Protein AF-A0A6P8XIT4-F1 (afdb_monomer)

Foldseek 3Di:
DVVPDPDQFDADDDLCQLVVLPPDDDDDDDDFDADEEDEDEDEQADLAAQFGRFLVSQVSCQPPNRPDRHHTPDGDPPDDPDPDPHDYGYAYEYACQQVQLQADDDCVPRPHQWYKYDLCSNQNDDPPDIDIDGDPVRLVPDDDDDAAPQQWPDQDVVVRDTHGDPDSVSNVDHDDPPVVRVVCSVVRVVVQCVLQPDPPSSVVSLVVLLVLQLVLVVLQQVDAAPVRHRQKDWFHDPHSPDSSGGGNKTKIFGAANVRFTDFVLLVCLLCVVLVHHWDKAASPPQVSLCVRLVPDPVNVCVAPPVVVDDTPARPADDLSGGRMIIMDGDGPPDDNVSSVSSSVSCCVQRHVDDLQVSLCVSQVCLVSDDPSSSVVSLVQFKFFQKFWAALEAQEATDMDGDFFDKFFADQQATPNHHQKFKAAPVLETDHLVRQLQNLQWDWDCDPQWTWTDGHPDPDIDIFGNDPVVQVVAFDFDFHDDPNDTFTWTWRDDVVQVVVCVRRVHHGMTMTGGDPDDDDDDDDDPDDDDSPRDDPASFWEAELSQQVNLPDPDDSVQLSRLVVGRTYMYHPDHPPQQPFQKKDFANWIKGWPHWDADDQSSQARSNPSDGDPSVQVSCCVVVVNGRTGTTHIHTDDDPDPPDVPPPDDPPPGDIGGGGTGMRTD

Secondary structure (DSSP, 8-state):
-GGG---SEEEEPPHHHHHGGGS------S-----EEEEEEEESB-TTT-BB--THHHHHHHHH--SS--EEEEE-TTS-S---SPPEEEEEEEE-TTTTTTS---TTTS--SEEEEEHHHHHS-STT-EEEEE-HHHHHH----S--TTSEEEEETTTTEEEE-SSTTGGG--SS--HHHHHHHHHHHHHHHHHS-STTHHHHHHHHHHHHHHHHHHHHHH-B-TTS-BSEEEE-SS-SS-TTTB-SEEEEEEB-TTSPBPPHHHHHHHHHHTT---EEE-TT-HHHHHHHHT--HHHHHIIIIIS---TT----EETTEESSEEEEE--TT--HHHHHHHHHHHIIIIISS-HHHHHHHHHHTGGGS-HHHHHHHTTSS-EEEEEEE-SBTTSPPEEE-STT-EEEEETTEETTTT-EEEE-TTSBBP-TTT-GGGGGEEEEEETTEEEEEETT-S-EEEEES-HHHHHTT--EEEEEETTEEEEEEE--HHHHHHHHHHHT-TT-EEEEEP------S---------SS-SS-SEEEEEHHHHHTT--SS-HHHHHHHT--SEEEE-SSTTGGGG-SEEEETTEEEEEEEEEEP-GGGGB-TTT--B-THHHHHHHHHTTT--EEEEEEEE--------TT-TT------EEETTPBEEE-

Sequence (664 aa):
MRQLVQAKGIYMLTQEELLLLNDVAQEATANETTSGNSLVVFSGQCNFSGNKLPLTIIEQLHKHGLQQPGKCVWRKQTAEESPTKAKQQHYVLLDAASLAASSPLDLQRHRADYVCLSFYKLFGYPTGVGALLVSRRGAEVLQKRFYGGGTINYAYPHSMDHQLRDVFHERFEDGTLPFLSIVELLQGFRTLERLVPGGNTMERISRHVHGLARYCAEQLRQLQHANGAPLIRLYNNDGYEQRATQGGIVTFNVLTESGDYVGFGEVACVASLHRILLRTGCFCNIGACQRYLQLSDDTMDAIYKRAGRVCGDYYDLLNGQPTGAVRVSFGYMSRLEDVERLLEMLRNSYVTSKRQQRVEFIVNQVAQLPKPLQQRAQHLRPRLQQLAIYPIKSCAAFKITNAGESWPLTEQGLQYDREWMIVDMSGMALTQKRCTHLCLLQPRIVHDQLQLHFDSSSSFVSVPLSLSAQAENSARCRSKVCRQPIEGYDCGDEVANWLSDQLGIDGLRLLRQSGQRSSAANGKQQKQQLSLVNQAQFLLVNRASVRSLDFEEPLDETVDRFRGNIIVETDVPFEELSYTQLRIGDVHFHVDGPCQRCDMICINQRTGERSPETLTTIARMQSGKMRFGIYISQVQSDATDDPHDEQQQQKQLHLTCGDVIVID

Nearest PDB structures (foldseek):
  6fw2-assembly1_A  TM=7.914E-01  e=5.304E-17  Homo sapiens
  7p41-assembly1_D  TM=7.739E-01  e=1.172E-16  Homo sapiens
  5b7s-assembly1_B  TM=8.804E-01  e=5.285E-11  Thermococcus onnurineus NA1
  1n2t-assembly1_A  TM=8.527E-01  e=2.094E-09  Synechocystis sp. PCC 6714
  1elu-assembly1_B  TM=8.552E-01  e=2.779E-09  Synechocystis sp. PCC 6714

Solvent-accessible surface area (backbone atoms only — not comparable to full-atom values): 37881 Å² total; per-residue (Å²): 113,82,93,77,56,94,57,67,58,43,55,51,73,52,73,62,70,58,56,61,68,76,79,68,95,74,86,78,78,91,84,70,74,70,75,51,81,43,79,48,75,52,55,40,20,39,76,62,37,15,40,29,54,69,63,65,45,53,60,39,32,63,74,68,39,75,93,64,81,52,52,78,76,45,64,46,92,88,59,74,98,64,88,67,93,53,48,59,47,57,42,37,36,35,38,28,37,57,28,59,36,45,32,71,78,59,59,88,79,47,72,50,26,29,38,36,40,37,49,27,60,56,60,63,48,48,77,94,48,64,47,75,50,67,29,76,74,39,56,77,71,64,76,84,90,75,84,47,57,67,12,44,78,49,73,43,77,91,78,72,43,71,39,64,40,86,53,74,66,45,46,73,43,64,44,81,72,63,59,69,56,57,56,45,47,58,56,32,52,52,47,48,43,68,77,38,66,63,104,54,38,41,54,55,33,29,54,50,15,22,51,53,26,29,52,45,54,59,55,45,68,69,38,49,30,97,87,68,38,57,30,49,49,75,44,62,85,83,66,60,84,46,69,82,44,21,41,24,30,44,20,33,42,46,33,40,82,87,66,48,64,50,41,41,50,60,52,47,46,54,31,48,76,72,73,40,92,72,48,57,34,37,67,93,33,61,70,56,38,33,62,74,62,68,54,49,72,69,54,50,42,44,49,46,67,74,63,63,56,61,97,78,61,77,68,28,56,56,96,61,42,56,69,42,30,34,38,48,74,49,48,82,83,60,53,71,68,59,48,51,52,52,52,50,51,48,42,56,48,68,55,73,36,54,69,67,60,44,52,48,58,48,53,81,43,33,88,79,42,58,72,80,46,34,62,51,52,68,66,72,47,34,28,35,47,28,40,33,37,33,41,37,48,50,37,24,63,34,71,50,61,53,73,73,49,66,47,51,49,48,100,76,28,55,66,63,45,41,43,28,37,42,22,41,79,86,31,40,61,59,40,44,91,79,42,34,63,38,23,37,31,38,45,40,83,53,94,70,22,43,34,41,28,49,65,93,53,94,58,66,45,75,41,71,66,49,65,66,72,39,56,78,66,35,61,84,43,79,27,46,56,97,89,40,80,44,59,20,39,32,68,41,67,69,53,14,50,52,51,14,65,76,69,74,42,81,61,32,40,43,30,34,62,54,95,72,83,81,90,76,90,73,100,60,95,70,77,88,75,60,90,71,50,92,86,53,57,34,35,37,31,46,50,33,36,54,56,71,69,67,65,95,64,60,63,73,60,58,49,52,23,68,67,39,30,40,32,30,44,50,90,53,57,61,55,69,70,74,54,52,31,38,28,47,65,95,46,46,30,39,45,80,43,69,31,75,63,62,79,68,43,19,29,41,46,83,79,33,49,77,44,71,59,56,58,54,53,40,18,65,75,48,80,71,38,47,60,62,43,26,24,31,37,75,58,77,78,80,76,75,93,63,99,81,67,97,77,73,76,81,75,76,49,64,51,43,20,59,29,55,41,47,76,98

Structure (mmCIF, N/CA/C/O backbone):
data_AF-A0A6P8XIT4-F1
#
_entry.id   AF-A0A6P8XIT4-F1
#
loop_
_atom_site.group_PDB
_atom_site.id
_atom_site.type_symbol
_atom_site.label_atom_id
_atom_site.label_alt_id
_atom_site.label_comp_id
_atom_site.label_asym_id
_atom_site.label_entity_id
_atom_site.label_seq_id
_atom_site.pdbx_PDB_ins_code
_atom_site.Cartn_x
_atom_site.Cartn_y
_atom_site.Cartn_z
_atom_site.occupancy
_atom_site.B_iso_or_equiv
_atom_site.auth_seq_id
_atom_site.auth_comp_id
_atom_site.auth_asym_id
_atom_site.auth_atom_id
_atom_site.pdbx_PDB_model_num
ATOM 1 N N . MET A 1 1 ? 23.386 -6.083 -4.113 1.00 37.53 1 MET A N 1
ATOM 2 C CA . MET A 1 1 ? 24.328 -5.294 -4.946 1.00 37.53 1 MET A CA 1
ATOM 3 C C . MET A 1 1 ? 25.310 -4.430 -4.145 1.00 37.53 1 MET A C 1
ATOM 5 O O . MET A 1 1 ? 26.474 -4.430 -4.510 1.00 37.53 1 MET A O 1
ATOM 9 N N . ARG A 1 2 ? 24.923 -3.743 -3.051 1.00 38.91 2 ARG A N 1
ATOM 10 C CA . ARG A 1 2 ? 25.830 -2.843 -2.290 1.00 38.91 2 ARG A CA 1
ATOM 11 C C . ARG A 1 2 ? 27.066 -3.519 -1.663 1.00 38.91 2 ARG A C 1
ATOM 13 O O . ARG A 1 2 ? 28.108 -2.890 -1.589 1.00 38.91 2 ARG A O 1
ATOM 20 N N . GLN A 1 3 ? 26.979 -4.795 -1.280 1.00 42.00 3 GLN A N 1
ATOM 21 C CA . GLN A 1 3 ? 28.105 -5.546 -0.696 1.00 42.00 3 GLN A CA 1
ATOM 22 C C . GLN A 1 3 ? 29.180 -5.980 -1.713 1.00 42.00 3 GLN A C 1
ATOM 24 O O . GLN A 1 3 ? 30.243 -6.434 -1.308 1.00 42.00 3 GLN A O 1
ATOM 29 N N . LEU A 1 4 ? 28.934 -5.843 -3.023 1.00 51.31 4 LEU A N 1
ATOM 30 C CA . LEU A 1 4 ? 29.802 -6.409 -4.067 1.00 51.31 4 LEU A CA 1
ATOM 31 C C . LEU A 1 4 ? 30.562 -5.366 -4.891 1.00 51.31 4 LEU A C 1
ATOM 33 O O . LEU A 1 4 ? 31.347 -5.756 -5.751 1.00 51.31 4 LEU A O 1
ATOM 37 N N . VAL A 1 5 ? 30.367 -4.065 -4.656 1.00 58.62 5 VAL A N 1
ATOM 38 C CA . VAL A 1 5 ? 31.046 -2.994 -5.406 1.00 58.62 5 VAL A CA 1
ATOM 39 C C . VAL A 1 5 ? 32.169 -2.430 -4.534 1.00 58.62 5 VAL A C 1
ATOM 41 O O . VAL A 1 5 ? 31.903 -1.951 -3.438 1.00 58.62 5 VAL A O 1
ATOM 44 N N . GLN A 1 6 ? 33.426 -2.438 -5.000 1.00 67.44 6 GLN A N 1
ATOM 45 C CA . GLN A 1 6 ? 34.526 -1.713 -4.323 1.00 67.44 6 GLN A CA 1
ATOM 46 C C . GLN A 1 6 ? 34.427 -0.198 -4.597 1.00 67.44 6 GLN A C 1
ATOM 48 O O . GLN A 1 6 ? 35.414 0.455 -4.930 1.00 67.44 6 GLN A O 1
ATOM 53 N N . ALA A 1 7 ? 33.223 0.367 -4.520 1.00 78.00 7 ALA A N 1
ATOM 54 C CA . ALA A 1 7 ? 33.041 1.799 -4.673 1.00 78.00 7 ALA A CA 1
ATOM 55 C C . ALA A 1 7 ? 33.720 2.518 -3.498 1.00 78.00 7 ALA A C 1
ATOM 57 O O . ALA A 1 7 ? 33.672 2.049 -2.360 1.00 78.00 7 ALA A O 1
ATOM 58 N N . LYS A 1 8 ? 34.347 3.670 -3.760 1.00 80.81 8 LYS A N 1
ATOM 59 C CA . LYS A 1 8 ? 34.866 4.538 -2.687 1.00 80.81 8 LYS A CA 1
ATOM 60 C C . LYS A 1 8 ? 33.719 5.228 -1.934 1.00 80.81 8 LYS A C 1
ATOM 62 O O . LYS A 1 8 ? 33.816 5.444 -0.729 1.00 80.81 8 LYS A O 1
ATOM 67 N N . GLY A 1 9 ? 32.616 5.503 -2.630 1.00 85.31 9 GLY A N 1
ATOM 68 C CA . GLY A 1 9 ? 31.368 6.000 -2.061 1.00 85.31 9 GLY A CA 1
ATOM 69 C C . GLY A 1 9 ? 30.187 5.796 -3.007 1.00 85.31 9 GLY A C 1
ATOM 70 O O . GLY A 1 9 ? 30.372 5.545 -4.197 1.00 85.31 9 GLY A O 1
ATOM 71 N N . 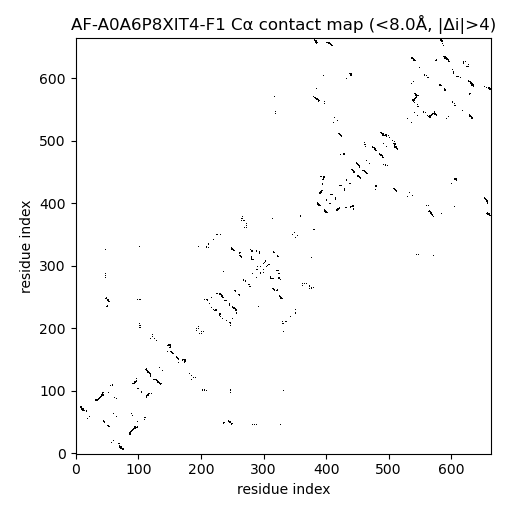ILE A 1 10 ? 28.982 5.879 -2.455 1.00 87.06 10 ILE A N 1
ATOM 72 C CA . ILE A 1 10 ? 27.704 5.820 -3.161 1.00 87.06 10 ILE A CA 1
ATOM 73 C C . ILE A 1 10 ? 26.957 7.103 -2.829 1.00 87.06 10 ILE A C 1
ATOM 75 O O . ILE A 1 10 ? 26.766 7.433 -1.656 1.00 87.06 10 ILE A O 1
ATOM 79 N N . TYR A 1 11 ? 26.509 7.787 -3.872 1.00 88.56 11 TYR A N 1
ATOM 80 C CA . TYR A 1 11 ? 25.814 9.057 -3.768 1.00 88.56 11 TYR A CA 1
ATOM 81 C C . TYR A 1 11 ? 24.452 8.954 -4.447 1.00 88.56 11 TYR A C 1
ATOM 83 O O . TYR A 1 11 ? 24.293 8.251 -5.447 1.00 88.56 11 TYR A O 1
ATOM 91 N N . MET A 1 12 ? 23.462 9.620 -3.869 1.00 89.25 12 MET A N 1
ATOM 92 C CA . MET A 1 12 ? 22.130 9.768 -4.432 1.00 89.25 12 MET A CA 1
ATOM 93 C C . MET A 1 12 ? 22.057 11.117 -5.138 1.00 89.25 12 MET A C 1
ATOM 95 O O . MET A 1 12 ? 22.279 12.148 -4.506 1.00 89.25 12 MET A O 1
ATOM 99 N N . LEU A 1 13 ? 21.717 11.079 -6.424 1.00 88.38 13 LEU A N 1
ATOM 100 C CA . LEU A 1 13 ? 21.502 12.262 -7.247 1.00 88.38 13 LEU A CA 1
ATOM 101 C C . LEU A 1 13 ? 20.007 12.558 -7.345 1.00 88.38 13 LEU A C 1
ATOM 103 O O . LEU A 1 13 ? 19.187 11.648 -7.508 1.00 88.38 13 LEU A O 1
ATOM 107 N N . THR A 1 14 ? 19.657 13.832 -7.273 1.00 86.69 14 THR A N 1
ATOM 108 C CA . THR A 1 14 ? 18.324 14.334 -7.587 1.00 86.69 14 THR A CA 1
ATOM 109 C C . THR A 1 14 ? 18.199 14.629 -9.082 1.00 86.69 14 THR A C 1
ATOM 111 O O . THR A 1 14 ? 19.186 14.769 -9.806 1.00 86.69 14 THR A O 1
ATOM 114 N N . GLN A 1 15 ? 16.960 14.725 -9.567 1.00 82.44 15 GLN A N 1
ATOM 115 C CA . GLN A 1 15 ? 16.704 15.128 -10.950 1.00 82.44 15 GLN A CA 1
ATOM 116 C C . GLN A 1 15 ? 17.234 16.542 -11.232 1.00 82.44 15 GLN A C 1
ATOM 118 O O . GLN A 1 15 ? 17.779 16.771 -12.303 1.00 82.44 15 GLN A O 1
ATOM 123 N N . GLU A 1 16 ? 17.119 17.466 -10.277 1.00 82.00 16 GLU A N 1
ATOM 124 C CA . GLU A 1 16 ? 17.638 18.832 -10.407 1.00 82.00 16 GLU A CA 1
ATOM 125 C C . GLU A 1 16 ? 19.162 18.832 -10.558 1.00 82.00 16 GLU A C 1
ATOM 127 O O . GLU A 1 16 ? 19.676 19.424 -11.498 1.00 82.00 16 GLU A O 1
ATOM 132 N N . GLU A 1 17 ? 19.884 18.075 -9.727 1.00 84.38 17 GLU A N 1
ATOM 133 C CA . GLU A 1 17 ? 21.347 17.933 -9.829 1.00 84.38 17 GLU A CA 1
ATOM 134 C C . GLU A 1 17 ? 21.797 17.366 -11.186 1.00 84.38 17 GLU A C 1
ATOM 136 O O . GLU A 1 17 ? 22.838 17.765 -11.706 1.00 84.38 17 GLU A O 1
ATOM 141 N N . LEU A 1 18 ? 21.010 16.468 -11.791 1.00 82.06 18 LEU A N 1
ATOM 142 C CA . LEU A 1 18 ? 21.281 15.951 -13.137 1.00 82.06 18 LEU A CA 1
ATOM 143 C C . LEU A 1 18 ? 20.968 16.970 -14.247 1.00 82.06 18 LEU A C 1
ATOM 145 O O . LEU A 1 18 ? 21.606 16.932 -15.296 1.00 82.06 18 LEU A O 1
ATOM 149 N N . LEU A 1 19 ? 19.993 17.860 -14.039 1.00 76.12 19 LEU A N 1
ATOM 150 C CA . LEU A 1 19 ? 19.548 18.853 -15.026 1.00 76.12 19 LEU A CA 1
ATOM 151 C C . LEU A 1 19 ? 20.321 20.178 -14.952 1.00 76.12 19 LEU A C 1
ATOM 153 O O . LEU A 1 19 ? 20.418 20.869 -15.965 1.00 76.12 19 LEU A O 1
ATOM 157 N N . LEU A 1 20 ? 20.916 20.508 -13.803 1.00 67.69 20 LEU A N 1
ATOM 158 C CA . LEU A 1 20 ? 21.769 21.689 -13.589 1.00 67.69 20 LEU A CA 1
ATOM 159 C C . LEU A 1 20 ? 23.075 21.657 -14.407 1.00 67.69 20 LEU A C 1
ATOM 161 O O . LEU A 1 20 ? 23.786 22.655 -14.484 1.00 67.69 20 LEU A O 1
ATOM 165 N N . LEU A 1 21 ? 23.370 20.542 -15.082 1.00 60.78 21 LEU A N 1
ATOM 166 C CA . LEU A 1 21 ? 24.458 20.431 -16.060 1.00 60.78 21 LEU A CA 1
ATOM 167 C C . LEU A 1 21 ? 24.233 21.282 -17.329 1.00 60.78 21 LEU A C 1
ATOM 169 O O . LEU A 1 21 ? 25.135 21.368 -18.161 1.00 60.78 21 LEU A O 1
ATOM 173 N N . ASN A 1 22 ? 23.051 21.892 -17.494 1.00 49.59 22 ASN A N 1
ATOM 174 C CA . ASN A 1 22 ? 22.699 22.726 -18.647 1.00 49.59 22 ASN A CA 1
ATOM 175 C C . ASN A 1 22 ? 23.267 24.162 -18.607 1.00 49.59 22 ASN A C 1
ATOM 177 O O . ASN A 1 22 ? 23.433 24.739 -19.678 1.00 49.59 22 ASN A O 1
ATOM 181 N N . ASP A 1 23 ? 23.570 24.737 -17.433 1.00 45.09 23 ASP A N 1
ATOM 182 C CA . ASP A 1 23 ? 23.584 26.210 -17.288 1.00 45.09 23 ASP A CA 1
ATOM 183 C C . ASP A 1 23 ? 24.944 26.903 -17.090 1.00 45.09 23 ASP A C 1
ATOM 185 O O . ASP A 1 23 ? 24.980 28.129 -16.992 1.00 45.09 23 ASP A O 1
ATOM 189 N N . VAL A 1 24 ? 26.088 26.208 -17.077 1.00 45.44 24 VAL A N 1
ATOM 190 C CA . VAL A 1 24 ? 27.387 26.905 -16.951 1.00 45.44 24 VAL A CA 1
ATOM 191 C C . VAL A 1 24 ? 28.474 26.276 -17.821 1.00 45.44 24 VAL A C 1
ATOM 193 O O . VAL A 1 24 ? 28.949 25.169 -17.571 1.00 45.44 24 VAL A O 1
ATOM 196 N N . ALA A 1 25 ? 28.921 27.037 -18.821 1.00 39.97 25 ALA A N 1
ATOM 197 C CA . ALA A 1 25 ? 30.156 26.790 -19.551 1.00 39.97 25 ALA A CA 1
ATOM 198 C C . ALA A 1 25 ? 31.358 27.156 -18.663 1.00 39.97 25 ALA A C 1
ATOM 200 O O . ALA A 1 25 ? 31.757 28.315 -18.589 1.00 39.97 25 ALA A O 1
ATOM 201 N N . GLN A 1 26 ? 31.942 26.174 -17.979 1.00 44.56 26 GLN A N 1
ATOM 202 C CA . GLN A 1 26 ? 33.318 26.286 -17.496 1.00 44.56 26 GLN A CA 1
ATOM 203 C C . GLN A 1 26 ? 34.202 25.350 -18.318 1.00 44.56 26 GLN A C 1
ATOM 205 O O . GLN A 1 26 ? 34.083 24.126 -18.252 1.00 44.56 26 GLN A O 1
ATOM 210 N N . GLU A 1 27 ? 35.066 25.950 -19.136 1.00 41.53 27 GLU A N 1
ATOM 211 C CA . GLU A 1 27 ? 36.138 25.254 -19.841 1.00 41.53 27 GLU A CA 1
ATOM 212 C C . GLU A 1 27 ? 37.147 24.720 -18.817 1.00 41.53 27 GLU A C 1
ATOM 214 O O . GLU A 1 27 ? 37.813 25.479 -18.114 1.00 41.53 27 GLU A O 1
ATOM 219 N N . ALA A 1 28 ? 37.251 23.395 -18.715 1.00 42.84 28 ALA A N 1
ATOM 220 C CA . ALA A 1 28 ? 38.273 22.749 -17.903 1.00 42.84 28 ALA A CA 1
ATOM 221 C C . ALA A 1 28 ? 39.621 22.773 -18.643 1.00 42.84 28 ALA A C 1
ATOM 223 O O . ALA A 1 28 ? 39.738 22.277 -19.766 1.00 42.84 28 ALA A O 1
ATOM 224 N N . THR A 1 29 ? 40.646 23.325 -17.995 1.00 40.38 29 THR A N 1
ATOM 225 C CA . THR A 1 29 ? 42.033 23.381 -18.472 1.00 40.38 29 THR A CA 1
ATOM 226 C C . THR A 1 29 ? 42.641 21.981 -18.650 1.00 40.38 29 THR A C 1
ATOM 228 O O . THR A 1 29 ? 42.353 21.035 -17.918 1.00 40.38 29 THR A O 1
ATOM 231 N N . ALA A 1 30 ? 43.475 21.831 -19.681 1.00 39.91 30 ALA A N 1
ATOM 232 C CA . ALA A 1 30 ? 43.783 20.553 -20.328 1.00 39.91 30 ALA A CA 1
ATOM 233 C C . ALA A 1 30 ? 44.869 19.664 -19.674 1.00 39.91 30 ALA A C 1
ATOM 235 O O . ALA A 1 30 ? 45.226 18.655 -20.271 1.00 39.91 30 ALA A O 1
ATOM 236 N N . ASN A 1 31 ? 45.381 19.966 -18.474 1.00 43.53 31 ASN A N 1
ATOM 237 C CA . ASN A 1 31 ? 46.601 19.317 -17.950 1.00 43.53 31 ASN A CA 1
ATOM 238 C C . ASN A 1 31 ? 46.482 18.751 -16.520 1.00 43.53 31 ASN A C 1
ATOM 240 O O . ASN A 1 31 ? 47.357 18.979 -15.689 1.00 43.53 31 ASN A O 1
ATOM 244 N N . GLU A 1 32 ? 45.444 17.964 -16.225 1.00 45.28 32 GLU A N 1
ATOM 245 C CA . GLU A 1 32 ? 45.354 17.218 -14.957 1.00 45.28 32 GLU A CA 1
ATOM 246 C C . GLU A 1 32 ? 45.152 15.710 -15.188 1.00 45.28 32 GLU A C 1
ATOM 248 O O . GLU A 1 32 ? 44.284 15.282 -15.952 1.00 45.28 32 GLU A O 1
ATOM 253 N N . THR A 1 33 ? 45.969 14.890 -14.520 1.00 48.09 33 THR A N 1
ATOM 254 C CA . THR A 1 33 ? 45.946 13.419 -14.580 1.00 48.09 33 THR A CA 1
ATOM 255 C C . THR A 1 33 ? 44.684 12.840 -13.931 1.00 48.09 33 THR A C 1
ATOM 257 O O . THR A 1 33 ? 44.358 13.169 -12.790 1.00 48.09 33 THR A O 1
ATOM 260 N N . THR A 1 34 ? 43.983 11.941 -14.632 1.00 53.94 34 THR A N 1
ATOM 261 C CA . THR A 1 34 ? 42.743 11.295 -14.159 1.00 53.94 34 THR A CA 1
ATOM 262 C C . THR A 1 34 ? 42.987 10.320 -13.002 1.00 53.94 34 THR A C 1
ATOM 264 O O . THR A 1 34 ? 43.848 9.451 -13.116 1.00 53.94 34 THR A O 1
ATOM 267 N N . SER A 1 35 ? 42.203 10.408 -11.917 1.00 65.94 35 SER A N 1
ATOM 268 C CA . SER A 1 35 ? 42.437 9.656 -10.662 1.00 65.94 35 SER A CA 1
ATOM 269 C C . SER A 1 35 ? 41.453 8.507 -10.368 1.00 65.94 35 SER A C 1
ATOM 271 O O . SER A 1 35 ? 41.623 7.790 -9.375 1.00 65.94 35 SER A O 1
ATOM 273 N N . GLY A 1 36 ? 40.419 8.303 -11.197 1.00 79.50 36 GLY A N 1
ATOM 274 C CA . GLY A 1 36 ? 39.465 7.199 -11.030 1.00 79.50 36 GLY A CA 1
ATOM 275 C C . GLY A 1 36 ? 38.221 7.255 -11.925 1.00 79.50 36 GLY A C 1
ATOM 276 O O . GLY A 1 36 ? 37.954 8.260 -12.587 1.00 79.50 36 GLY A O 1
ATOM 277 N N . ASN A 1 37 ? 37.453 6.159 -11.906 1.00 87.19 37 ASN A N 1
ATOM 278 C CA . ASN A 1 37 ? 36.206 5.985 -12.658 1.00 87.19 37 ASN A CA 1
ATOM 279 C C . ASN A 1 37 ? 34.985 6.134 -11.742 1.00 87.19 37 ASN A C 1
ATOM 281 O O . ASN A 1 37 ? 34.961 5.573 -10.644 1.00 87.19 37 ASN A O 1
ATOM 285 N N . SER A 1 38 ? 33.952 6.805 -12.245 1.00 88.81 38 SER A N 1
ATOM 286 C CA . SER A 1 38 ? 32.650 6.967 -11.598 1.00 88.81 38 SER A CA 1
ATOM 287 C C . SER A 1 38 ? 31.536 6.503 -12.531 1.00 88.81 38 SER A C 1
ATOM 289 O O . SER A 1 38 ? 31.561 6.787 -13.726 1.00 88.81 38 SER A O 1
ATOM 291 N N . LEU A 1 39 ? 30.559 5.777 -11.986 1.00 91.44 39 LEU A N 1
ATOM 292 C CA . LEU A 1 39 ? 29.393 5.291 -12.723 1.00 91.44 39 LEU A CA 1
ATOM 293 C C . LEU A 1 39 ? 28.152 6.066 -12.282 1.00 91.44 39 LEU A C 1
ATOM 295 O O . LEU A 1 39 ? 27.742 5.970 -11.125 1.00 91.44 39 LEU A O 1
ATOM 299 N N . VAL A 1 40 ? 27.539 6.790 -13.213 1.00 92.69 40 VAL A N 1
ATOM 300 C CA . VAL A 1 40 ? 26.248 7.452 -13.020 1.00 92.69 40 VAL A CA 1
ATOM 301 C C . VAL A 1 40 ? 25.155 6.544 -13.562 1.00 92.69 40 VAL A C 1
ATOM 303 O O . VAL A 1 40 ? 25.228 6.095 -14.705 1.00 92.69 40 VAL A O 1
ATOM 306 N N . VAL A 1 41 ? 24.147 6.261 -12.739 1.00 93.75 41 VAL A N 1
ATOM 307 C CA . VAL A 1 41 ? 23.054 5.346 -13.080 1.00 93.75 41 VAL A CA 1
ATOM 308 C C . VAL A 1 41 ? 21.726 6.072 -12.957 1.00 93.75 41 VAL A C 1
ATOM 310 O O . VAL A 1 41 ? 21.425 6.616 -11.897 1.00 93.75 41 VAL A O 1
ATOM 313 N N . PHE A 1 42 ? 20.911 6.042 -14.009 1.00 94.00 42 PHE A N 1
ATOM 314 C CA . PHE A 1 42 ? 19.537 6.535 -13.947 1.00 94.00 42 PHE A CA 1
ATOM 315 C C . PHE A 1 42 ? 18.616 5.763 -14.896 1.00 94.00 42 PHE A C 1
ATOM 317 O O . PHE A 1 42 ? 19.048 5.207 -15.907 1.00 94.00 42 PHE A O 1
ATOM 324 N N . SER A 1 43 ? 17.324 5.730 -14.568 1.00 94.06 43 SER A N 1
ATOM 325 C CA . SER A 1 43 ? 16.301 5.154 -15.442 1.00 94.06 43 SER A CA 1
ATOM 326 C C . SER A 1 43 ? 15.833 6.191 -16.458 1.00 94.06 43 SER A C 1
ATOM 328 O O . SER A 1 43 ? 15.462 7.302 -16.087 1.00 94.06 43 SER A O 1
ATOM 330 N N . GLY A 1 44 ? 15.780 5.815 -17.736 1.00 95.12 44 GLY A N 1
ATOM 331 C CA . GLY A 1 44 ? 15.282 6.700 -18.795 1.00 95.12 44 GLY A CA 1
ATOM 332 C C . GLY A 1 44 ? 13.789 7.022 -18.662 1.00 95.12 44 GLY A C 1
ATOM 333 O O . GLY A 1 44 ? 13.342 8.082 -19.085 1.00 95.12 44 GLY A O 1
ATOM 334 N N . GLN A 1 45 ? 13.022 6.123 -18.037 1.00 95.56 45 GLN A N 1
ATOM 335 C CA . GLN A 1 45 ? 11.622 6.334 -17.673 1.00 95.56 45 GLN A CA 1
ATOM 336 C C . GLN A 1 45 ? 11.344 5.725 -16.296 1.00 95.56 45 GLN A C 1
ATOM 338 O O . GLN A 1 45 ? 11.595 4.541 -16.060 1.00 95.56 45 GLN A O 1
ATOM 343 N N . CYS A 1 46 ? 10.779 6.516 -15.391 1.00 94.62 46 CYS A N 1
ATOM 344 C CA . CYS A 1 46 ? 10.394 6.090 -14.056 1.00 94.62 46 CYS A CA 1
ATOM 345 C C . CYS A 1 46 ? 9.283 5.031 -14.126 1.00 94.62 46 CYS A C 1
ATOM 347 O O . CYS A 1 46 ? 8.196 5.282 -14.640 1.00 94.62 46 CYS A O 1
ATOM 349 N N . ASN A 1 47 ? 9.527 3.844 -13.560 1.00 92.69 47 ASN A N 1
ATOM 350 C CA . ASN A 1 47 ? 8.533 2.762 -13.502 1.00 92.69 47 ASN A CA 1
ATOM 351 C C . ASN A 1 47 ? 7.361 3.055 -12.534 1.00 92.69 47 ASN A C 1
ATOM 353 O O . ASN A 1 47 ? 6.372 2.319 -12.536 1.00 92.69 47 ASN A O 1
ATOM 357 N N . PHE A 1 48 ? 7.481 4.100 -11.701 1.00 94.69 48 PHE A N 1
ATOM 358 C CA . PHE A 1 48 ? 6.422 4.558 -10.799 1.00 94.69 48 PHE A CA 1
ATOM 359 C C . PHE A 1 48 ? 5.528 5.592 -11.481 1.00 94.69 48 PHE A C 1
ATOM 361 O O . PHE A 1 48 ? 4.351 5.329 -11.643 1.00 94.69 48 PHE A O 1
ATOM 368 N N . SER A 1 49 ? 6.062 6.737 -11.915 1.00 94.69 49 SER A N 1
ATOM 369 C CA . SER A 1 49 ? 5.252 7.852 -12.434 1.00 94.69 49 SER A CA 1
ATOM 370 C C . SER A 1 49 ? 5.168 7.937 -13.955 1.00 94.69 49 SER A C 1
ATOM 372 O O . SER A 1 49 ? 4.365 8.703 -14.469 1.00 94.69 49 SER A O 1
ATOM 374 N N . GLY A 1 50 ? 6.007 7.210 -14.698 1.00 95.56 50 GLY A N 1
ATOM 375 C CA . GLY A 1 50 ? 6.137 7.384 -16.148 1.00 95.56 50 GLY A CA 1
ATOM 376 C C . GLY A 1 50 ? 6.960 8.594 -16.581 1.00 95.56 50 GLY A C 1
ATOM 377 O O . GLY A 1 50 ? 7.153 8.759 -17.784 1.00 95.56 50 GLY A O 1
ATOM 378 N N . ASN A 1 51 ? 7.474 9.390 -15.638 1.00 95.25 51 ASN A N 1
ATOM 379 C CA . ASN A 1 51 ? 8.346 10.525 -15.930 1.00 95.25 51 ASN A CA 1
ATOM 380 C C . ASN A 1 51 ? 9.607 10.072 -16.681 1.00 95.25 51 ASN A C 1
ATOM 382 O O . ASN A 1 51 ? 10.213 9.064 -16.308 1.00 95.25 51 ASN A O 1
ATOM 386 N N . LYS A 1 52 ? 10.013 10.811 -17.708 1.00 95.12 52 LYS A N 1
ATOM 387 C CA . LYS A 1 52 ? 11.190 10.545 -18.538 1.00 95.12 52 LYS A CA 1
ATOM 388 C C . LYS A 1 52 ? 12.247 11.602 -18.280 1.00 95.12 52 LYS A C 1
ATOM 390 O O . LYS A 1 52 ? 11.958 12.795 -18.301 1.00 95.12 52 LYS A O 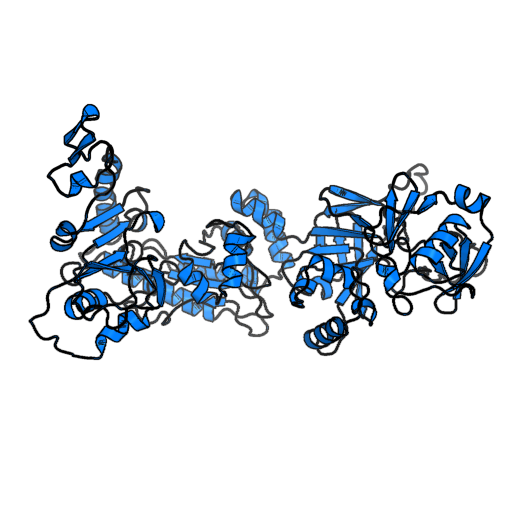1
ATOM 395 N N . LEU A 1 53 ? 13.481 11.154 -18.086 1.00 93.19 53 LEU A N 1
ATOM 396 C CA . LEU A 1 53 ? 14.622 12.060 -18.027 1.00 93.19 53 LEU A CA 1
ATOM 397 C C . LEU A 1 53 ? 15.109 12.365 -19.450 1.00 93.19 53 LEU A C 1
ATOM 399 O O . LEU A 1 53 ? 15.158 11.451 -20.281 1.00 93.19 53 LEU A O 1
ATOM 403 N N . PRO A 1 54 ? 15.490 13.618 -19.752 1.00 92.94 54 PRO A N 1
ATOM 404 C CA . PRO A 1 54 ? 16.045 13.952 -21.052 1.00 92.94 54 PRO A CA 1
ATOM 405 C C . PRO A 1 54 ? 17.378 13.227 -21.249 1.00 92.94 54 PRO A C 1
ATOM 407 O O . PRO A 1 54 ? 18.296 13.321 -20.436 1.00 92.94 54 PRO A O 1
ATOM 410 N N . LEU A 1 55 ? 17.507 12.503 -22.360 1.00 94.81 55 LEU A N 1
ATOM 411 C CA . LEU A 1 55 ? 18.705 11.707 -22.640 1.00 94.81 55 LEU A CA 1
ATOM 412 C C . LEU A 1 55 ? 19.942 12.562 -22.969 1.00 94.81 55 LEU A C 1
ATOM 414 O O . LEU A 1 55 ? 21.056 12.043 -22.960 1.00 94.81 55 LEU A O 1
ATOM 418 N N . THR A 1 56 ? 19.780 13.874 -23.180 1.00 92.88 56 THR A N 1
ATOM 419 C CA . THR A 1 56 ? 20.888 14.836 -23.328 1.00 92.88 56 THR A CA 1
ATOM 420 C C . THR A 1 56 ? 21.794 14.893 -22.096 1.00 92.88 56 THR A C 1
ATOM 422 O O . THR A 1 56 ? 22.975 15.202 -22.238 1.00 92.88 56 THR A O 1
ATOM 425 N N . ILE A 1 57 ? 21.294 14.500 -20.915 1.00 92.12 57 ILE A N 1
ATOM 426 C CA . ILE A 1 57 ? 22.089 14.346 -19.683 1.00 92.12 57 ILE A CA 1
ATOM 427 C C . ILE A 1 57 ? 23.310 13.443 -19.921 1.00 92.12 57 ILE A C 1
ATOM 429 O O . ILE A 1 57 ? 24.377 13.679 -19.361 1.00 92.12 57 ILE A O 1
ATOM 433 N N . ILE A 1 58 ? 23.188 12.425 -20.782 1.00 94.38 58 ILE A N 1
ATOM 434 C CA . ILE A 1 58 ? 24.281 11.498 -21.108 1.00 94.38 58 ILE A CA 1
ATOM 435 C C . ILE A 1 58 ? 25.473 12.264 -21.695 1.00 94.38 58 ILE A C 1
ATOM 437 O O . ILE A 1 58 ? 26.596 12.135 -21.213 1.00 94.38 58 ILE A O 1
ATOM 441 N N . GLU A 1 59 ? 25.216 13.091 -22.709 1.00 91.25 59 GLU A N 1
ATOM 442 C CA . GLU A 1 59 ? 26.243 13.884 -23.390 1.00 91.25 59 GLU A CA 1
ATOM 443 C C . GLU A 1 59 ? 26.864 14.919 -22.446 1.00 91.25 59 GLU A C 1
ATOM 445 O O . GLU A 1 59 ? 28.070 15.162 -22.493 1.00 91.25 59 GLU A O 1
ATOM 450 N N . GLN A 1 60 ? 26.054 15.498 -21.559 1.00 88.06 60 GLN A N 1
ATOM 451 C CA . GLN A 1 60 ? 26.512 16.470 -20.569 1.00 88.06 60 GLN A CA 1
ATOM 452 C C . GLN A 1 60 ? 27.427 15.845 -19.525 1.00 88.06 60 GLN A C 1
ATOM 454 O O . GLN A 1 60 ? 28.491 16.390 -19.249 1.00 88.06 60 GLN A O 1
ATOM 459 N N . LEU A 1 61 ? 27.072 14.669 -19.006 1.00 89.38 61 LEU A N 1
ATOM 460 C CA . LEU A 1 61 ? 27.910 13.929 -18.067 1.00 89.38 61 LEU A CA 1
ATOM 461 C C . LEU A 1 61 ? 29.248 13.526 -18.690 1.00 89.38 61 LEU A C 1
ATOM 463 O O . LEU A 1 61 ? 30.270 13.547 -18.010 1.00 89.38 61 LEU A O 1
ATOM 467 N N . HIS A 1 62 ? 29.274 13.180 -19.979 1.00 89.38 62 HIS A N 1
ATOM 468 C CA . HIS A 1 62 ? 30.530 12.848 -20.661 1.00 89.38 62 HIS A CA 1
ATOM 469 C C . HIS A 1 62 ? 31.411 14.073 -20.904 1.00 89.38 62 HIS A C 1
ATOM 471 O O . HIS A 1 62 ? 32.631 13.957 -20.807 1.00 89.38 62 HIS A O 1
ATOM 477 N N . LYS A 1 63 ? 30.815 15.234 -21.207 1.00 85.88 63 LYS A N 1
ATOM 478 C CA . LYS A 1 63 ? 31.552 16.479 -21.476 1.00 85.88 63 LYS A CA 1
ATOM 479 C C . LYS A 1 63 ? 32.027 17.180 -20.206 1.00 85.88 63 LYS A C 1
ATOM 481 O O . LYS A 1 63 ? 33.171 17.621 -20.147 1.00 85.88 63 LYS A O 1
ATOM 486 N N . HIS A 1 64 ? 31.153 17.291 -19.212 1.00 82.12 64 HIS A N 1
ATOM 487 C CA . HIS A 1 64 ? 31.344 18.160 -18.050 1.00 82.12 64 HIS A CA 1
ATOM 488 C C . HIS A 1 64 ? 31.521 17.386 -16.738 1.00 82.12 64 HIS A C 1
ATOM 490 O O . HIS A 1 64 ? 31.965 17.966 -15.751 1.00 82.12 64 HIS A O 1
ATOM 496 N N . GLY A 1 65 ? 31.213 16.085 -16.713 1.00 83.06 65 GLY A N 1
ATOM 497 C CA . GLY A 1 65 ? 31.137 15.321 -15.468 1.00 83.06 65 GLY A CA 1
ATOM 498 C C . GLY A 1 65 ? 29.985 15.782 -14.570 1.00 83.06 65 GLY A C 1
ATOM 499 O O . GLY A 1 65 ? 29.093 16.510 -15.002 1.00 83.06 65 GLY A O 1
ATOM 500 N N . LEU A 1 66 ? 29.990 15.338 -13.312 1.00 80.31 66 LEU A N 1
ATOM 501 C CA . LEU A 1 66 ? 29.088 15.849 -12.278 1.00 80.31 66 LEU A CA 1
ATOM 502 C C . LEU A 1 66 ? 29.702 17.075 -11.591 1.00 80.31 66 LEU A C 1
ATOM 504 O O . LEU A 1 66 ? 30.801 16.990 -11.049 1.00 80.31 66 LEU A O 1
ATOM 508 N N . GLN A 1 67 ? 28.966 18.188 -11.564 1.00 70.94 67 GLN A N 1
ATOM 509 C CA . GLN A 1 67 ? 29.392 19.419 -10.879 1.00 70.94 67 GLN A CA 1
ATOM 510 C C . GLN A 1 67 ? 29.355 19.278 -9.352 1.00 70.94 67 GLN A C 1
ATOM 512 O O . GLN A 1 67 ? 30.195 19.826 -8.643 1.00 70.94 67 GLN A O 1
ATOM 517 N N . GLN A 1 68 ? 28.384 18.517 -8.840 1.00 73.38 68 GLN A N 1
ATOM 518 C CA . GLN A 1 68 ? 28.265 18.179 -7.427 1.00 73.38 68 GLN A CA 1
ATOM 519 C C . GLN A 1 68 ? 28.052 16.668 -7.272 1.00 73.38 68 GLN A C 1
ATOM 521 O O . GLN A 1 68 ? 27.353 16.060 -8.083 1.00 73.38 68 GLN A O 1
ATOM 526 N N . PRO A 1 69 ? 28.640 16.038 -6.241 1.00 68.50 69 PRO A N 1
ATOM 527 C CA . PRO A 1 69 ? 28.598 14.587 -6.079 1.00 68.50 69 PRO A CA 1
ATOM 528 C C . PRO A 1 69 ? 27.224 14.039 -5.648 1.00 68.50 69 PRO A C 1
ATOM 530 O O . PRO A 1 69 ? 27.049 12.825 -5.667 1.00 68.50 69 PRO A O 1
ATOM 533 N N . GLY A 1 70 ? 26.262 14.889 -5.271 1.00 83.81 70 GLY A N 1
ATOM 534 C CA . GLY A 1 70 ? 24.975 14.492 -4.686 1.00 83.81 70 GLY A CA 1
ATOM 535 C C . GLY A 1 70 ? 25.062 14.125 -3.202 1.00 83.81 70 GLY A C 1
ATOM 536 O O . GLY A 1 70 ? 26.125 14.187 -2.573 1.00 83.81 70 GLY A O 1
ATOM 537 N N . LYS A 1 71 ? 23.936 13.700 -2.616 1.00 87.56 71 LYS A N 1
ATOM 538 C CA . LYS A 1 71 ? 23.863 13.297 -1.199 1.00 87.56 71 LYS A CA 1
ATOM 539 C C . LYS A 1 71 ? 24.635 11.996 -0.978 1.00 87.56 71 LYS A C 1
ATOM 541 O O . LYS A 1 71 ? 24.280 10.956 -1.532 1.00 87.56 71 LYS A O 1
ATOM 546 N N . CYS A 1 72 ? 25.663 12.019 -0.130 1.00 86.88 72 CYS A N 1
ATOM 547 C CA . CYS A 1 72 ? 26.401 10.811 0.248 1.00 86.88 72 CYS A CA 1
ATOM 548 C C . CYS A 1 72 ? 25.488 9.845 1.024 1.00 86.88 72 CYS A C 1
ATOM 550 O O . CYS A 1 72 ? 24.949 10.204 2.068 1.00 86.88 72 CYS A O 1
ATOM 552 N N . VAL A 1 73 ? 25.317 8.621 0.515 1.00 85.62 73 VAL A N 1
ATOM 553 C CA . VAL A 1 73 ? 24.519 7.558 1.158 1.00 85.62 73 VAL A CA 1
ATOM 554 C C . VAL A 1 73 ? 25.418 6.558 1.878 1.00 85.62 73 VAL A C 1
ATOM 556 O O . VAL A 1 73 ? 25.028 5.975 2.885 1.00 85.62 73 VAL A O 1
ATOM 559 N N . TRP A 1 74 ? 26.619 6.323 1.350 1.00 85.56 74 TRP A N 1
ATOM 560 C CA . TRP A 1 74 ? 27.586 5.400 1.934 1.00 85.56 74 TRP A CA 1
ATOM 561 C C . TRP A 1 74 ? 29.006 5.737 1.471 1.00 85.56 74 TRP A C 1
ATOM 563 O O . TRP A 1 74 ? 29.210 6.110 0.316 1.00 85.56 74 TRP A O 1
ATOM 573 N N . ARG A 1 75 ? 30.003 5.557 2.343 1.00 82.88 75 ARG A N 1
ATOM 574 C CA . ARG A 1 75 ? 31.429 5.743 2.038 1.00 82.88 75 ARG A CA 1
ATOM 575 C C . ARG A 1 75 ? 32.264 4.699 2.778 1.00 82.88 75 ARG A C 1
ATOM 577 O O . ARG A 1 75 ? 31.914 4.291 3.883 1.00 82.88 75 ARG A O 1
ATOM 584 N N . LYS A 1 76 ? 33.375 4.266 2.177 1.00 79.75 76 LYS A N 1
ATOM 585 C CA . LYS A 1 76 ? 34.326 3.356 2.830 1.00 79.75 76 LYS A CA 1
ATOM 586 C C . LYS A 1 76 ? 35.087 4.102 3.939 1.00 79.75 76 LYS A C 1
ATOM 588 O O . LYS A 1 76 ? 35.646 5.158 3.672 1.00 79.75 76 LYS A O 1
ATOM 593 N N . GLN A 1 77 ? 35.147 3.532 5.148 1.00 67.88 77 GLN A N 1
ATOM 594 C CA . GLN A 1 77 ? 35.734 4.154 6.355 1.00 67.88 77 GLN A CA 1
ATOM 595 C C . GLN A 1 77 ? 37.208 4.588 6.217 1.00 67.88 77 GLN A C 1
ATOM 597 O O . GLN A 1 77 ? 37.652 5.457 6.950 1.00 67.88 77 GLN A O 1
ATOM 602 N N . THR A 1 78 ? 37.964 4.011 5.279 1.00 63.00 78 THR A N 1
ATOM 603 C CA . THR A 1 78 ? 39.386 4.327 5.042 1.00 63.00 78 THR A CA 1
ATOM 604 C C . THR A 1 78 ? 39.614 5.366 3.936 1.00 63.00 78 THR A C 1
ATOM 606 O O . THR A 1 78 ? 40.739 5.509 3.467 1.00 63.00 78 THR A O 1
ATOM 609 N N . ALA A 1 79 ? 38.564 6.005 3.411 1.00 59.56 79 ALA A N 1
ATOM 610 C CA . ALA A 1 79 ? 38.699 7.042 2.389 1.00 59.56 79 ALA A CA 1
ATOM 611 C C . ALA A 1 79 ? 38.835 8.415 3.067 1.00 59.56 79 ALA A C 1
ATOM 613 O O . ALA A 1 79 ? 37.895 8.843 3.733 1.00 59.56 79 ALA A O 1
ATOM 614 N N . GLU A 1 80 ? 39.984 9.081 2.896 1.00 55.19 80 GLU A N 1
ATOM 615 C CA . GLU A 1 80 ? 40.239 10.436 3.411 1.00 55.19 80 GLU A CA 1
ATOM 616 C C . GLU A 1 80 ? 39.134 11.433 3.014 1.00 55.19 80 GLU A C 1
ATOM 618 O O . GLU A 1 80 ? 38.539 11.354 1.930 1.00 55.19 80 GLU A O 1
ATOM 623 N N . GLU A 1 81 ? 38.866 12.393 3.903 1.00 48.72 81 GLU A N 1
ATOM 624 C CA . GLU A 1 81 ? 37.974 13.523 3.656 1.00 48.72 81 GLU A CA 1
ATOM 625 C C . GLU A 1 81 ? 38.613 14.492 2.664 1.00 48.72 81 GLU A C 1
ATOM 627 O O . GLU A 1 81 ? 39.292 15.434 3.053 1.00 48.72 81 GLU A O 1
ATOM 632 N N . SER A 1 82 ? 38.405 14.241 1.372 1.00 47.22 82 SER A N 1
ATOM 633 C CA . SER A 1 82 ? 38.192 15.239 0.312 1.00 47.22 82 SER A CA 1
ATOM 634 C C . SER A 1 82 ? 38.253 14.539 -1.046 1.00 47.22 82 SER A C 1
ATOM 636 O O . SER A 1 82 ? 39.229 13.840 -1.322 1.00 47.22 82 SER A O 1
ATOM 638 N N . PRO A 1 83 ? 37.285 14.733 -1.961 1.00 49.59 83 PRO A N 1
ATOM 639 C CA . PRO A 1 83 ? 37.591 14.558 -3.368 1.00 49.59 83 PRO A CA 1
ATOM 640 C C . PRO A 1 83 ? 38.580 15.675 -3.718 1.00 49.59 83 PRO A C 1
ATOM 642 O O . PRO A 1 83 ? 38.188 16.816 -3.949 1.00 49.59 83 PRO A O 1
ATOM 645 N N . THR A 1 84 ? 39.881 15.381 -3.699 1.00 45.12 84 THR A N 1
ATOM 646 C CA . THR A 1 84 ? 40.853 16.227 -4.392 1.00 45.12 84 THR A CA 1
ATOM 647 C C . THR A 1 84 ? 40.323 16.467 -5.808 1.00 45.12 84 THR A C 1
ATOM 649 O O . THR A 1 84 ? 39.733 15.561 -6.399 1.00 45.12 84 THR A O 1
ATOM 652 N N . LYS A 1 85 ? 40.494 17.690 -6.330 1.00 48.94 85 LYS A N 1
ATOM 653 C CA . LYS A 1 85 ? 40.034 18.189 -7.647 1.00 48.94 85 LYS A CA 1
ATOM 654 C C . LYS A 1 85 ? 40.519 17.373 -8.865 1.00 48.94 85 LYS A C 1
ATOM 656 O O . LYS A 1 85 ? 40.501 17.859 -9.980 1.00 48.94 85 LYS A O 1
ATOM 661 N N . ALA A 1 86 ? 40.966 16.138 -8.688 1.00 53.88 86 ALA A N 1
ATOM 662 C CA . ALA A 1 86 ? 41.396 15.280 -9.765 1.00 53.88 86 ALA A CA 1
ATOM 663 C C . ALA A 1 86 ? 40.209 14.864 -10.651 1.00 53.88 86 ALA A C 1
ATOM 665 O O . ALA A 1 86 ? 39.194 14.342 -10.180 1.00 53.88 86 ALA A O 1
ATOM 666 N N . LYS A 1 87 ? 40.375 15.068 -11.959 1.00 63.69 87 LYS A N 1
ATOM 667 C CA . LYS A 1 87 ? 39.400 14.749 -13.006 1.00 63.69 87 LYS A CA 1
ATOM 668 C C . LYS A 1 87 ? 38.985 13.270 -12.950 1.00 63.69 87 LYS A C 1
ATOM 670 O O . LYS A 1 87 ? 39.806 12.375 -13.159 1.00 63.69 87 LYS A O 1
ATOM 675 N N . GLN A 1 88 ? 37.706 13.005 -12.681 1.00 75.44 88 GLN A N 1
ATOM 676 C CA . GLN A 1 88 ? 37.128 11.657 -12.729 1.00 75.44 88 GLN A CA 1
ATOM 677 C C . GLN A 1 88 ? 36.537 11.356 -14.105 1.00 75.44 88 GLN A C 1
ATOM 679 O O . GLN A 1 88 ? 35.879 12.205 -14.713 1.00 75.44 88 GLN A O 1
ATOM 684 N N . GLN A 1 89 ? 36.726 10.126 -14.585 1.00 86.62 89 GLN A N 1
ATOM 685 C CA . GLN A 1 89 ? 36.037 9.660 -15.784 1.00 86.62 89 GLN A CA 1
ATOM 686 C C . GLN A 1 89 ? 34.621 9.211 -15.428 1.00 86.62 89 GLN A C 1
ATOM 688 O O . GLN A 1 89 ? 34.434 8.324 -14.595 1.00 86.62 89 GLN A O 1
ATOM 693 N N . HIS A 1 90 ? 33.627 9.813 -16.078 1.00 89.62 90 HIS A N 1
ATOM 694 C CA . HIS A 1 90 ? 32.220 9.507 -15.852 1.00 89.62 90 HIS A CA 1
ATOM 695 C C . HIS A 1 90 ? 31.702 8.543 -16.926 1.00 89.62 90 HIS A C 1
ATOM 697 O O . HIS A 1 90 ? 31.716 8.838 -18.126 1.00 89.62 90 HIS A O 1
ATOM 703 N N . TYR A 1 91 ? 31.222 7.390 -16.473 1.00 94.00 91 TYR A N 1
ATOM 704 C CA . TYR A 1 91 ? 30.513 6.402 -17.274 1.00 94.00 91 TYR A CA 1
ATOM 705 C C . TYR A 1 91 ? 29.025 6.459 -16.948 1.00 94.00 91 TYR A C 1
ATOM 707 O O . TYR A 1 91 ? 28.652 6.702 -15.800 1.00 94.00 91 TYR A O 1
ATOM 715 N N . VAL A 1 92 ? 28.171 6.223 -17.940 1.00 95.94 92 VAL A N 1
ATOM 716 C CA . VAL A 1 92 ? 26.716 6.325 -17.778 1.00 95.94 92 VAL A CA 1
ATOM 717 C C . VAL A 1 92 ? 26.044 4.985 -18.041 1.00 95.94 92 VAL A C 1
ATOM 719 O O . VAL A 1 92 ? 26.157 4.437 -19.138 1.00 95.94 92 VAL A O 1
ATOM 722 N N . LEU A 1 93 ? 25.305 4.490 -17.047 1.00 97.31 93 LEU A N 1
ATOM 723 C CA . LEU A 1 93 ? 24.368 3.382 -17.196 1.00 97.31 93 LEU A CA 1
ATOM 724 C C . LEU A 1 93 ? 22.944 3.920 -17.290 1.00 97.31 93 LEU A C 1
ATOM 726 O O . LEU A 1 93 ? 22.398 4.459 -16.326 1.00 97.31 93 LEU A O 1
ATOM 730 N N . LEU A 1 94 ? 22.340 3.720 -18.456 1.00 97.75 94 LEU A N 1
ATOM 731 C CA . LEU A 1 94 ? 20.939 3.995 -18.711 1.00 97.75 94 LEU A CA 1
ATOM 732 C C . LEU A 1 94 ? 20.122 2.721 -18.473 1.00 97.75 94 LEU A C 1
ATOM 734 O O . LEU A 1 94 ? 20.192 1.764 -19.247 1.00 97.75 94 LEU A O 1
ATOM 738 N N . ASP A 1 95 ? 19.288 2.719 -17.437 1.00 96.75 95 ASP A N 1
ATOM 739 C CA . ASP A 1 95 ? 18.215 1.732 -17.341 1.00 96.75 95 ASP A CA 1
ATOM 740 C C . ASP A 1 95 ? 17.086 2.127 -18.304 1.00 96.75 95 ASP A C 1
ATOM 742 O O . ASP A 1 95 ? 16.242 2.984 -18.017 1.00 96.75 95 ASP A O 1
ATOM 746 N N . ALA A 1 96 ? 17.095 1.508 -19.484 1.00 97.44 96 ALA A N 1
ATOM 747 C CA . ALA A 1 96 ? 16.119 1.734 -20.538 1.00 97.44 96 ALA A CA 1
ATOM 748 C C . ALA A 1 96 ? 14.967 0.719 -20.504 1.00 97.44 96 ALA A C 1
ATOM 750 O O . ALA A 1 96 ? 14.128 0.741 -21.401 1.00 97.44 96 ALA A O 1
ATOM 751 N N . ALA A 1 97 ? 14.858 -0.144 -19.486 1.00 95.00 97 ALA A N 1
ATOM 752 C CA . ALA A 1 97 ? 13.873 -1.225 -19.489 1.00 95.00 97 ALA A CA 1
ATOM 753 C C . ALA A 1 97 ? 12.422 -0.716 -19.566 1.00 95.00 97 ALA A C 1
ATOM 755 O O . ALA A 1 97 ? 11.589 -1.325 -20.227 1.00 95.00 97 ALA A O 1
ATOM 756 N N . SER A 1 98 ? 12.107 0.385 -18.875 1.00 95.06 98 SER A N 1
ATOM 757 C CA . SER A 1 98 ? 10.788 1.037 -18.953 1.00 95.06 98 SER A CA 1
ATOM 758 C C . SER A 1 98 ? 10.666 1.947 -20.183 1.00 95.06 98 SER A C 1
ATOM 760 O O . SER A 1 98 ? 9.622 1.985 -20.824 1.00 95.06 98 SER A O 1
ATOM 762 N N . LEU A 1 99 ? 11.746 2.653 -20.544 1.00 96.88 99 LEU A N 1
ATOM 763 C CA . LEU A 1 99 ? 11.751 3.615 -21.648 1.00 96.88 99 LEU A CA 1
ATOM 764 C C . LEU A 1 99 ? 11.584 2.918 -23.005 1.00 96.88 99 LEU A C 1
ATOM 766 O O . LEU A 1 99 ? 10.678 3.255 -23.762 1.00 96.88 99 LEU A O 1
ATOM 770 N N . ALA A 1 100 ? 12.423 1.921 -23.293 1.00 95.88 100 ALA A N 1
ATOM 771 C CA . ALA A 1 100 ? 12.446 1.199 -24.563 1.00 95.88 100 ALA A CA 1
ATOM 772 C C . ALA A 1 100 ? 11.185 0.356 -24.802 1.00 95.88 100 ALA A C 1
ATOM 774 O O . ALA A 1 100 ? 10.918 -0.035 -25.931 1.00 95.88 100 ALA A O 1
ATOM 775 N N . ALA A 1 101 ? 10.392 0.094 -23.758 1.00 94.81 101 ALA A N 1
ATOM 776 C CA . ALA A 1 101 ? 9.120 -0.611 -23.878 1.00 94.81 101 ALA A CA 1
ATOM 777 C C . ALA A 1 101 ? 8.072 0.192 -24.664 1.00 94.81 101 ALA A C 1
ATOM 779 O O . ALA A 1 101 ? 7.194 -0.387 -25.298 1.00 94.81 101 ALA A O 1
ATOM 780 N N . SER A 1 102 ? 8.143 1.526 -24.620 1.00 95.00 102 SER A N 1
ATOM 781 C CA . SER A 1 102 ? 7.106 2.373 -25.212 1.00 95.00 102 SER A CA 1
ATOM 782 C C . SER A 1 102 ? 7.608 3.679 -25.820 1.00 95.00 102 SER A C 1
ATOM 784 O O . SER A 1 102 ? 6.795 4.515 -26.203 1.00 95.00 102 SER A O 1
ATOM 786 N N . SER A 1 103 ? 8.919 3.899 -25.875 1.00 95.38 103 SER A N 1
ATOM 787 C CA . SER A 1 103 ? 9.530 5.106 -26.428 1.00 95.38 103 SER A CA 1
ATOM 788 C C . SER A 1 103 ? 10.665 4.744 -27.388 1.00 95.38 103 SER A C 1
ATOM 790 O O . SER A 1 103 ? 11.344 3.738 -27.178 1.00 95.38 103 SER A O 1
ATOM 792 N N . PRO A 1 104 ? 10.893 5.555 -28.432 1.00 94.25 104 PRO A N 1
ATOM 793 C CA . PRO A 1 104 ? 12.065 5.414 -29.290 1.00 94.25 104 PRO A CA 1
ATOM 794 C C . PRO A 1 104 ? 13.351 5.638 -28.482 1.00 94.25 104 PRO A C 1
ATOM 796 O O . PRO A 1 104 ? 13.409 6.517 -27.619 1.00 94.25 104 PRO A O 1
ATOM 799 N N . LEU A 1 105 ? 14.385 4.856 -28.785 1.00 94.44 105 LEU A N 1
ATOM 800 C CA . LEU A 1 105 ? 15.721 4.993 -28.213 1.00 94.44 105 LEU A CA 1
ATOM 801 C C . LEU A 1 105 ? 16.747 4.945 -29.344 1.00 94.44 105 LEU A C 1
ATOM 803 O O . LEU A 1 105 ? 16.913 3.910 -29.984 1.00 94.44 105 LEU A O 1
ATOM 807 N N . ASP A 1 106 ? 17.434 6.063 -29.568 1.00 93.62 106 ASP A N 1
ATOM 808 C CA . ASP A 1 106 ? 18.487 6.185 -30.574 1.00 93.62 106 ASP A CA 1
ATOM 809 C C . ASP A 1 106 ? 19.854 6.346 -29.896 1.00 93.62 106 ASP A C 1
ATOM 811 O O . ASP A 1 106 ? 20.205 7.412 -29.379 1.00 93.62 106 ASP A O 1
ATOM 815 N N . LEU A 1 107 ? 20.630 5.262 -29.908 1.00 94.06 107 LEU A N 1
ATOM 816 C CA . LEU A 1 107 ? 21.975 5.219 -29.336 1.00 94.06 107 LEU A CA 1
ATOM 817 C C . LEU A 1 107 ? 23.048 5.795 -30.268 1.00 94.06 107 LEU A C 1
ATOM 819 O O . LEU A 1 107 ? 24.187 5.960 -29.838 1.00 94.06 107 LEU A O 1
ATOM 823 N N . GLN A 1 108 ? 22.723 6.130 -31.522 1.00 92.88 108 GLN A N 1
ATOM 824 C CA . GLN A 1 108 ? 23.631 6.905 -32.372 1.00 92.88 108 GLN A CA 1
ATOM 825 C C . GLN A 1 108 ? 23.688 8.360 -31.903 1.00 92.88 108 GLN A C 1
ATOM 827 O O . GLN A 1 108 ? 24.770 8.962 -31.929 1.00 92.88 108 GLN A O 1
ATOM 832 N N . ARG A 1 109 ? 22.544 8.873 -31.423 1.00 93.06 109 ARG A N 1
ATOM 833 C CA . ARG A 1 109 ? 22.388 10.196 -30.812 1.00 93.06 109 ARG A CA 1
ATOM 834 C C . ARG A 1 109 ? 22.856 10.216 -29.357 1.00 93.06 109 ARG A C 1
ATOM 836 O O . ARG A 1 109 ? 23.772 10.960 -29.030 1.00 93.06 109 ARG A O 1
ATOM 843 N N . HIS A 1 110 ? 22.280 9.375 -28.498 1.00 94.88 110 HIS A N 1
ATOM 844 C CA . HIS A 1 110 ? 22.558 9.392 -27.059 1.00 94.88 110 HIS A CA 1
ATOM 845 C C . HIS A 1 110 ? 23.394 8.178 -26.636 1.00 94.88 110 HIS A C 1
ATOM 847 O O . HIS A 1 110 ? 22.882 7.085 -26.392 1.00 94.88 110 HIS A O 1
ATOM 853 N N . ARG A 1 111 ? 24.712 8.373 -26.557 1.00 95.38 111 ARG A N 1
ATOM 854 C CA . ARG A 1 111 ? 25.710 7.295 -26.463 1.00 95.38 111 ARG A CA 1
ATOM 855 C C . ARG A 1 111 ? 26.046 6.897 -25.023 1.00 95.38 111 ARG A C 1
ATOM 857 O O . ARG A 1 111 ? 27.173 7.094 -24.579 1.00 95.38 111 ARG A O 1
ATOM 864 N N . ALA A 1 112 ? 25.079 6.350 -24.286 1.00 97.06 112 ALA A N 1
ATOM 865 C CA . ALA A 1 112 ? 25.346 5.786 -22.956 1.00 97.06 112 ALA A CA 1
ATOM 866 C C . ALA A 1 112 ? 26.380 4.644 -23.017 1.00 97.06 112 ALA A C 1
ATOM 868 O O . ALA A 1 112 ? 26.514 3.963 -24.035 1.00 97.06 112 ALA A O 1
ATOM 869 N N . ASP A 1 113 ? 27.103 4.423 -21.917 1.00 97.69 113 ASP A N 1
ATOM 870 C CA . ASP A 1 113 ? 28.136 3.382 -21.843 1.00 97.69 113 ASP A CA 1
ATOM 871 C C . ASP A 1 113 ? 27.570 2.002 -21.601 1.00 97.69 113 ASP A C 1
ATOM 873 O O . ASP A 1 113 ? 28.111 1.012 -22.086 1.00 97.69 113 ASP A O 1
ATOM 877 N N . TYR A 1 114 ? 26.472 1.964 -20.860 1.00 98.06 114 TYR A N 1
ATOM 878 C CA . TYR A 1 114 ? 25.762 0.755 -20.511 1.00 98.06 114 TYR A CA 1
ATOM 879 C C . TYR A 1 114 ? 24.269 1.015 -20.689 1.00 98.06 114 TYR A C 1
ATOM 881 O O . TYR A 1 114 ? 23.753 2.010 -20.179 1.00 98.06 114 TYR A O 1
ATOM 889 N N . VAL A 1 115 ? 23.561 0.144 -21.404 1.00 98.25 115 VAL A N 1
ATOM 890 C CA . VAL A 1 115 ? 22.108 0.260 -21.590 1.00 98.25 115 VAL A CA 1
ATOM 891 C C . VAL A 1 115 ? 21.440 -1.055 -21.236 1.00 98.25 115 VAL A C 1
ATOM 893 O O . VAL A 1 115 ? 21.661 -2.064 -21.905 1.00 98.25 115 VAL A O 1
ATOM 896 N N . CYS A 1 116 ? 20.604 -1.036 -20.200 1.00 96.75 116 CYS A N 1
ATOM 897 C CA . CYS A 1 116 ? 19.824 -2.200 -19.790 1.00 96.75 116 CYS A CA 1
ATOM 898 C C . CYS A 1 116 ? 18.487 -2.244 -20.534 1.00 96.75 116 CYS A C 1
ATOM 900 O O . CYS A 1 116 ? 17.729 -1.272 -20.526 1.00 96.75 116 CYS A O 1
ATOM 902 N N . LEU A 1 117 ? 18.170 -3.396 -21.124 1.00 95.50 117 LEU A N 1
ATOM 903 C CA . LEU A 1 117 ? 16.937 -3.652 -21.865 1.00 95.50 117 LEU A CA 1
ATOM 904 C C . LEU A 1 117 ? 16.192 -4.863 -21.304 1.00 95.50 117 LEU A C 1
ATOM 906 O O . LEU A 1 117 ? 16.786 -5.796 -20.764 1.00 95.50 117 LEU A O 1
ATOM 910 N N . SER A 1 118 ? 14.871 -4.863 -21.479 1.00 95.19 118 SER A N 1
ATOM 911 C CA . SER A 1 118 ? 13.996 -5.945 -21.035 1.00 95.19 118 SER A CA 1
ATOM 912 C C . SER A 1 118 ? 12.960 -6.260 -22.108 1.00 95.19 118 SER A C 1
ATOM 914 O O . SER A 1 118 ? 12.027 -5.490 -22.321 1.00 95.19 118 SER A O 1
ATOM 916 N N . PHE A 1 119 ? 13.122 -7.393 -22.791 1.00 95.50 119 PHE A N 1
ATOM 917 C CA . PHE A 1 119 ? 12.339 -7.703 -23.990 1.00 95.50 119 PHE A CA 1
ATOM 918 C C . PHE A 1 119 ? 10.884 -8.070 -23.693 1.00 95.50 119 PHE A C 1
ATOM 920 O O . PHE A 1 119 ? 9.990 -7.668 -24.433 1.00 95.50 119 PHE A O 1
ATOM 927 N N . TYR A 1 120 ? 10.607 -8.724 -22.559 1.00 93.38 120 TYR A N 1
ATOM 928 C CA . TYR A 1 120 ? 9.223 -9.008 -22.159 1.00 93.38 120 TYR A CA 1
ATOM 929 C C . TYR A 1 120 ? 8.394 -7.727 -21.958 1.00 93.38 120 TYR A C 1
ATOM 931 O O . TYR A 1 120 ? 7.175 -7.762 -22.078 1.00 93.38 120 TYR A O 1
ATOM 939 N N . LYS A 1 121 ? 9.026 -6.580 -21.675 1.00 93.50 121 LYS A N 1
ATOM 940 C CA . LYS A 1 121 ? 8.314 -5.297 -21.588 1.00 93.50 121 LYS A CA 1
ATOM 941 C C . LYS A 1 121 ? 7.972 -4.717 -22.962 1.00 93.50 121 LYS A C 1
ATOM 943 O O . LYS A 1 121 ? 7.038 -3.930 -23.044 1.00 93.50 121 LYS A O 1
ATOM 948 N N . LEU A 1 122 ? 8.701 -5.098 -24.015 1.00 93.06 122 LEU A N 1
ATOM 949 C CA . LEU A 1 122 ? 8.428 -4.666 -25.387 1.00 93.06 122 LEU A CA 1
ATOM 950 C C . LEU A 1 122 ? 7.301 -5.471 -26.034 1.00 93.06 122 LEU A C 1
ATOM 952 O O . LEU A 1 122 ? 6.520 -4.889 -26.770 1.00 93.06 122 LEU A O 1
ATOM 956 N N . PHE A 1 123 ? 7.228 -6.786 -25.808 1.00 90.88 123 PHE A N 1
ATOM 957 C CA . PHE A 1 123 ? 6.257 -7.648 -26.506 1.00 90.88 123 PHE A CA 1
ATOM 958 C C . PHE A 1 123 ? 5.735 -8.846 -25.681 1.00 90.88 123 PHE A C 1
ATOM 960 O O . PHE A 1 123 ? 5.124 -9.760 -26.224 1.00 90.88 123 PHE A O 1
ATOM 967 N N . GLY A 1 124 ? 5.933 -8.857 -24.359 1.00 89.06 124 GLY A N 1
ATOM 968 C CA . GLY A 1 124 ? 5.300 -9.798 -23.416 1.00 89.06 124 GLY A CA 1
ATOM 969 C C . GLY A 1 124 ? 6.035 -11.124 -23.180 1.00 89.06 124 GLY A C 1
ATOM 970 O O . GLY A 1 124 ? 6.053 -11.616 -22.054 1.00 89.06 124 GLY A O 1
ATOM 971 N N . TYR A 1 125 ? 6.682 -11.685 -24.201 1.00 88.88 125 TYR A N 1
ATOM 972 C CA . TYR A 1 125 ? 7.365 -12.986 -24.149 1.00 88.88 125 TYR A CA 1
ATOM 973 C C . TYR A 1 125 ? 8.663 -12.948 -24.969 1.00 88.88 125 TYR A C 1
ATOM 975 O O . TYR A 1 125 ? 8.637 -12.361 -26.041 1.00 88.88 125 TYR A O 1
ATOM 983 N N . PRO A 1 126 ? 9.774 -13.580 -24.551 1.00 91.94 126 PRO A N 1
ATOM 984 C CA . PRO A 1 126 ? 9.928 -14.440 -23.381 1.00 91.94 126 PRO A CA 1
ATOM 985 C C . PRO A 1 126 ? 10.241 -13.669 -22.100 1.00 91.94 126 PRO A C 1
ATOM 987 O O . PRO A 1 126 ? 10.953 -12.663 -22.090 1.00 91.94 126 PRO A O 1
ATOM 990 N N . THR A 1 127 ? 9.729 -14.176 -20.981 1.00 89.44 127 THR A N 1
ATOM 991 C CA . THR A 1 127 ? 10.080 -13.683 -19.646 1.00 89.44 127 THR A CA 1
ATOM 992 C C . THR A 1 127 ? 11.477 -14.156 -19.251 1.00 89.44 127 THR A C 1
ATOM 994 O O . THR A 1 127 ? 11.848 -15.292 -19.531 1.00 89.44 127 THR A O 1
ATOM 997 N N . GLY A 1 128 ? 12.241 -13.307 -18.559 1.00 87.44 128 GLY A N 1
ATOM 998 C CA . GLY A 1 128 ? 13.572 -13.660 -18.045 1.00 87.44 128 GLY A CA 1
ATOM 999 C C . GLY A 1 128 ? 14.742 -13.381 -18.994 1.00 87.44 128 GLY A C 1
ATOM 1000 O O . GLY A 1 128 ? 15.880 -13.617 -18.608 1.00 87.44 128 GLY A O 1
ATOM 1001 N N . VAL A 1 129 ? 14.494 -12.829 -20.189 1.00 92.88 129 VAL A N 1
ATOM 1002 C CA . VAL A 1 129 ? 15.551 -12.398 -21.121 1.00 92.88 129 VAL A CA 1
ATOM 1003 C C . VAL A 1 129 ? 15.637 -10.871 -21.177 1.00 92.88 129 VAL A C 1
ATOM 1005 O O . VAL A 1 129 ? 14.631 -10.162 -21.294 1.00 92.88 129 VAL A O 1
ATOM 1008 N N . GLY A 1 130 ? 16.862 -10.359 -21.105 1.00 93.88 130 GLY A N 1
ATOM 1009 C CA . GLY A 1 130 ? 17.207 -8.950 -21.268 1.00 93.88 130 GLY A CA 1
ATOM 1010 C C . GLY A 1 130 ? 18.543 -8.808 -21.989 1.00 93.88 130 GLY A C 1
ATOM 1011 O O . GLY A 1 130 ? 19.156 -9.806 -22.360 1.00 93.88 130 GLY A O 1
ATOM 1012 N N . ALA A 1 131 ? 18.987 -7.573 -22.187 1.00 94.50 131 ALA A N 1
ATOM 1013 C CA . ALA A 1 131 ? 20.295 -7.290 -22.768 1.00 94.50 131 ALA A CA 1
ATOM 1014 C C . ALA A 1 131 ? 20.979 -6.148 -22.018 1.00 94.50 131 ALA A C 1
ATOM 1016 O O . ALA A 1 131 ? 20.318 -5.215 -21.555 1.00 94.50 131 ALA A O 1
ATOM 1017 N N . LEU A 1 132 ? 22.306 -6.224 -21.938 1.00 96.06 132 LEU A N 1
ATOM 1018 C CA . LEU A 1 132 ? 23.169 -5.121 -21.545 1.00 96.06 132 LEU A CA 1
ATOM 1019 C C . LEU A 1 132 ? 23.990 -4.721 -22.770 1.00 96.06 132 LEU A C 1
ATOM 1021 O O . LEU A 1 132 ? 24.898 -5.443 -23.172 1.00 96.06 132 LEU A O 1
ATOM 1025 N N . LEU A 1 133 ? 23.665 -3.583 -23.377 1.00 96.69 133 LEU A N 1
ATOM 1026 C CA . LEU A 1 133 ? 24.497 -3.020 -24.437 1.00 96.69 133 LEU A CA 1
ATOM 1027 C C . LEU A 1 133 ? 25.662 -2.282 -23.788 1.00 96.69 133 LEU A C 1
ATOM 1029 O O . LEU A 1 133 ? 25.439 -1.491 -22.873 1.00 96.69 133 LEU A O 1
ATOM 1033 N N . VAL A 1 134 ? 26.881 -2.536 -24.260 1.00 97.00 134 VAL A N 1
ATOM 1034 C CA . VAL A 1 134 ? 28.105 -1.959 -23.694 1.00 97.00 134 VAL A CA 1
ATOM 1035 C C . VAL A 1 134 ? 28.868 -1.204 -24.778 1.00 97.00 134 VAL A C 1
ATOM 1037 O O . VAL A 1 134 ? 29.126 -1.740 -25.856 1.00 97.00 134 VAL A O 1
ATOM 1040 N N . SER A 1 135 ? 29.223 0.052 -24.506 1.00 95.81 135 SER A N 1
ATOM 1041 C CA . SER A 1 135 ? 30.069 0.858 -25.388 1.00 95.81 135 SER A CA 1
ATOM 1042 C C . SER A 1 135 ? 31.509 0.333 -25.384 1.00 95.81 135 SER A C 1
ATOM 1044 O O . SER A 1 135 ? 31.950 -0.292 -24.420 1.00 95.81 135 SER A O 1
ATOM 1046 N N . ARG A 1 136 ? 32.290 0.625 -26.435 1.00 94.19 136 ARG A N 1
ATOM 1047 C CA . ARG A 1 136 ? 33.705 0.207 -26.488 1.00 94.19 136 ARG A CA 1
ATOM 1048 C C . ARG A 1 136 ? 34.510 0.730 -25.293 1.00 94.19 136 ARG A C 1
ATOM 1050 O O . ARG A 1 136 ? 35.216 -0.056 -24.677 1.00 94.19 136 ARG A O 1
ATOM 1057 N N . ARG A 1 137 ? 34.332 1.999 -24.900 1.00 93.25 137 ARG A N 1
ATOM 1058 C CA . ARG A 1 137 ? 35.014 2.533 -23.706 1.00 93.25 137 ARG A CA 1
ATOM 1059 C C . ARG A 1 137 ? 34.496 1.926 -22.402 1.00 93.25 137 ARG A C 1
ATOM 1061 O O . ARG A 1 137 ? 35.261 1.753 -21.467 1.00 93.25 137 ARG A O 1
ATOM 1068 N N . GLY A 1 138 ? 33.205 1.593 -22.317 1.00 93.31 138 GLY A N 1
ATOM 1069 C CA . GLY A 1 138 ? 32.658 0.902 -21.149 1.00 93.31 138 GLY A CA 1
ATOM 1070 C C . GLY A 1 138 ? 33.291 -0.483 -20.986 1.00 93.31 138 GLY A C 1
ATOM 1071 O O . GLY A 1 138 ? 33.676 -0.872 -19.888 1.00 93.31 138 GLY A O 1
ATOM 1072 N N . ALA A 1 139 ? 33.487 -1.197 -22.097 1.00 93.44 139 ALA A N 1
ATOM 1073 C CA . ALA A 1 139 ? 34.109 -2.516 -22.107 1.00 93.44 139 ALA A CA 1
ATOM 1074 C C . ALA A 1 139 ? 35.562 -2.519 -21.588 1.00 93.44 139 ALA A C 1
ATOM 1076 O O . ALA A 1 139 ? 35.981 -3.516 -21.004 1.00 93.44 139 ALA A O 1
ATOM 1077 N N . GLU A 1 140 ? 36.310 -1.420 -21.747 1.00 91.56 140 GLU A N 1
ATOM 1078 C CA . GLU A 1 140 ? 37.692 -1.281 -21.249 1.00 91.56 140 GLU A CA 1
ATOM 1079 C C . GLU A 1 140 ? 37.779 -1.281 -19.716 1.00 91.56 140 GLU A C 1
ATOM 1081 O O . GLU A 1 140 ? 38.789 -1.695 -19.147 1.00 91.56 140 GLU A O 1
ATOM 1086 N N . VAL A 1 141 ? 36.715 -0.843 -19.035 1.00 90.25 141 VAL A N 1
ATOM 1087 C CA . VAL A 1 141 ? 36.686 -0.698 -17.570 1.00 90.25 141 VAL A CA 1
ATOM 1088 C C . VAL A 1 141 ? 35.734 -1.673 -16.876 1.00 90.25 141 VAL A C 1
ATOM 1090 O O . VAL A 1 141 ? 35.751 -1.779 -15.646 1.00 90.25 141 VAL A O 1
ATOM 1093 N N . LEU A 1 142 ? 34.907 -2.403 -17.631 1.00 89.62 142 LEU A N 1
ATOM 1094 C CA . LEU A 1 142 ? 33.997 -3.404 -17.087 1.00 89.62 142 LEU A CA 1
ATOM 1095 C C . LEU A 1 142 ? 34.750 -4.703 -16.779 1.00 89.62 142 LEU A C 1
ATOM 1097 O O . LEU A 1 142 ? 35.073 -5.491 -17.666 1.00 89.62 142 LEU A O 1
ATOM 1101 N N . GLN A 1 143 ? 34.986 -4.947 -15.493 1.00 85.25 143 GLN A N 1
ATOM 1102 C CA . GLN A 1 143 ? 35.679 -6.140 -15.011 1.00 85.25 143 GLN A CA 1
ATOM 1103 C C . GLN A 1 143 ? 34.713 -7.108 -14.327 1.00 85.25 143 GLN A C 1
ATOM 1105 O O . GLN A 1 143 ? 33.936 -6.728 -13.446 1.00 85.25 143 GLN A O 1
ATOM 1110 N N . LYS A 1 144 ? 34.793 -8.385 -14.705 1.00 85.44 144 LYS A N 1
ATOM 1111 C CA . LYS A 1 144 ? 34.039 -9.467 -14.072 1.00 85.44 144 LYS A CA 1
ATOM 1112 C C . LYS A 1 144 ? 34.744 -9.930 -12.792 1.00 85.44 144 LYS A C 1
ATOM 1114 O O . LYS A 1 144 ? 35.951 -10.134 -12.794 1.00 85.44 144 LYS A O 1
ATOM 1119 N N . ARG A 1 145 ? 33.990 -10.073 -11.694 1.00 78.19 145 ARG A N 1
ATOM 1120 C CA . ARG A 1 145 ? 34.525 -10.443 -10.361 1.00 78.19 145 ARG A CA 1
ATOM 1121 C C . ARG A 1 145 ? 34.391 -11.918 -10.002 1.00 78.19 145 ARG A C 1
ATOM 1123 O O . ARG A 1 145 ? 35.154 -12.415 -9.188 1.00 78.19 145 ARG A O 1
ATOM 1130 N N . PHE A 1 146 ? 33.394 -12.583 -10.565 1.00 79.31 146 PHE A N 1
ATOM 1131 C CA . PHE A 1 146 ? 33.087 -13.992 -10.331 1.00 79.31 146 PHE A CA 1
ATOM 1132 C C . PHE A 1 146 ? 33.048 -14.675 -11.676 1.00 79.31 146 PHE A C 1
ATOM 1134 O O . PHE A 1 146 ? 32.618 -14.031 -12.617 1.00 79.31 146 PHE A O 1
ATOM 1141 N N . TYR A 1 147 ? 33.434 -15.937 -11.780 1.00 82.00 147 TYR A N 1
ATOM 1142 C CA . TYR A 1 147 ? 33.313 -16.701 -13.016 1.00 82.00 147 TYR A CA 1
ATOM 1143 C C . TYR A 1 147 ? 32.439 -17.931 -12.793 1.00 82.00 147 TYR A C 1
ATOM 1145 O O . TYR A 1 147 ? 32.510 -18.574 -11.747 1.00 82.00 147 TYR A O 1
ATOM 1153 N N . GLY A 1 148 ? 31.595 -18.238 -13.773 1.00 84.06 148 GLY A N 1
ATOM 1154 C CA . GLY A 1 148 ? 30.842 -19.481 -13.859 1.00 84.06 148 GLY A CA 1
ATOM 1155 C C . GLY A 1 148 ? 31.276 -20.307 -15.067 1.00 84.06 148 GLY A C 1
ATOM 1156 O O . GLY A 1 148 ? 32.083 -19.867 -15.896 1.00 84.06 148 GLY A O 1
ATOM 1157 N N . GLY A 1 149 ? 30.706 -21.509 -15.190 1.00 83.62 149 GLY A N 1
ATOM 1158 C CA . GLY A 1 149 ? 30.839 -22.307 -16.411 1.00 83.62 149 GLY A CA 1
ATOM 1159 C C . GLY A 1 149 ? 30.456 -21.486 -17.648 1.00 83.62 149 GLY A C 1
ATOM 1160 O O . GLY A 1 149 ? 29.620 -20.595 -17.558 1.00 83.62 149 GLY A O 1
ATOM 1161 N N . GLY A 1 150 ? 31.106 -21.732 -18.784 1.00 85.12 150 GLY A N 1
ATOM 1162 C CA . GLY A 1 150 ? 30.912 -20.950 -20.014 1.00 85.12 150 GLY A CA 1
ATOM 1163 C C . GLY A 1 150 ? 31.808 -19.709 -20.132 1.00 85.12 150 GLY A C 1
ATOM 1164 O O . GLY A 1 150 ? 32.215 -19.373 -21.241 1.00 85.12 150 GLY A O 1
ATOM 1165 N N . THR A 1 151 ? 32.224 -19.103 -19.012 1.00 90.75 151 THR A N 1
ATOM 1166 C CA . THR A 1 151 ? 32.950 -17.808 -19.015 1.00 90.75 151 THR A CA 1
ATOM 1167 C C . THR A 1 151 ? 34.467 -17.903 -18.890 1.00 90.75 151 THR A C 1
ATOM 1169 O O . THR A 1 151 ? 35.167 -16.891 -18.955 1.00 90.75 151 THR A O 1
ATOM 1172 N N . ILE A 1 152 ? 34.976 -19.126 -18.750 1.00 91.25 152 ILE A N 1
ATOM 1173 C CA . ILE A 1 152 ? 36.395 -19.461 -18.615 1.00 91.25 152 ILE A CA 1
ATOM 1174 C C . ILE A 1 152 ? 36.847 -20.408 -19.728 1.00 91.25 152 ILE A C 1
ATOM 1176 O O . ILE A 1 152 ? 36.077 -21.250 -20.188 1.00 91.25 152 ILE A O 1
ATOM 1180 N N . ASN A 1 153 ? 38.115 -20.295 -20.118 1.00 90.88 153 ASN A N 1
ATOM 1181 C CA . ASN A 1 153 ? 38.828 -21.308 -20.893 1.00 90.88 153 ASN A CA 1
ATOM 1182 C C . ASN A 1 153 ? 39.251 -22.475 -19.990 1.00 90.88 153 ASN A C 1
ATOM 1184 O O . ASN A 1 153 ? 39.076 -23.634 -20.357 1.00 90.88 153 ASN A O 1
ATOM 1188 N N . TYR A 1 154 ? 39.769 -22.170 -18.796 1.00 91.25 154 TYR A N 1
ATOM 1189 C CA . TYR A 1 154 ? 40.114 -23.159 -17.778 1.00 91.25 154 TYR A CA 1
ATOM 1190 C C . TYR A 1 154 ? 40.002 -22.577 -16.365 1.00 91.25 154 TYR A C 1
ATOM 1192 O O . TYR A 1 154 ? 40.124 -21.368 -16.160 1.00 91.25 154 TYR A O 1
ATOM 1200 N N . ALA A 1 155 ? 39.807 -23.464 -15.390 1.00 91.12 155 ALA A N 1
ATOM 1201 C CA . ALA A 1 155 ? 40.017 -23.208 -13.971 1.00 91.12 155 ALA A CA 1
ATOM 1202 C C . ALA A 1 155 ? 40.853 -24.363 -13.415 1.00 91.12 155 ALA A C 1
ATOM 1204 O O . ALA A 1 155 ? 40.443 -25.523 -13.484 1.00 91.12 155 ALA A O 1
ATOM 1205 N N . TYR A 1 156 ? 42.045 -24.052 -12.918 1.00 92.00 156 TYR A N 1
ATOM 1206 C CA . TYR A 1 156 ? 43.016 -25.023 -12.446 1.00 92.00 156 TYR A CA 1
ATOM 1207 C C . TYR A 1 156 ? 43.128 -24.954 -10.913 1.00 92.00 156 TYR A C 1
ATOM 1209 O O . TYR A 1 156 ? 43.767 -24.048 -10.373 1.00 92.00 156 TYR A O 1
ATOM 1217 N N . PRO A 1 157 ? 42.508 -25.902 -10.182 1.00 90.31 157 PRO A N 1
ATOM 1218 C CA . PRO A 1 157 ? 42.337 -25.788 -8.734 1.00 90.31 157 PRO A CA 1
ATOM 1219 C C . PRO A 1 157 ? 43.650 -25.906 -7.954 1.00 90.31 157 PRO A C 1
ATOM 1221 O O . PRO A 1 157 ? 43.775 -25.318 -6.888 1.00 90.31 157 PRO A O 1
ATOM 1224 N N . HIS A 1 158 ? 44.647 -26.624 -8.478 1.00 91.62 158 HIS A N 1
ATOM 1225 C CA . HIS A 1 158 ? 45.904 -26.851 -7.757 1.00 91.62 158 HIS A CA 1
ATOM 1226 C C . HIS A 1 158 ? 46.744 -25.578 -7.598 1.00 91.62 158 HIS A C 1
ATOM 1228 O O . HIS A 1 158 ? 47.393 -25.411 -6.571 1.00 91.62 158 HIS A O 1
ATOM 1234 N N . SER A 1 159 ? 46.730 -24.676 -8.585 1.00 93.62 159 SER A N 1
ATOM 1235 C CA . SER A 1 159 ? 47.416 -23.379 -8.493 1.00 93.62 159 SER A CA 1
ATOM 1236 C C . SER A 1 159 ? 46.465 -22.214 -8.227 1.00 93.62 159 SER A C 1
ATOM 1238 O O . SER A 1 159 ? 46.908 -21.069 -8.225 1.00 93.62 159 SER A O 1
ATOM 1240 N N . MET A 1 160 ? 45.168 -22.491 -8.043 1.00 87.50 160 MET A N 1
ATOM 1241 C CA . MET A 1 160 ? 44.112 -21.479 -7.935 1.00 87.50 160 MET A CA 1
ATOM 1242 C C . MET A 1 160 ? 44.106 -20.495 -9.121 1.00 87.50 160 MET A C 1
ATOM 1244 O O . MET A 1 160 ? 43.798 -19.315 -8.957 1.00 87.50 160 MET A O 1
ATOM 1248 N N . ASP A 1 161 ? 44.449 -20.985 -10.316 1.00 90.31 161 ASP A N 1
ATOM 1249 C CA . ASP A 1 161 ? 44.530 -20.181 -11.537 1.00 90.31 161 ASP A CA 1
ATOM 1250 C C . ASP A 1 161 ? 43.285 -20.362 -12.412 1.00 90.31 161 ASP A C 1
ATOM 1252 O O . ASP A 1 161 ? 42.637 -21.409 -12.400 1.00 90.31 161 ASP A O 1
ATOM 1256 N N . HIS A 1 162 ? 42.937 -19.338 -13.179 1.00 90.62 162 HIS A N 1
ATOM 1257 C CA . HIS A 1 162 ? 41.840 -19.391 -14.135 1.00 90.62 162 HIS A CA 1
ATOM 1258 C C . HIS A 1 162 ? 42.071 -18.395 -15.266 1.00 90.62 162 HIS A C 1
ATOM 1260 O O . HIS A 1 162 ? 42.643 -17.325 -15.071 1.00 90.62 162 HIS A O 1
ATOM 1266 N N . GLN A 1 163 ? 41.535 -18.712 -16.440 1.00 91.75 163 GLN A N 1
ATOM 1267 C CA . GLN A 1 163 ? 41.536 -17.806 -17.580 1.00 91.75 163 GLN A CA 1
ATOM 1268 C C . GLN A 1 163 ? 40.105 -17.584 -18.052 1.00 91.75 163 GLN A C 1
ATOM 1270 O O . GLN A 1 163 ? 39.415 -18.537 -18.414 1.00 91.75 163 GLN A O 1
ATOM 1275 N N . LEU A 1 164 ? 39.658 -16.328 -18.056 1.00 91.75 164 LEU A N 1
ATOM 1276 C CA . LEU A 1 164 ? 38.385 -15.932 -18.662 1.00 91.75 164 LEU A CA 1
ATOM 1277 C C . LEU A 1 164 ? 38.451 -16.048 -20.194 1.00 91.75 164 LEU A C 1
ATOM 1279 O O . LEU A 1 164 ? 39.530 -16.013 -20.777 1.00 91.75 164 LEU A O 1
ATOM 1283 N N . ARG A 1 165 ? 37.294 -16.139 -20.854 1.00 91.69 165 ARG A N 1
ATOM 1284 C CA . ARG A 1 165 ? 37.196 -16.051 -22.322 1.00 91.69 165 ARG A CA 1
ATOM 1285 C C . ARG A 1 165 ? 37.802 -14.744 -22.854 1.00 91.69 165 ARG A C 1
ATOM 1287 O O . ARG A 1 165 ? 37.665 -13.696 -22.225 1.00 91.69 165 ARG A O 1
ATOM 1294 N N . ASP A 1 166 ? 38.413 -14.779 -24.037 1.00 89.50 166 ASP A N 1
ATOM 1295 C CA . ASP A 1 166 ? 38.988 -13.576 -24.664 1.00 89.50 166 ASP A CA 1
ATOM 1296 C C . ASP A 1 166 ? 37.894 -12.658 -25.232 1.00 89.50 166 ASP A C 1
ATOM 1298 O O . ASP A 1 166 ? 37.948 -11.425 -25.133 1.00 89.50 166 ASP A O 1
ATOM 1302 N N . VAL A 1 167 ? 36.848 -13.270 -25.792 1.00 92.31 167 VAL A N 1
ATOM 1303 C CA . VAL A 1 167 ? 35.710 -12.568 -26.381 1.00 92.31 167 VAL A CA 1
ATOM 1304 C C . VAL A 1 167 ? 34.915 -11.858 -25.283 1.00 92.31 167 VAL A C 1
ATOM 1306 O O . VAL A 1 167 ? 34.537 -12.448 -24.273 1.00 92.31 167 VAL A O 1
ATOM 1309 N N . PHE A 1 168 ? 34.658 -10.556 -25.466 1.00 92.19 168 PHE A N 1
ATOM 1310 C CA . PHE A 1 168 ? 34.069 -9.710 -24.421 1.00 92.19 168 PHE A CA 1
ATOM 1311 C C . PHE A 1 168 ? 32.735 -10.230 -23.877 1.00 92.19 168 PHE A C 1
ATOM 1313 O O . PHE A 1 168 ? 32.591 -10.305 -22.663 1.00 92.19 168 PHE A O 1
ATOM 1320 N N . HIS A 1 169 ? 31.776 -10.581 -24.736 1.00 91.62 169 HIS A N 1
ATOM 1321 C CA . HIS A 1 169 ? 30.448 -10.998 -24.275 1.00 91.62 169 HIS A CA 1
ATOM 1322 C C . HIS A 1 169 ? 30.484 -12.361 -23.574 1.00 91.62 169 HIS A C 1
ATOM 1324 O O . HIS A 1 169 ? 29.912 -12.480 -22.495 1.00 91.62 169 HIS A O 1
ATOM 1330 N N . GLU A 1 170 ? 31.253 -13.327 -24.088 1.00 91.94 170 GLU A N 1
ATOM 1331 C CA . GLU A 1 170 ? 31.395 -14.661 -23.483 1.00 91.94 170 GLU A CA 1
ATOM 1332 C C . GLU A 1 170 ? 31.915 -14.595 -22.039 1.00 91.94 170 GLU A C 1
ATOM 1334 O O . GLU A 1 170 ? 31.560 -15.422 -21.199 1.00 91.94 170 GLU A O 1
ATOM 1339 N N . ARG A 1 171 ? 32.710 -13.568 -21.699 1.00 91.81 171 ARG A N 1
ATOM 1340 C CA . ARG A 1 171 ? 33.130 -13.338 -20.311 1.00 91.81 171 ARG A CA 1
ATOM 1341 C C . ARG A 1 171 ? 31.946 -13.140 -19.379 1.00 91.81 171 ARG A C 1
ATOM 1343 O O . ARG A 1 171 ? 32.056 -13.516 -18.225 1.00 91.81 171 ARG A O 1
ATOM 1350 N N . PHE A 1 172 ? 30.826 -12.576 -19.818 1.00 91.00 172 PHE A N 1
ATOM 1351 C CA . PHE A 1 172 ? 29.689 -12.212 -18.961 1.00 91.00 172 PHE A CA 1
ATOM 1352 C C . PHE A 1 172 ? 28.479 -13.150 -19.093 1.00 91.00 172 PHE A C 1
ATOM 1354 O O . PHE A 1 172 ? 27.472 -12.936 -18.422 1.00 91.00 172 PHE A O 1
ATOM 1361 N N . GLU A 1 173 ? 28.587 -14.206 -19.892 1.00 90.31 173 GLU A N 1
ATOM 1362 C CA . GLU A 1 173 ? 27.507 -15.152 -20.182 1.00 90.31 173 GLU A CA 1
ATOM 1363 C C . GLU A 1 173 ? 27.646 -16.415 -19.322 1.00 90.31 173 GLU A C 1
ATOM 1365 O O . GLU A 1 173 ? 28.153 -17.444 -19.759 1.00 90.31 173 GLU A O 1
ATOM 1370 N N . ASP A 1 174 ? 27.243 -16.315 -18.050 1.00 87.94 174 ASP A N 1
ATOM 1371 C CA . ASP A 1 174 ? 27.341 -17.433 -17.106 1.00 87.94 174 ASP A CA 1
ATOM 1372 C C . ASP A 1 174 ? 26.398 -18.590 -17.462 1.00 87.94 174 ASP A C 1
ATOM 1374 O O . ASP A 1 174 ? 25.180 -18.434 -17.564 1.00 87.94 174 ASP A O 1
ATOM 1378 N N . GLY A 1 175 ? 26.978 -19.784 -17.564 1.00 88.75 175 GLY A N 1
ATOM 1379 C CA . GLY A 1 175 ? 26.281 -21.029 -17.841 1.00 88.75 175 GLY A CA 1
ATOM 1380 C C . GLY A 1 175 ? 25.875 -21.181 -19.304 1.00 88.75 175 GLY A C 1
ATOM 1381 O O . GLY A 1 175 ? 26.470 -20.622 -20.222 1.00 88.75 175 GLY A O 1
ATOM 1382 N N . THR A 1 176 ? 24.854 -22.002 -19.530 1.00 90.06 176 THR A N 1
ATOM 1383 C CA . THR A 1 176 ? 24.241 -22.145 -20.848 1.00 90.06 176 THR A CA 1
ATOM 1384 C C . THR A 1 176 ? 23.212 -21.040 -21.036 1.00 90.06 176 THR A C 1
ATOM 1386 O O . THR A 1 176 ? 22.243 -20.952 -20.280 1.00 90.06 176 THR A O 1
ATOM 1389 N N . LEU A 1 177 ? 23.402 -20.216 -22.066 1.00 91.19 177 LEU A N 1
ATOM 1390 C CA . LEU A 1 177 ? 22.429 -19.194 -22.431 1.00 91.19 177 LEU A CA 1
ATOM 1391 C C . LEU A 1 177 ? 21.068 -19.814 -22.779 1.00 91.19 177 LEU A C 1
ATOM 1393 O O . LEU A 1 177 ? 21.022 -20.902 -23.357 1.00 91.19 177 LEU A O 1
ATOM 1397 N N . PRO A 1 178 ? 19.948 -19.114 -22.523 1.00 92.50 178 PRO A N 1
ATOM 1398 C CA . PRO A 1 178 ? 18.620 -19.571 -22.915 1.00 92.50 178 PRO A CA 1
ATOM 1399 C C . PRO A 1 178 ? 18.408 -19.355 -24.423 1.00 92.50 178 PRO A C 1
ATOM 1401 O O . PRO A 1 178 ? 17.589 -18.538 -24.837 1.00 92.50 178 PRO A O 1
ATOM 1404 N N . PHE A 1 179 ? 19.173 -20.064 -25.257 1.00 92.50 179 PHE A N 1
ATOM 1405 C CA . PHE A 1 179 ? 19.248 -19.853 -26.705 1.00 92.50 179 PHE A CA 1
ATOM 1406 C C . PHE A 1 179 ? 17.884 -19.954 -27.401 1.00 92.50 179 PHE A C 1
ATOM 1408 O O . PHE A 1 179 ? 17.625 -19.175 -28.312 1.00 92.50 179 PHE A O 1
ATOM 1415 N N . LEU A 1 180 ? 16.976 -20.822 -26.931 1.00 94.44 180 LEU A N 1
ATOM 1416 C CA . LEU A 1 180 ? 15.594 -20.870 -27.427 1.00 94.44 180 LEU A CA 1
ATOM 1417 C C . LEU A 1 180 ? 14.876 -19.536 -27.189 1.00 94.44 180 LEU A C 1
ATOM 1419 O O . LEU A 1 180 ? 14.365 -18.933 -28.126 1.00 94.44 180 LEU A O 1
ATOM 1423 N N . SER A 1 181 ? 14.923 -19.014 -25.963 1.00 95.06 181 SER A N 1
ATOM 1424 C CA . SER A 1 181 ? 14.332 -17.716 -25.629 1.00 95.06 181 SER A CA 1
ATOM 1425 C C . SER A 1 181 ? 14.999 -16.555 -26.380 1.00 95.06 181 SER A C 1
ATOM 1427 O O . SER A 1 181 ? 14.336 -15.586 -26.730 1.00 95.06 181 SER A O 1
ATOM 1429 N N . ILE A 1 182 ? 16.304 -16.630 -26.655 1.00 95.06 182 ILE A N 1
ATOM 1430 C CA . ILE A 1 182 ? 17.010 -15.608 -27.445 1.00 95.06 182 ILE A CA 1
ATOM 1431 C C . ILE A 1 182 ? 16.523 -15.612 -28.901 1.00 95.06 182 ILE A C 1
ATOM 1433 O O . ILE A 1 182 ? 16.276 -14.546 -29.464 1.00 95.06 182 ILE A O 1
ATOM 1437 N N . VAL A 1 183 ? 16.334 -16.788 -29.507 1.00 95.06 183 VAL A N 1
ATOM 1438 C CA . VAL A 1 183 ? 15.814 -16.912 -30.881 1.00 95.06 183 VAL A CA 1
ATOM 1439 C C . VAL A 1 183 ? 14.394 -16.345 -30.995 1.00 95.06 183 VAL A C 1
ATOM 1441 O O . VAL A 1 183 ? 14.088 -15.647 -31.965 1.00 95.06 183 VAL A O 1
ATOM 1444 N N . GLU A 1 184 ? 13.551 -16.555 -29.980 1.00 95.00 184 GLU A N 1
ATOM 1445 C CA . GLU A 1 184 ? 12.177 -16.031 -29.940 1.00 95.00 184 GLU A CA 1
ATOM 1446 C C . GLU A 1 184 ? 12.096 -14.495 -29.968 1.00 95.00 184 GLU A C 1
ATOM 1448 O O . GLU A 1 184 ? 11.089 -13.932 -30.405 1.00 95.00 184 GLU A O 1
ATOM 1453 N N . LEU A 1 185 ? 13.169 -13.781 -29.601 1.00 96.00 185 LEU A N 1
ATOM 1454 C CA . LEU A 1 185 ? 13.208 -12.317 -29.698 1.00 96.00 185 LEU A CA 1
ATOM 1455 C C . LEU A 1 185 ? 12.958 -11.827 -31.130 1.00 96.00 185 LEU A C 1
ATOM 1457 O O . LEU A 1 185 ? 12.288 -10.810 -31.317 1.00 96.00 185 LEU A O 1
ATOM 1461 N N . LEU A 1 186 ? 13.433 -12.561 -32.146 1.00 94.94 186 LEU A N 1
ATOM 1462 C CA . LEU A 1 186 ? 13.183 -12.228 -33.552 1.00 94.94 186 LEU A CA 1
ATOM 1463 C C . LEU A 1 186 ? 11.685 -12.239 -33.872 1.00 94.94 186 LEU A C 1
ATOM 1465 O O . LEU A 1 186 ? 11.201 -11.359 -34.585 1.00 94.94 186 LEU A O 1
ATOM 1469 N N . GLN A 1 187 ? 10.941 -13.210 -33.335 1.00 94.62 187 GLN A N 1
ATOM 1470 C CA . GLN A 1 187 ? 9.490 -13.267 -33.507 1.00 94.62 187 GLN A CA 1
ATOM 1471 C C . GLN A 1 187 ? 8.779 -12.162 -32.727 1.00 94.62 187 GLN A C 1
ATOM 1473 O O . GLN A 1 187 ? 7.802 -11.603 -33.230 1.00 94.62 187 GLN A O 1
ATOM 1478 N N . GLY A 1 188 ? 9.295 -11.788 -31.554 1.00 94.12 188 GLY A N 1
ATOM 1479 C CA . GLY A 1 188 ? 8.828 -10.626 -30.797 1.00 94.12 188 GLY A CA 1
ATOM 1480 C C . GLY A 1 188 ? 8.911 -9.329 -31.606 1.00 94.12 188 GLY A C 1
ATOM 1481 O O . GLY A 1 188 ? 7.900 -8.645 -31.780 1.00 94.12 188 GLY A O 1
ATOM 1482 N N . PHE A 1 189 ? 10.077 -9.029 -32.188 1.00 93.56 189 PHE A N 1
ATOM 1483 C CA . PHE A 1 189 ? 10.267 -7.841 -33.031 1.00 93.56 189 PHE A CA 1
ATOM 1484 C C . PHE A 1 189 ? 9.405 -7.866 -34.298 1.00 93.56 189 PHE A C 1
ATOM 1486 O O . PHE A 1 189 ? 8.705 -6.892 -34.574 1.00 93.56 189 PHE A O 1
ATOM 1493 N N . ARG A 1 190 ? 9.367 -8.993 -35.023 1.00 93.50 190 ARG A N 1
ATOM 1494 C CA . ARG A 1 190 ? 8.498 -9.152 -36.205 1.00 93.50 190 ARG A CA 1
ATOM 1495 C C . ARG A 1 190 ? 7.023 -8.966 -35.861 1.00 93.50 190 ARG A C 1
ATOM 1497 O O . ARG A 1 190 ? 6.275 -8.356 -36.622 1.00 93.50 190 ARG A O 1
ATOM 1504 N N . THR A 1 191 ? 6.587 -9.481 -34.712 1.00 93.00 191 THR A N 1
ATOM 1505 C CA . THR A 1 191 ? 5.210 -9.312 -34.239 1.00 93.00 191 THR A CA 1
ATOM 1506 C C . THR A 1 191 ? 4.915 -7.854 -33.923 1.00 93.00 191 THR A C 1
ATOM 1508 O O . THR A 1 191 ? 3.862 -7.361 -34.322 1.00 93.00 191 THR A O 1
ATOM 1511 N N . LEU A 1 192 ? 5.838 -7.154 -33.258 1.00 92.88 192 LEU A N 1
ATOM 1512 C CA . LEU A 1 192 ? 5.692 -5.736 -32.944 1.00 92.88 192 LEU A CA 1
ATOM 1513 C C . LEU A 1 192 ? 5.569 -4.886 -34.218 1.00 92.88 192 LEU A C 1
ATOM 1515 O O . LEU A 1 192 ? 4.646 -4.081 -34.323 1.00 92.88 192 LEU A O 1
ATOM 1519 N N . GLU A 1 193 ? 6.433 -5.113 -35.211 1.00 92.06 193 GLU A N 1
ATOM 1520 C CA . GLU A 1 193 ? 6.372 -4.441 -36.519 1.00 92.06 193 GLU A CA 1
ATOM 1521 C C . GLU A 1 193 ? 5.089 -4.770 -37.288 1.00 92.06 193 GLU A C 1
ATOM 1523 O O . GLU A 1 193 ? 4.482 -3.886 -37.888 1.00 92.06 193 GLU A O 1
ATOM 1528 N N . ARG A 1 194 ? 4.625 -6.024 -37.237 1.00 93.62 194 ARG A N 1
ATOM 1529 C CA . ARG A 1 194 ? 3.361 -6.432 -37.863 1.00 93.62 194 ARG A CA 1
ATOM 1530 C C . ARG A 1 194 ? 2.154 -5.742 -37.224 1.00 93.62 194 ARG A C 1
ATOM 1532 O O . ARG A 1 194 ? 1.238 -5.345 -37.938 1.00 93.62 194 ARG A O 1
ATOM 1539 N N . LEU A 1 195 ? 2.124 -5.635 -35.893 1.00 92.88 195 LEU A N 1
ATOM 1540 C CA . LEU A 1 195 ? 1.011 -5.025 -35.154 1.00 92.88 195 LEU A CA 1
ATOM 1541 C C . LEU A 1 195 ? 1.025 -3.495 -35.238 1.00 92.88 195 LEU A C 1
ATOM 1543 O O . LEU A 1 195 ? -0.033 -2.867 -35.261 1.00 92.88 195 LEU A O 1
ATOM 1547 N N . VAL A 1 196 ? 2.210 -2.888 -35.304 1.00 93.88 196 VAL A N 1
ATOM 1548 C CA . VAL A 1 196 ? 2.389 -1.437 -35.395 1.00 93.88 196 VAL A CA 1
ATOM 1549 C C . VAL A 1 196 ? 3.295 -1.109 -36.593 1.00 93.88 196 VAL A C 1
ATOM 1551 O O . VAL A 1 196 ? 4.449 -0.731 -36.409 1.00 93.88 196 VAL A O 1
ATOM 1554 N N . PRO A 1 197 ? 2.778 -1.215 -37.833 1.00 89.06 197 PRO A N 1
ATOM 1555 C CA . PRO A 1 197 ? 3.589 -1.083 -39.044 1.00 89.06 197 PRO A CA 1
ATOM 1556 C C . PRO A 1 197 ? 4.044 0.352 -39.346 1.00 89.06 197 PRO A C 1
ATOM 1558 O O . PRO A 1 197 ? 3.501 1.333 -38.827 1.00 89.06 197 PRO A O 1
ATOM 1561 N N . GLY A 1 198 ? 5.011 0.461 -40.259 1.00 75.56 198 GLY A N 1
ATOM 1562 C CA . GLY A 1 198 ? 5.632 1.713 -40.700 1.00 75.56 198 GLY A CA 1
ATOM 1563 C C . GLY A 1 198 ? 6.957 1.948 -39.981 1.00 75.56 198 GLY A C 1
ATOM 1564 O O . GLY A 1 198 ? 7.037 1.729 -38.780 1.00 75.56 198 GLY A O 1
ATOM 1565 N N . GLY A 1 199 ? 7.993 2.401 -40.698 1.00 79.19 199 GLY A N 1
ATOM 1566 C CA . GLY A 1 199 ? 9.400 2.450 -40.247 1.00 79.19 199 GLY A CA 1
ATOM 1567 C C . GLY A 1 199 ? 9.726 3.244 -38.968 1.00 79.19 199 GLY A C 1
ATOM 1568 O O . GLY A 1 199 ? 10.892 3.381 -38.632 1.00 79.19 199 GLY A O 1
ATOM 1569 N N . ASN A 1 200 ? 8.715 3.733 -38.241 1.00 88.81 200 ASN A N 1
ATOM 1570 C CA . ASN A 1 200 ? 8.799 4.451 -36.971 1.00 88.81 200 ASN A CA 1
ATOM 1571 C C . ASN A 1 200 ? 7.919 3.789 -35.884 1.00 88.81 200 ASN A C 1
ATOM 1573 O O . ASN A 1 200 ? 7.221 4.484 -35.138 1.00 88.81 200 ASN A O 1
ATOM 1577 N N . THR A 1 201 ? 7.904 2.453 -35.804 1.00 93.69 201 THR A N 1
ATOM 1578 C CA . THR A 1 201 ? 7.069 1.652 -34.884 1.00 93.69 201 THR A CA 1
ATOM 1579 C C . THR A 1 201 ? 7.018 2.228 -33.463 1.00 93.69 201 THR A C 1
ATOM 1581 O O . THR A 1 201 ? 5.942 2.551 -32.958 1.00 93.69 201 THR A O 1
ATOM 1584 N N . MET A 1 202 ? 8.176 2.467 -32.840 1.00 95.06 202 MET A N 1
ATOM 1585 C CA . MET A 1 202 ? 8.251 2.960 -31.458 1.00 95.06 202 MET A CA 1
ATOM 1586 C C . MET A 1 202 ? 7.744 4.399 -31.273 1.00 95.06 202 MET A C 1
ATOM 1588 O O . MET A 1 202 ? 7.215 4.720 -30.212 1.00 95.06 202 MET A O 1
ATOM 1592 N N . GLU A 1 203 ? 7.833 5.266 -32.286 1.00 95.44 203 GLU A N 1
ATOM 1593 C CA . GLU A 1 203 ? 7.236 6.614 -32.231 1.00 95.44 203 GLU A CA 1
ATOM 1594 C C . GLU A 1 203 ? 5.708 6.550 -32.254 1.00 95.44 203 GLU A C 1
ATOM 1596 O O . GLU A 1 203 ? 5.032 7.310 -31.555 1.00 95.44 203 GLU A O 1
ATOM 1601 N N . ARG A 1 204 ? 5.143 5.624 -33.039 1.00 96.00 204 ARG A N 1
ATOM 1602 C CA . ARG A 1 204 ? 3.693 5.394 -33.062 1.00 96.00 204 ARG A CA 1
ATOM 1603 C C . ARG A 1 204 ? 3.207 4.866 -31.715 1.00 96.00 204 ARG A C 1
ATOM 1605 O O . ARG A 1 204 ? 2.227 5.397 -31.197 1.00 96.00 204 ARG A O 1
ATOM 1612 N N . ILE A 1 205 ? 3.926 3.903 -31.133 1.00 96.94 205 ILE A N 1
ATOM 1613 C CA . ILE A 1 205 ? 3.649 3.385 -29.785 1.00 96.94 205 ILE A CA 1
ATOM 1614 C C . ILE A 1 205 ? 3.719 4.517 -28.759 1.00 96.94 205 ILE A C 1
ATOM 1616 O O . ILE A 1 205 ? 2.762 4.717 -28.018 1.00 96.94 205 ILE A O 1
ATOM 1620 N N . SER A 1 206 ? 4.799 5.302 -28.767 1.00 97.44 206 SER A N 1
ATOM 1621 C CA . SER A 1 206 ? 5.003 6.431 -27.851 1.00 97.44 206 SER A CA 1
ATOM 1622 C C . SER A 1 206 ? 3.863 7.443 -27.912 1.00 97.44 206 SER A C 1
ATOM 1624 O O . SER A 1 206 ? 3.339 7.848 -26.874 1.00 97.44 206 SER A O 1
ATOM 1626 N N . ARG A 1 207 ? 3.425 7.823 -29.121 1.00 97.12 207 ARG A N 1
ATOM 1627 C CA . ARG A 1 207 ? 2.279 8.724 -29.313 1.00 97.12 207 ARG A CA 1
ATOM 1628 C C . ARG A 1 207 ? 0.987 8.119 -28.760 1.00 97.12 207 ARG A C 1
ATOM 1630 O O . ARG A 1 207 ? 0.257 8.816 -28.063 1.00 97.12 207 ARG A O 1
ATOM 1637 N N . HIS A 1 208 ? 0.726 6.848 -29.061 1.00 97.44 208 HIS A N 1
ATOM 1638 C CA . HIS A 1 208 ? -0.485 6.137 -28.645 1.00 97.44 208 HIS A CA 1
ATOM 1639 C C . HIS A 1 208 ? -0.598 6.028 -27.123 1.00 97.44 208 HIS A C 1
ATOM 1641 O O . HIS A 1 208 ? -1.569 6.503 -26.537 1.00 97.44 208 HIS A O 1
ATOM 1647 N N . VAL A 1 209 ? 0.422 5.472 -26.463 1.00 97.81 209 VAL A N 1
ATOM 1648 C CA . VAL A 1 209 ? 0.372 5.246 -25.011 1.00 97.81 209 VAL A CA 1
ATOM 1649 C C . VAL A 1 209 ? 0.372 6.555 -24.222 1.00 97.81 209 VAL A C 1
ATOM 1651 O O . VAL A 1 209 ? -0.260 6.632 -23.173 1.00 97.81 209 VAL A O 1
ATOM 1654 N N . HIS A 1 210 ? 1.044 7.596 -24.727 1.00 98.31 210 HIS A N 1
ATOM 1655 C CA . HIS A 1 210 ? 0.999 8.925 -24.122 1.00 98.31 210 HIS A CA 1
ATOM 1656 C C . HIS A 1 210 ? -0.390 9.558 -24.265 1.00 98.31 210 HIS A C 1
ATOM 1658 O O . HIS A 1 210 ? -0.893 10.116 -23.296 1.00 98.31 210 HIS A O 1
ATOM 1664 N N . GLY A 1 211 ? -1.035 9.426 -25.430 1.00 98.44 211 GLY A N 1
ATOM 1665 C CA . GLY A 1 211 ? -2.406 9.900 -25.640 1.00 98.44 211 GLY A CA 1
ATOM 1666 C C . GLY A 1 211 ? -3.401 9.254 -24.673 1.00 98.44 211 GLY A C 1
ATOM 1667 O O . GLY A 1 211 ? -4.174 9.963 -24.034 1.00 98.44 211 GLY A O 1
ATOM 1668 N N . LEU A 1 212 ? -3.320 7.931 -24.490 1.00 98.69 212 LEU A N 1
ATOM 1669 C CA . LEU A 1 212 ? -4.137 7.215 -23.502 1.00 98.69 212 LEU A CA 1
ATOM 1670 C C . LEU A 1 212 ? -3.844 7.664 -22.066 1.00 98.69 212 LEU A C 1
ATOM 1672 O O . LEU A 1 212 ? -4.773 7.885 -21.294 1.00 98.69 212 LEU A O 1
ATOM 1676 N N . ALA A 1 213 ? -2.567 7.830 -21.704 1.00 98.44 213 ALA A N 1
ATOM 1677 C CA . ALA A 1 213 ? -2.183 8.289 -20.371 1.00 98.44 213 ALA A CA 1
ATOM 1678 C C . ALA A 1 213 ? -2.684 9.704 -20.074 1.00 98.44 213 ALA A C 1
ATOM 1680 O O . ALA A 1 213 ? -3.222 9.943 -18.995 1.00 98.44 213 ALA A O 1
ATOM 1681 N N . ARG A 1 214 ? -2.559 10.618 -21.041 1.00 98.50 214 ARG A N 1
ATOM 1682 C CA . ARG A 1 214 ? -3.084 11.980 -20.945 1.00 98.50 214 ARG A CA 1
ATOM 1683 C C . ARG A 1 214 ? -4.596 11.974 -20.759 1.00 98.50 214 ARG A C 1
ATOM 1685 O O . ARG A 1 214 ? -5.074 12.556 -19.792 1.00 98.50 214 ARG A O 1
ATOM 1692 N N . TYR A 1 215 ? -5.319 11.273 -21.629 1.00 98.62 215 TYR A N 1
ATOM 1693 C CA . TYR A 1 215 ? -6.773 11.176 -21.546 1.00 98.62 215 TYR A CA 1
ATOM 1694 C C . TYR A 1 215 ? -7.227 10.588 -20.201 1.00 98.62 215 TYR A C 1
ATOM 1696 O O . TYR A 1 215 ? -8.053 11.175 -19.508 1.00 98.62 215 TYR A O 1
ATOM 1704 N N . CYS A 1 216 ? -6.617 9.479 -19.774 1.00 98.69 216 CYS A N 1
ATOM 1705 C CA . CYS A 1 216 ? -6.878 8.863 -18.475 1.00 98.69 216 CYS A CA 1
ATOM 1706 C C . CYS A 1 216 ? -6.640 9.848 -17.320 1.00 98.69 216 CYS A C 1
ATOM 1708 O O . CYS A 1 216 ? -7.505 10.012 -16.464 1.00 98.69 216 CYS A O 1
ATOM 1710 N N . ALA A 1 217 ? -5.506 10.553 -17.306 1.00 98.44 217 ALA A N 1
ATOM 1711 C CA . ALA A 1 217 ? -5.194 11.523 -16.261 1.00 98.44 217 ALA A CA 1
ATOM 1712 C C . ALA A 1 217 ? -6.172 12.711 -16.243 1.00 98.44 217 ALA A C 1
ATOM 1714 O O . ALA A 1 217 ? -6.576 13.143 -15.165 1.00 98.44 217 ALA A O 1
ATOM 1715 N N . GLU A 1 218 ? -6.568 13.232 -17.407 1.00 97.94 218 GLU A N 1
ATOM 1716 C CA . GLU A 1 218 ? -7.571 14.297 -17.523 1.00 97.94 218 GLU A CA 1
ATOM 1717 C C . GLU A 1 218 ? -8.931 13.847 -16.976 1.00 97.94 218 GLU A C 1
ATOM 1719 O O . GLU A 1 218 ? -9.530 14.571 -16.182 1.00 97.94 218 GLU A O 1
ATOM 1724 N N . GLN A 1 219 ? -9.383 12.639 -17.321 1.00 98.50 219 GLN A N 1
ATOM 1725 C CA . GLN A 1 219 ? -10.650 12.092 -16.832 1.00 98.50 219 GLN A CA 1
ATOM 1726 C C . GLN A 1 219 ? -10.618 11.778 -15.331 1.00 98.50 219 GLN A C 1
ATOM 1728 O O . GLN A 1 219 ? -11.566 12.094 -14.615 1.00 98.50 219 GLN A O 1
ATOM 1733 N N . LEU A 1 220 ? -9.517 11.221 -14.817 1.00 98.38 220 LEU A N 1
ATOM 1734 C CA . LEU A 1 220 ? -9.359 10.944 -13.385 1.00 98.38 220 LEU A CA 1
ATOM 1735 C C . LEU A 1 220 ? -9.415 12.222 -12.534 1.00 98.38 220 LEU A C 1
ATOM 1737 O O . LEU A 1 220 ? -9.972 12.188 -11.440 1.00 98.38 220 LEU A O 1
ATOM 1741 N N . ARG A 1 221 ? -8.888 13.355 -13.027 1.00 97.19 221 ARG A N 1
ATOM 1742 C CA . ARG A 1 221 ? -8.980 14.660 -12.333 1.00 97.19 221 ARG A CA 1
ATOM 1743 C C . ARG A 1 221 ? -10.411 15.178 -12.210 1.00 97.19 221 ARG A C 1
ATOM 1745 O O . ARG A 1 221 ? -10.680 15.972 -11.315 1.00 97.19 221 ARG A O 1
ATOM 1752 N N . GLN A 1 222 ? -11.300 14.773 -13.115 1.00 97.31 222 GLN A N 1
ATOM 1753 C CA . GLN A 1 222 ? -12.698 15.206 -13.122 1.00 97.31 222 GLN A CA 1
ATOM 1754 C C . GLN A 1 222 ? -13.568 14.398 -12.154 1.00 97.31 222 GLN A C 1
ATOM 1756 O O . GLN A 1 222 ? -14.697 14.795 -11.878 1.00 97.31 222 GLN A O 1
ATOM 1761 N N . LEU A 1 223 ? -13.070 13.274 -11.628 1.00 97.81 223 LEU A N 1
ATOM 1762 C CA . LEU A 1 223 ? -13.816 12.468 -10.669 1.00 97.81 223 LEU A CA 1
ATOM 1763 C C . LEU A 1 223 ? -13.830 13.155 -9.299 1.00 97.81 223 LEU A C 1
ATOM 1765 O O . LEU A 1 223 ? -12.784 13.366 -8.679 1.00 97.81 223 LEU A O 1
ATOM 1769 N N . GLN A 1 224 ? -15.032 13.473 -8.827 1.00 97.31 224 GLN A N 1
ATOM 1770 C CA . GLN A 1 224 ? -15.284 14.121 -7.544 1.00 97.31 224 GLN A CA 1
ATOM 1771 C C . GLN A 1 224 ? -16.388 13.384 -6.790 1.00 97.31 224 GLN A C 1
ATOM 1773 O O . GLN A 1 224 ? -17.292 12.800 -7.391 1.00 97.31 224 GLN A O 1
ATOM 1778 N N . HIS A 1 225 ? -16.300 13.435 -5.468 1.00 95.06 225 HIS A N 1
ATOM 1779 C CA . HIS A 1 225 ? -17.361 13.036 -4.553 1.00 95.06 225 HIS A CA 1
ATOM 1780 C C . HIS A 1 225 ? -18.524 14.031 -4.600 1.00 95.06 225 HIS A C 1
ATOM 1782 O O . HIS A 1 225 ? -18.381 15.153 -5.088 1.00 95.06 225 HIS A O 1
ATOM 1788 N N . ALA A 1 226 ? -19.679 13.656 -4.044 1.00 92.12 226 ALA A N 1
ATOM 1789 C CA . ALA A 1 226 ? -20.869 14.516 -4.022 1.00 92.12 226 ALA A CA 1
ATOM 1790 C C . ALA A 1 226 ? -20.643 15.859 -3.293 1.00 92.12 226 ALA A C 1
ATOM 1792 O O . ALA A 1 226 ? -21.308 16.848 -3.593 1.00 92.12 226 ALA A O 1
ATOM 1793 N N . ASN A 1 227 ? -19.684 15.908 -2.363 1.00 92.00 227 ASN A N 1
ATOM 1794 C CA . ASN A 1 227 ? -19.272 17.119 -1.648 1.00 92.00 227 ASN A CA 1
ATOM 1795 C C . ASN A 1 227 ? -18.258 17.992 -2.427 1.00 92.00 227 ASN A C 1
ATOM 1797 O O . ASN A 1 227 ? -17.775 18.986 -1.888 1.00 92.00 227 ASN A O 1
ATOM 1801 N N . GLY A 1 228 ? -17.908 17.622 -3.664 1.00 94.06 228 GLY A N 1
ATOM 1802 C CA . GLY A 1 228 ? -16.922 18.308 -4.505 1.00 94.06 228 GLY A CA 1
ATOM 1803 C C . GLY A 1 228 ? -15.459 17.945 -4.215 1.00 94.06 228 GLY A C 1
ATOM 1804 O O . GLY A 1 228 ? -14.567 18.419 -4.921 1.00 94.06 228 GLY A O 1
ATOM 1805 N N . ALA A 1 229 ? -15.179 17.104 -3.213 1.00 94.44 229 ALA A N 1
ATOM 1806 C CA . ALA A 1 229 ? -13.822 16.645 -2.929 1.00 94.44 229 ALA A CA 1
ATOM 1807 C C . ALA A 1 229 ? -13.301 15.739 -4.063 1.00 94.44 229 ALA A C 1
ATOM 1809 O O . ALA A 1 229 ? -14.065 14.948 -4.622 1.00 94.44 229 ALA A O 1
ATOM 1810 N N . PRO A 1 230 ? -12.007 15.812 -4.421 1.00 97.44 230 PRO A N 1
ATOM 1811 C CA . PRO A 1 230 ? -11.449 14.981 -5.482 1.00 97.44 230 PRO A CA 1
ATOM 1812 C C . PRO A 1 230 ? -11.438 13.501 -5.084 1.00 97.44 230 PRO A C 1
ATOM 1814 O O . PRO A 1 230 ? -11.018 13.151 -3.984 1.00 97.44 230 PRO A O 1
ATOM 1817 N N . LEU A 1 231 ? -11.814 12.620 -6.014 1.00 97.94 231 LEU A N 1
ATOM 1818 C CA . LEU A 1 231 ? -11.732 11.172 -5.810 1.00 97.94 231 LEU A CA 1
ATOM 1819 C C . LEU A 1 231 ? -10.292 10.652 -5.931 1.00 97.94 231 LEU A C 1
ATOM 1821 O O . LEU A 1 231 ? -9.946 9.633 -5.342 1.00 97.94 231 LEU A O 1
ATOM 1825 N N . ILE A 1 232 ? -9.456 11.306 -6.740 1.00 98.31 232 ILE A N 1
ATOM 1826 C CA . ILE A 1 232 ? -8.167 10.758 -7.169 1.00 98.31 232 ILE A CA 1
ATOM 1827 C C . ILE A 1 232 ? -7.014 11.678 -6.771 1.00 98.31 232 ILE A C 1
ATOM 1829 O O . ILE A 1 232 ? -6.972 12.853 -7.139 1.00 98.31 232 ILE A O 1
ATOM 1833 N N . ARG A 1 233 ? -6.001 11.109 -6.110 1.00 97.50 233 ARG A N 1
ATOM 1834 C CA . ARG A 1 233 ? -4.683 11.731 -5.936 1.00 97.50 233 ARG A CA 1
ATOM 1835 C C . ARG A 1 233 ? -3.723 11.201 -6.996 1.00 97.50 233 ARG A C 1
ATOM 1837 O O . ARG A 1 233 ? -3.265 10.069 -6.892 1.00 97.50 233 ARG A O 1
ATOM 1844 N N . LEU A 1 234 ? -3.400 12.013 -8.003 1.00 97.56 234 LEU A N 1
ATOM 1845 C CA . LEU A 1 234 ? -2.443 11.655 -9.060 1.00 97.56 234 LEU A CA 1
ATOM 1846 C C . LEU A 1 234 ? -0.988 11.882 -8.631 1.00 97.56 234 LEU A C 1
ATOM 1848 O O . LEU A 1 234 ? -0.658 12.914 -8.050 1.00 97.56 234 LEU A O 1
ATOM 1852 N N . TYR A 1 235 ? -0.103 10.970 -9.034 1.00 96.50 235 TYR A N 1
ATOM 1853 C CA . TYR A 1 235 ? 1.342 11.051 -8.821 1.00 96.50 235 TYR A CA 1
ATOM 1854 C C . TYR A 1 235 ? 2.076 11.175 -10.160 1.00 96.50 235 TYR A C 1
ATOM 1856 O O . TYR A 1 235 ? 2.186 10.220 -10.928 1.00 96.50 235 TYR A O 1
ATOM 1864 N N . ASN A 1 236 ? 2.563 12.379 -10.453 1.00 93.56 236 ASN A N 1
ATOM 1865 C CA . ASN A 1 236 ? 3.319 12.722 -11.660 1.00 93.56 236 ASN A CA 1
ATOM 1866 C C . ASN A 1 236 ? 4.308 13.859 -11.345 1.00 93.56 236 ASN A C 1
ATOM 1868 O O . ASN A 1 236 ? 4.209 14.457 -10.275 1.00 93.56 236 ASN A O 1
ATOM 1872 N N . ASN A 1 237 ? 5.274 14.109 -12.235 1.00 88.00 237 ASN A N 1
ATOM 1873 C CA . ASN A 1 237 ? 6.239 15.204 -12.069 1.00 88.00 237 ASN A CA 1
ATOM 1874 C C . ASN A 1 237 ? 5.754 16.484 -12.769 1.00 88.00 237 ASN A C 1
ATOM 1876 O O . ASN A 1 237 ? 5.427 17.454 -12.098 1.00 88.00 237 ASN A O 1
ATOM 1880 N N . ASP A 1 238 ? 5.629 16.436 -14.099 1.00 85.25 238 ASP A N 1
ATOM 1881 C CA . ASP A 1 238 ? 5.389 17.610 -14.957 1.00 85.25 238 ASP A CA 1
ATOM 1882 C C . ASP A 1 238 ? 4.037 17.546 -15.699 1.00 85.25 238 ASP A C 1
ATOM 1884 O O . ASP A 1 238 ? 3.847 18.141 -16.760 1.00 85.25 238 ASP A O 1
ATOM 1888 N N . GLY A 1 239 ? 3.078 16.776 -15.178 1.00 91.88 239 GLY A N 1
ATOM 1889 C CA . GLY A 1 239 ? 1.794 16.534 -15.833 1.00 91.88 239 GLY A CA 1
ATOM 1890 C C . GLY A 1 239 ? 1.868 15.536 -16.993 1.00 91.88 239 GLY A C 1
ATOM 1891 O O . GLY A 1 239 ? 2.729 14.662 -17.045 1.00 91.88 239 GLY A O 1
ATOM 1892 N N . TYR A 1 240 ? 0.902 15.644 -17.911 1.00 96.00 240 TYR A N 1
ATOM 1893 C CA . TYR A 1 240 ? 0.727 14.736 -19.055 1.00 96.00 240 TYR A CA 1
ATOM 1894 C C . TYR A 1 240 ? 0.648 15.489 -20.392 1.00 96.00 240 TYR A C 1
ATOM 1896 O O . TYR A 1 240 ? 0.146 14.957 -21.377 1.00 96.00 240 TYR A O 1
ATOM 1904 N N . GLU A 1 241 ? 1.154 16.724 -20.441 1.00 94.75 241 GLU A N 1
ATOM 1905 C CA . GLU A 1 241 ? 1.063 17.572 -21.638 1.00 94.75 241 GLU A CA 1
ATOM 1906 C C . GLU A 1 241 ? 2.123 17.231 -22.692 1.00 94.75 241 GLU A C 1
ATOM 1908 O O . GLU A 1 241 ? 1.881 17.371 -23.891 1.00 94.75 241 GLU A O 1
ATOM 1913 N N . GLN A 1 242 ? 3.307 16.781 -22.258 1.00 95.62 242 GLN A N 1
ATOM 1914 C CA . GLN A 1 242 ? 4.451 16.559 -23.140 1.00 95.62 242 GLN A CA 1
ATOM 1915 C C . GLN A 1 242 ? 4.862 15.082 -23.205 1.00 95.62 242 GLN A C 1
ATOM 1917 O O . GLN A 1 242 ? 5.288 14.477 -22.223 1.00 95.62 242 GLN A O 1
ATOM 1922 N N . ARG A 1 243 ? 4.845 14.510 -24.416 1.00 95.44 243 ARG A N 1
ATOM 1923 C CA . ARG A 1 243 ? 5.308 13.132 -24.696 1.00 95.44 243 ARG A CA 1
ATOM 1924 C C . ARG A 1 243 ? 6.790 12.909 -24.374 1.00 95.44 243 ARG A C 1
ATOM 1926 O O . ARG A 1 243 ? 7.204 11.782 -24.079 1.00 95.44 243 ARG A O 1
ATOM 1933 N N . ALA A 1 244 ? 7.592 13.968 -24.493 1.00 93.75 244 ALA A N 1
ATOM 1934 C CA . ALA A 1 244 ? 9.033 13.926 -24.271 1.00 93.75 244 ALA A CA 1
ATOM 1935 C C . ALA A 1 244 ? 9.383 13.665 -22.798 1.00 93.75 244 ALA A C 1
ATOM 1937 O O . ALA A 1 244 ? 10.334 12.936 -22.532 1.00 93.75 244 ALA A O 1
ATOM 1938 N N . THR A 1 245 ? 8.585 14.193 -21.867 1.00 94.44 245 THR A N 1
ATOM 1939 C CA . THR A 1 245 ? 8.811 14.084 -20.419 1.00 94.44 245 THR A CA 1
ATOM 1940 C C . THR A 1 245 ? 7.885 13.076 -19.740 1.00 94.44 245 THR A C 1
ATOM 1942 O O . THR A 1 245 ? 8.197 12.623 -18.649 1.00 94.44 245 THR A O 1
ATOM 1945 N N . GLN A 1 246 ? 6.791 12.640 -20.378 1.00 96.56 246 GLN A N 1
ATOM 1946 C CA . GLN A 1 246 ? 5.839 11.698 -19.778 1.00 96.56 246 GLN A CA 1
ATOM 1947 C C . GLN A 1 246 ? 5.540 10.492 -20.683 1.00 96.56 246 GLN A C 1
ATOM 1949 O O . GLN A 1 246 ? 5.249 10.613 -21.876 1.00 96.56 246 GLN A O 1
ATOM 1954 N N . GLY A 1 247 ? 5.617 9.291 -20.105 1.00 96.06 247 GLY A N 1
ATOM 1955 C CA . GLY A 1 247 ? 5.287 8.016 -20.747 1.00 96.06 247 GLY A CA 1
ATOM 1956 C C . GLY A 1 247 ? 3.820 7.603 -20.610 1.00 96.06 247 GLY A C 1
ATOM 1957 O O . GLY A 1 247 ? 2.966 8.375 -20.188 1.00 96.06 247 GLY A O 1
ATOM 1958 N N . GLY A 1 248 ? 3.537 6.344 -20.953 1.00 96.69 248 GLY A N 1
ATOM 1959 C CA . GLY A 1 248 ? 2.198 5.743 -20.896 1.00 96.69 248 GLY A CA 1
ATOM 1960 C C . GLY A 1 248 ? 1.771 5.228 -19.516 1.00 96.69 248 GLY A C 1
ATOM 1961 O O . GLY A 1 248 ? 1.010 4.269 -19.441 1.00 96.69 248 GLY A O 1
ATOM 1962 N N . ILE A 1 249 ? 2.313 5.772 -18.423 1.00 97.56 249 ILE A N 1
ATOM 1963 C CA . ILE A 1 249 ? 2.020 5.315 -17.055 1.00 97.56 249 ILE A CA 1
ATOM 1964 C C . ILE A 1 249 ? 1.201 6.384 -16.339 1.00 97.56 249 ILE A C 1
ATOM 1966 O O . ILE A 1 249 ? 1.590 7.547 -16.366 1.00 97.56 249 ILE A O 1
ATOM 1970 N N . VAL A 1 250 ? 0.115 5.970 -15.681 1.00 98.31 250 VAL A N 1
ATOM 1971 C CA . VAL A 1 250 ? -0.701 6.813 -14.799 1.00 98.31 250 VAL A CA 1
ATOM 1972 C C . VAL A 1 250 ? -0.765 6.168 -13.423 1.00 98.31 250 VAL A C 1
ATOM 1974 O O . VAL A 1 250 ? -1.200 5.023 -13.294 1.00 98.31 250 VAL A O 1
ATOM 1977 N N . THR A 1 251 ? -0.341 6.902 -12.399 1.00 98.31 251 THR A N 1
ATOM 1978 C CA . THR A 1 251 ? -0.256 6.395 -11.024 1.00 98.31 251 THR A CA 1
ATOM 1979 C C . THR A 1 251 ? -1.048 7.283 -10.092 1.00 98.31 251 THR A C 1
ATOM 1981 O O . THR A 1 251 ? -0.951 8.510 -10.167 1.00 98.31 251 THR A O 1
ATOM 1984 N N . PHE A 1 252 ? -1.851 6.668 -9.231 1.00 98.25 252 PHE A N 1
ATOM 1985 C CA . PHE A 1 252 ? -2.764 7.377 -8.354 1.00 98.25 252 PHE A CA 1
ATOM 1986 C C . PHE A 1 252 ? -3.151 6.567 -7.123 1.00 98.25 252 PHE A C 1
ATOM 1988 O O . PHE A 1 252 ? -2.992 5.348 -7.101 1.00 98.25 252 PHE A O 1
ATOM 1995 N N . ASN A 1 253 ? -3.725 7.258 -6.142 1.00 98.00 253 ASN A N 1
ATOM 1996 C CA . ASN A 1 253 ? -4.527 6.654 -5.084 1.00 98.00 253 ASN A CA 1
ATOM 1997 C C . ASN A 1 253 ? -5.964 7.161 -5.139 1.00 98.00 253 ASN A C 1
ATOM 1999 O O . ASN A 1 253 ? -6.223 8.270 -5.611 1.00 98.00 253 ASN A O 1
ATOM 2003 N N . VAL A 1 254 ? -6.880 6.331 -4.647 1.00 97.69 254 VAL A N 1
ATOM 2004 C CA . VAL A 1 254 ? -8.286 6.691 -4.458 1.00 97.69 254 VAL A CA 1
ATOM 2005 C C . VAL A 1 254 ? -8.442 7.313 -3.072 1.00 97.69 254 VAL A C 1
ATOM 2007 O O . VAL A 1 254 ? -7.855 6.829 -2.103 1.00 97.69 254 VAL A O 1
ATOM 2010 N N . LEU A 1 255 ? -9.205 8.396 -2.996 1.00 95.69 255 LEU A N 1
ATOM 2011 C CA . LEU A 1 255 ? -9.506 9.146 -1.787 1.00 95.69 255 LEU A CA 1
ATOM 2012 C C . LEU A 1 255 ? -10.967 8.942 -1.387 1.00 95.69 255 LEU A C 1
ATOM 2014 O O . LEU A 1 255 ? -11.846 8.749 -2.227 1.00 95.69 255 LEU A O 1
ATOM 2018 N N . THR A 1 256 ? -11.227 9.017 -0.095 1.00 90.50 256 THR A N 1
ATOM 2019 C CA . THR A 1 256 ? -12.564 9.073 0.498 1.00 90.50 256 THR A CA 1
ATOM 2020 C C . THR A 1 256 ? -13.128 10.497 0.438 1.00 90.50 256 THR A C 1
ATOM 2022 O O . THR A 1 256 ? -12.422 11.445 0.093 1.00 90.50 256 THR A O 1
ATOM 2025 N N . GLU A 1 257 ? -14.402 10.665 0.799 1.00 88.75 257 GLU A N 1
ATOM 2026 C CA . GLU A 1 257 ? -15.068 11.975 0.848 1.00 88.75 257 GLU A CA 1
ATOM 2027 C C . GLU A 1 257 ? -14.416 12.952 1.844 1.00 88.75 257 GLU A C 1
ATOM 2029 O O . GLU A 1 257 ? -14.509 14.165 1.649 1.00 88.75 257 GLU A O 1
ATOM 2034 N N . SER A 1 258 ? -13.749 12.441 2.889 1.00 83.88 258 SER A N 1
ATOM 2035 C CA . SER A 1 258 ? -12.984 13.224 3.873 1.00 83.88 258 SER A CA 1
ATOM 2036 C C . SER A 1 258 ? -11.574 13.588 3.399 1.00 83.88 258 SER A C 1
ATOM 2038 O O . SER A 1 258 ? -10.909 14.401 4.037 1.00 83.88 258 SER A O 1
ATOM 2040 N N . GLY A 1 259 ? -11.115 13.021 2.278 1.00 87.06 259 GLY A N 1
ATOM 2041 C CA . GLY A 1 259 ? -9.754 13.191 1.765 1.00 87.06 259 GLY A CA 1
ATOM 2042 C C . GLY A 1 259 ? -8.750 12.146 2.262 1.00 87.06 259 GLY A C 1
ATOM 2043 O O . GLY A 1 259 ? -7.592 12.189 1.845 1.0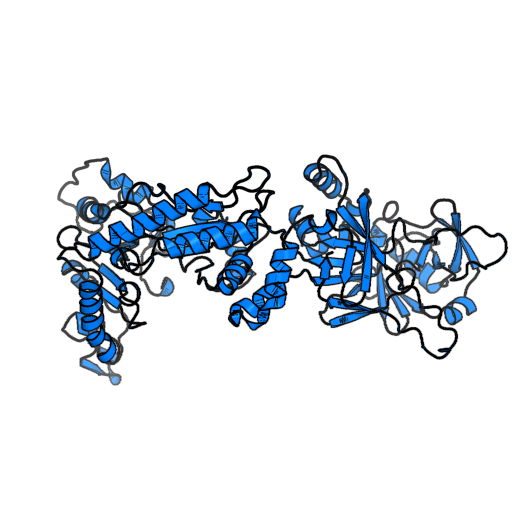0 87.06 259 GLY A O 1
ATOM 2044 N N . ASP A 1 260 ? -9.177 11.187 3.089 1.00 87.94 260 ASP A N 1
ATOM 2045 C CA . ASP A 1 260 ? -8.345 10.054 3.515 1.00 87.94 260 ASP A CA 1
ATOM 2046 C C . ASP A 1 260 ? -8.149 9.044 2.381 1.00 87.94 260 ASP A C 1
ATOM 2048 O O . ASP A 1 260 ? -8.915 9.015 1.417 1.00 87.94 260 ASP A O 1
ATOM 2052 N N . TYR A 1 261 ? -7.153 8.170 2.495 1.00 90.94 261 TYR A N 1
ATOM 2053 C CA . TYR A 1 261 ? -6.833 7.199 1.452 1.00 90.94 261 TYR A CA 1
ATOM 2054 C C . TYR A 1 261 ? -7.665 5.919 1.546 1.00 90.94 261 TYR A C 1
ATOM 2056 O O . TYR A 1 261 ? -7.814 5.325 2.610 1.00 90.94 261 TYR A O 1
ATOM 2064 N N . VAL A 1 262 ? -8.120 5.431 0.394 1.00 91.56 262 VAL A N 1
ATOM 2065 C CA . VAL A 1 262 ? -8.575 4.048 0.237 1.00 91.56 262 VAL A CA 1
ATOM 2066 C C . VAL A 1 262 ? -7.357 3.165 -0.028 1.00 91.56 262 VAL A C 1
ATOM 2068 O O . VAL A 1 262 ? -6.531 3.467 -0.895 1.00 91.56 262 VAL A O 1
ATOM 2071 N N . GLY A 1 263 ? -7.250 2.048 0.691 1.00 89.69 263 GLY A N 1
ATOM 2072 C CA . GLY A 1 263 ? -6.159 1.097 0.505 1.00 89.69 263 GLY A CA 1
ATOM 2073 C C . GLY A 1 263 ? -6.115 0.517 -0.916 1.00 89.69 263 GLY A C 1
ATOM 2074 O O . GLY A 1 263 ? -7.128 0.070 -1.455 1.00 89.69 263 GLY A O 1
ATOM 2075 N N . PHE A 1 264 ? -4.931 0.476 -1.538 1.00 91.69 264 PHE A N 1
ATOM 2076 C CA . PHE A 1 264 ? -4.773 -0.023 -2.910 1.00 91.69 264 PHE A CA 1
ATOM 2077 C C . PHE A 1 264 ? -5.155 -1.506 -3.081 1.00 91.69 264 PHE A C 1
ATOM 2079 O O . PHE A 1 264 ? -5.448 -1.932 -4.196 1.00 91.69 264 PHE A O 1
ATOM 2086 N N . GLY A 1 265 ? -5.174 -2.303 -2.011 1.00 89.88 265 GLY A N 1
ATOM 2087 C CA . GLY A 1 265 ? -5.639 -3.686 -2.001 1.00 89.88 265 GLY A CA 1
ATOM 2088 C C . GLY A 1 265 ? -7.159 -3.801 -2.123 1.00 89.88 265 GLY A C 1
ATOM 2089 O O . GLY A 1 265 ? -7.626 -4.696 -2.827 1.00 89.88 265 GLY A O 1
ATOM 2090 N N . GLU A 1 266 ? -7.931 -2.870 -1.543 1.00 91.88 266 GLU A N 1
ATOM 2091 C CA . GLU A 1 266 ? -9.375 -2.748 -1.823 1.00 91.88 266 GLU A CA 1
ATOM 2092 C C . GLU A 1 266 ? -9.581 -2.451 -3.314 1.00 91.88 266 GLU A C 1
ATOM 2094 O O . GLU A 1 266 ? -10.320 -3.167 -3.990 1.00 91.88 266 GLU A O 1
ATOM 2099 N N . VAL A 1 267 ? -8.849 -1.468 -3.854 1.00 95.38 267 VAL A N 1
ATOM 2100 C CA . VAL A 1 267 ? -8.919 -1.098 -5.280 1.00 95.38 267 VAL A CA 1
ATOM 2101 C C . VAL A 1 267 ? -8.548 -2.272 -6.187 1.00 95.38 267 VAL A C 1
ATOM 2103 O O . VAL A 1 267 ? -9.194 -2.485 -7.210 1.00 95.38 267 VAL A O 1
ATOM 2106 N N . ALA A 1 268 ? -7.553 -3.079 -5.809 1.00 94.69 268 ALA A N 1
ATOM 2107 C CA . ALA A 1 268 ? -7.188 -4.287 -6.544 1.00 94.69 268 ALA A CA 1
ATOM 2108 C C . ALA A 1 268 ? -8.308 -5.343 -6.538 1.00 94.69 268 ALA A C 1
ATOM 2110 O O . ALA A 1 268 ? -8.549 -5.972 -7.569 1.00 94.69 268 ALA A O 1
ATOM 2111 N N . CYS A 1 269 ? -9.010 -5.523 -5.412 1.00 94.31 269 CYS A N 1
ATOM 2112 C CA . CYS A 1 269 ? -10.154 -6.435 -5.325 1.00 94.31 269 CYS A CA 1
ATOM 2113 C C . CYS A 1 269 ? -11.300 -5.974 -6.232 1.00 94.31 269 CYS A C 1
ATOM 2115 O O . CYS A 1 269 ? -11.785 -6.759 -7.048 1.00 94.31 269 CYS A O 1
ATOM 2117 N N . VAL A 1 270 ? -11.684 -4.696 -6.144 1.00 96.19 270 VAL A N 1
ATOM 2118 C CA . VAL A 1 270 ? -12.734 -4.111 -6.994 1.00 96.19 270 VAL A CA 1
ATOM 2119 C C . VAL A 1 270 ? -12.355 -4.239 -8.468 1.00 96.19 270 VAL A C 1
ATOM 2121 O O . VAL A 1 270 ? -13.121 -4.792 -9.255 1.00 96.19 270 VAL A O 1
ATOM 2124 N N . ALA A 1 271 ? -11.146 -3.817 -8.845 1.00 97.00 271 ALA A N 1
ATOM 2125 C CA . ALA A 1 271 ? -10.669 -3.928 -10.218 1.00 97.00 271 ALA A CA 1
ATOM 2126 C C . ALA A 1 271 ? -10.743 -5.375 -10.729 1.00 97.00 271 ALA A C 1
ATOM 2128 O O . ALA A 1 271 ? -11.282 -5.610 -11.809 1.00 97.00 271 ALA A O 1
ATOM 2129 N N . SER A 1 272 ? -10.297 -6.354 -9.932 1.00 95.88 272 SER A N 1
ATOM 2130 C CA . SER A 1 272 ? -10.340 -7.769 -10.311 1.00 95.88 272 SER A CA 1
ATOM 2131 C C . SER A 1 272 ? -11.765 -8.282 -10.545 1.00 95.88 272 SER A C 1
ATOM 2133 O O . SER A 1 272 ? -11.975 -9.036 -11.494 1.00 95.88 272 SER A O 1
ATOM 2135 N N . LEU A 1 273 ? -12.744 -7.875 -9.728 1.00 96.12 273 LEU A N 1
ATOM 2136 C CA . LEU A 1 273 ? -14.156 -8.251 -9.910 1.00 96.12 273 LEU A CA 1
ATOM 2137 C C . LEU A 1 273 ? -14.772 -7.597 -11.153 1.00 96.12 273 LEU A C 1
ATOM 2139 O O . LEU A 1 273 ? -15.580 -8.212 -11.845 1.00 96.12 273 LEU A O 1
ATOM 2143 N N . HIS A 1 274 ? -14.304 -6.403 -11.515 1.00 96.19 274 HIS A N 1
ATOM 2144 C CA . HIS A 1 274 ? -14.615 -5.751 -12.788 1.00 96.19 274 HIS A CA 1
ATOM 2145 C C . HIS A 1 274 ? -13.773 -6.268 -13.972 1.00 96.19 274 HIS A C 1
ATOM 2147 O O . HIS A 1 274 ? -13.857 -5.722 -15.071 1.00 96.19 274 HIS A O 1
ATOM 2153 N N . ARG A 1 275 ? -12.982 -7.338 -13.781 1.00 95.38 275 ARG A N 1
ATOM 2154 C CA . ARG A 1 275 ? -12.085 -7.939 -14.791 1.00 95.38 275 ARG A CA 1
ATOM 2155 C C . ARG A 1 275 ? -11.008 -6.977 -15.314 1.00 95.38 275 ARG A C 1
ATOM 2157 O O . ARG A 1 275 ? -10.570 -7.085 -16.457 1.00 95.38 275 ARG A O 1
ATOM 2164 N N . ILE A 1 276 ? -10.552 -6.063 -14.462 1.00 96.06 276 ILE A N 1
ATOM 2165 C CA . ILE A 1 276 ? -9.458 -5.123 -14.712 1.00 96.06 276 ILE A CA 1
ATOM 2166 C C . ILE A 1 276 ? -8.242 -5.558 -13.890 1.00 96.06 276 ILE A C 1
ATOM 2168 O O . ILE A 1 276 ? -8.297 -5.665 -12.666 1.00 96.06 276 ILE A O 1
ATOM 2172 N N . LEU A 1 277 ? -7.110 -5.778 -14.558 1.00 92.19 277 LEU A N 1
ATOM 2173 C CA . LEU A 1 277 ? -5.850 -6.119 -13.899 1.00 92.19 277 LEU A CA 1
ATOM 2174 C C . LEU A 1 277 ? -5.004 -4.860 -13.705 1.00 92.19 277 LEU A C 1
ATOM 2176 O O . LEU A 1 277 ? -4.422 -4.333 -14.653 1.00 92.19 277 LEU A O 1
ATOM 2180 N N . LEU A 1 278 ? -4.925 -4.392 -12.460 1.00 93.31 278 LEU A N 1
ATOM 2181 C CA . LEU A 1 278 ? -4.105 -3.248 -12.068 1.00 93.31 278 LEU A CA 1
ATOM 2182 C C . LEU A 1 278 ? -2.838 -3.701 -11.347 1.00 93.31 278 LEU A C 1
ATOM 2184 O O . LEU A 1 278 ? -2.797 -4.754 -10.707 1.00 93.31 278 LEU A O 1
ATOM 2188 N N . ARG A 1 279 ? -1.788 -2.880 -11.425 1.00 92.62 279 ARG A N 1
ATOM 2189 C CA . ARG A 1 279 ? -0.592 -3.064 -10.601 1.00 92.62 279 ARG A CA 1
ATOM 2190 C C . ARG A 1 279 ? -0.713 -2.193 -9.358 1.00 92.62 279 ARG A C 1
ATOM 2192 O O . ARG A 1 279 ? -1.025 -1.012 -9.482 1.00 92.62 279 ARG A O 1
ATOM 2199 N N . THR A 1 280 ? -0.399 -2.747 -8.192 1.00 92.25 280 THR A N 1
ATOM 2200 C CA . THR A 1 280 ? -0.418 -2.018 -6.917 1.00 92.25 280 THR A CA 1
ATOM 2201 C C . THR A 1 280 ? 0.908 -2.135 -6.148 1.00 92.25 280 THR A C 1
ATOM 2203 O O . THR A 1 280 ? 1.759 -2.965 -6.491 1.00 92.25 280 THR A O 1
ATOM 2206 N N . GLY A 1 281 ? 1.121 -1.259 -5.161 1.00 90.19 281 GLY A N 1
ATOM 2207 C CA . GLY A 1 281 ? 2.317 -1.209 -4.306 1.00 90.19 281 GLY A CA 1
ATOM 2208 C C . GLY A 1 281 ? 3.362 -0.175 -4.757 1.00 90.19 281 GLY A C 1
ATOM 2209 O O . GLY A 1 281 ? 3.028 0.826 -5.383 1.00 90.19 281 GLY A O 1
ATOM 2210 N N . CYS A 1 282 ? 4.646 -0.406 -4.451 1.00 88.75 282 CYS A N 1
ATOM 2211 C CA . CYS A 1 282 ? 5.751 0.506 -4.814 1.00 88.75 282 CYS A CA 1
ATOM 2212 C C . CYS A 1 282 ? 6.433 0.202 -6.169 1.00 88.75 282 CYS A C 1
ATOM 2214 O O . CYS A 1 282 ? 7.441 0.820 -6.507 1.00 88.75 282 CYS A O 1
ATOM 2216 N N . PHE A 1 283 ? 5.944 -0.773 -6.946 1.00 90.50 283 PHE A N 1
ATOM 2217 C CA . PHE A 1 283 ? 6.436 -1.114 -8.302 1.00 90.50 283 PHE A CA 1
ATOM 2218 C C . PHE A 1 283 ? 7.951 -1.366 -8.423 1.00 90.50 283 PHE A C 1
ATOM 2220 O O . PHE A 1 283 ? 8.564 -1.050 -9.449 1.00 90.50 283 PHE A O 1
ATOM 2227 N N . CYS A 1 284 ? 8.556 -1.926 -7.370 1.00 85.12 284 CYS A N 1
ATOM 2228 C CA . CYS A 1 284 ? 10.006 -2.115 -7.241 1.00 85.12 284 CYS A CA 1
ATOM 2229 C C . CYS A 1 284 ? 10.813 -0.802 -7.337 1.00 85.12 284 CYS A C 1
ATOM 2231 O O . CYS A 1 284 ? 11.987 -0.823 -7.695 1.00 85.12 284 CYS A O 1
ATOM 2233 N N . ASN A 1 285 ? 10.192 0.341 -7.034 1.00 88.81 285 ASN A N 1
ATOM 2234 C CA . ASN A 1 285 ? 10.808 1.663 -7.045 1.00 88.81 285 ASN A CA 1
ATOM 2235 C C . ASN A 1 285 ? 10.529 2.388 -5.722 1.00 88.81 285 ASN A C 1
ATOM 2237 O O . ASN A 1 285 ? 9.745 3.333 -5.650 1.00 88.81 285 ASN A O 1
ATOM 2241 N N . ILE A 1 286 ? 11.181 1.902 -4.666 1.00 87.06 286 ILE A N 1
ATOM 2242 C CA . ILE A 1 286 ? 11.014 2.380 -3.289 1.00 87.06 286 ILE A CA 1
ATOM 2243 C C . ILE A 1 286 ? 11.336 3.878 -3.173 1.00 87.06 286 ILE A C 1
ATOM 2245 O O . ILE A 1 286 ? 10.602 4.597 -2.509 1.00 87.06 286 ILE A O 1
ATOM 2249 N N . GLY A 1 287 ? 12.369 4.368 -3.870 1.00 88.00 287 GLY A N 1
ATOM 2250 C CA . GLY A 1 287 ? 12.738 5.788 -3.841 1.00 88.00 287 GLY A CA 1
ATOM 2251 C C . GLY A 1 287 ? 11.666 6.702 -4.445 1.00 88.00 287 GLY A C 1
ATOM 2252 O O . GLY A 1 287 ? 11.316 7.719 -3.851 1.00 88.00 287 GLY A O 1
ATOM 2253 N N . ALA A 1 288 ? 11.082 6.325 -5.590 1.00 90.69 288 ALA A N 1
ATOM 2254 C CA . ALA A 1 288 ? 9.958 7.077 -6.148 1.00 90.69 288 ALA A CA 1
ATOM 2255 C C . ALA A 1 288 ? 8.705 6.960 -5.269 1.00 90.69 288 ALA A C 1
ATOM 2257 O O . ALA A 1 288 ? 8.020 7.958 -5.072 1.00 90.69 288 ALA A O 1
ATOM 2258 N N . CYS A 1 289 ? 8.437 5.772 -4.719 1.00 91.00 289 CYS A N 1
ATOM 2259 C CA . CYS A 1 289 ? 7.338 5.536 -3.784 1.00 91.00 289 CYS A CA 1
ATOM 2260 C C . CYS A 1 289 ? 7.439 6.483 -2.577 1.00 91.00 289 CYS A C 1
ATOM 2262 O O . CYS A 1 289 ? 6.516 7.248 -2.319 1.00 91.00 289 CYS A O 1
ATOM 2264 N N . GLN A 1 290 ? 8.606 6.525 -1.926 1.00 91.00 290 GLN A N 1
ATOM 2265 C CA . GLN A 1 290 ? 8.893 7.416 -0.803 1.00 91.00 290 GLN A CA 1
ATOM 2266 C C . GLN A 1 290 ? 8.677 8.889 -1.171 1.00 91.00 290 GLN A C 1
ATOM 2268 O O . GLN A 1 290 ? 7.978 9.604 -0.457 1.00 91.00 290 GLN A O 1
ATOM 2273 N N . ARG A 1 291 ? 9.222 9.335 -2.315 1.00 91.12 291 ARG A N 1
ATOM 2274 C CA . ARG A 1 291 ? 9.091 10.723 -2.787 1.00 91.12 291 ARG A CA 1
ATOM 2275 C C . ARG A 1 291 ? 7.637 11.112 -3.062 1.00 91.12 291 ARG A C 1
ATOM 2277 O O . ARG A 1 291 ? 7.189 12.149 -2.586 1.00 91.12 291 ARG A O 1
ATOM 2284 N N . TYR A 1 292 ? 6.909 10.323 -3.852 1.00 93.62 292 TYR A N 1
ATOM 2285 C CA . TYR A 1 292 ? 5.553 10.680 -4.288 1.00 93.62 292 TYR A CA 1
ATOM 2286 C C . TYR A 1 292 ? 4.511 10.548 -3.175 1.00 93.62 292 TYR A C 1
ATOM 2288 O O . TYR A 1 292 ? 3.560 11.329 -3.150 1.00 93.62 292 TYR A O 1
ATOM 2296 N N . LEU A 1 293 ? 4.697 9.596 -2.258 1.00 92.31 293 LEU A N 1
ATOM 2297 C CA . LEU A 1 293 ? 3.814 9.387 -1.107 1.00 92.31 293 LEU A CA 1
ATOM 2298 C C . LEU A 1 293 ? 4.214 10.228 0.117 1.00 92.31 293 LEU A C 1
ATOM 2300 O O . LEU A 1 293 ? 3.491 10.218 1.110 1.00 92.31 293 LEU A O 1
ATOM 2304 N N . GLN A 1 294 ? 5.328 10.969 0.032 1.00 92.06 294 GLN A N 1
ATOM 2305 C CA . GLN A 1 294 ? 5.871 11.814 1.104 1.00 92.06 294 GLN A CA 1
ATOM 2306 C C . GLN A 1 294 ? 6.120 11.025 2.401 1.00 92.06 294 GLN A C 1
ATOM 2308 O O . GLN A 1 294 ? 5.766 11.457 3.495 1.00 92.06 294 GLN A O 1
ATOM 2313 N N . LEU A 1 295 ? 6.710 9.834 2.269 1.00 88.75 295 LEU A N 1
ATOM 2314 C CA . LEU A 1 295 ? 7.017 8.960 3.403 1.00 88.75 295 LEU A CA 1
ATOM 2315 C C . LEU A 1 295 ? 8.335 9.393 4.064 1.00 88.75 295 LEU A C 1
ATOM 2317 O O . LEU A 1 295 ? 9.359 9.535 3.387 1.00 88.75 295 LEU A O 1
ATOM 2321 N N . SER A 1 296 ? 8.321 9.574 5.387 1.00 86.50 296 SER A N 1
ATOM 2322 C CA . SER A 1 296 ? 9.528 9.882 6.168 1.00 86.50 296 SER A CA 1
ATOM 2323 C C . SER A 1 296 ? 10.461 8.673 6.272 1.00 86.50 296 SER A C 1
ATOM 2325 O O . SER A 1 296 ? 10.025 7.530 6.121 1.00 86.50 296 SER A O 1
ATOM 2327 N N . ASP A 1 297 ? 11.741 8.904 6.572 1.00 85.00 297 ASP A N 1
ATOM 2328 C CA . ASP A 1 297 ? 12.710 7.817 6.772 1.00 85.00 297 ASP A CA 1
ATOM 2329 C C . ASP A 1 297 ? 12.279 6.869 7.913 1.00 85.00 297 ASP A C 1
ATOM 2331 O O . ASP A 1 297 ? 12.359 5.649 7.761 1.00 85.00 297 ASP A O 1
ATOM 2335 N N . ASP A 1 298 ? 11.696 7.395 8.995 1.00 79.62 298 ASP A N 1
ATOM 2336 C CA . ASP A 1 298 ? 11.153 6.587 10.101 1.00 79.62 298 ASP A CA 1
ATOM 2337 C C . ASP A 1 298 ? 9.967 5.715 9.677 1.00 79.62 298 ASP A C 1
ATOM 2339 O O . ASP A 1 298 ? 9.825 4.570 10.127 1.00 79.62 298 ASP A O 1
ATOM 2343 N N . THR A 1 299 ? 9.123 6.243 8.785 1.00 78.31 299 THR A N 1
ATOM 2344 C CA . THR A 1 299 ? 8.000 5.507 8.193 1.00 78.31 299 THR A CA 1
ATOM 2345 C C . THR A 1 299 ? 8.523 4.386 7.302 1.00 78.31 299 THR A C 1
ATOM 2347 O O . THR A 1 299 ? 8.039 3.258 7.369 1.00 78.31 299 THR A O 1
ATOM 2350 N N . MET A 1 300 ? 9.569 4.647 6.517 1.00 82.06 300 MET A N 1
ATOM 2351 C CA . MET A 1 300 ? 10.220 3.627 5.692 1.00 82.06 300 MET A CA 1
ATOM 2352 C C . MET A 1 300 ? 10.844 2.521 6.551 1.00 82.06 300 MET A C 1
ATOM 2354 O O . MET A 1 300 ? 10.685 1.338 6.244 1.00 82.06 300 MET A O 1
ATOM 2358 N N . ASP A 1 301 ? 11.485 2.877 7.662 1.00 78.69 301 ASP A N 1
ATOM 2359 C CA . ASP A 1 301 ? 12.022 1.914 8.624 1.00 78.69 301 ASP A CA 1
ATOM 2360 C C . ASP A 1 301 ? 10.912 1.119 9.330 1.00 78.69 301 ASP A C 1
ATOM 2362 O O . ASP A 1 301 ? 11.052 -0.091 9.536 1.00 78.69 301 ASP A O 1
ATOM 2366 N N . ALA A 1 302 ? 9.778 1.753 9.648 1.00 70.31 302 ALA A N 1
ATOM 2367 C CA . ALA A 1 302 ? 8.590 1.063 10.152 1.00 70.31 302 ALA A CA 1
ATOM 2368 C C . ALA A 1 302 ? 8.081 0.011 9.159 1.00 70.31 302 ALA A C 1
ATOM 2370 O O . ALA A 1 302 ? 7.888 -1.148 9.530 1.00 70.31 302 ALA A O 1
ATOM 2371 N N . ILE A 1 303 ? 7.916 0.406 7.894 1.00 71.81 303 ILE A N 1
ATOM 2372 C CA . ILE A 1 303 ? 7.401 -0.440 6.815 1.00 71.81 303 ILE A CA 1
ATOM 2373 C C . ILE A 1 303 ? 8.353 -1.613 6.550 1.00 71.81 303 ILE A C 1
ATOM 2375 O O . ILE A 1 303 ? 7.917 -2.759 6.563 1.00 71.81 303 ILE A O 1
ATOM 2379 N N . TYR A 1 304 ? 9.644 -1.365 6.321 1.00 74.62 304 TYR A N 1
ATOM 2380 C CA . TYR A 1 304 ? 10.544 -2.399 5.796 1.00 74.62 304 TYR A CA 1
ATOM 2381 C C . TYR A 1 304 ? 11.370 -3.129 6.861 1.00 74.62 304 TYR A C 1
ATOM 2383 O O . TYR A 1 304 ? 11.613 -4.324 6.702 1.00 74.62 304 TYR A O 1
ATOM 2391 N N . LYS A 1 305 ? 11.805 -2.461 7.939 1.00 70.44 305 LYS A N 1
ATOM 2392 C CA . LYS A 1 305 ? 12.655 -3.092 8.969 1.00 70.44 305 LYS A CA 1
ATOM 2393 C C . LYS A 1 305 ? 11.841 -3.675 10.116 1.00 70.44 305 LYS A C 1
ATOM 2395 O O . LYS A 1 305 ? 12.069 -4.818 10.491 1.00 70.44 305 LYS A O 1
ATOM 2400 N N . ARG A 1 306 ? 10.901 -2.902 10.672 1.00 63.69 306 ARG A N 1
ATOM 2401 C CA . ARG A 1 306 ? 10.113 -3.321 11.846 1.00 63.69 306 ARG A CA 1
ATOM 2402 C C . ARG A 1 306 ? 8.987 -4.282 11.474 1.00 63.69 306 ARG A C 1
ATOM 2404 O O . ARG A 1 306 ? 8.822 -5.300 12.131 1.00 63.69 306 ARG A O 1
ATOM 2411 N N . ALA A 1 307 ? 8.252 -3.988 10.400 1.00 60.22 307 ALA A N 1
ATOM 2412 C CA . ALA A 1 307 ? 7.159 -4.840 9.928 1.00 60.22 307 ALA A CA 1
ATOM 2413 C C . ALA A 1 307 ? 7.601 -5.961 8.961 1.00 60.22 307 ALA A C 1
ATOM 2415 O O . ALA A 1 307 ? 6.764 -6.755 8.540 1.00 60.22 307 ALA A O 1
ATOM 2416 N N . GLY A 1 308 ? 8.892 -6.037 8.595 1.00 57.84 308 GLY A N 1
ATOM 2417 C CA . GLY A 1 308 ? 9.460 -7.139 7.802 1.00 57.84 308 GLY A CA 1
ATOM 2418 C C . GLY A 1 308 ? 8.912 -7.279 6.374 1.00 57.84 308 GLY A C 1
ATOM 2419 O O . GLY A 1 308 ? 8.815 -8.393 5.860 1.00 57.84 308 GLY A O 1
ATOM 2420 N N . ARG A 1 309 ? 8.510 -6.174 5.733 1.00 64.81 309 ARG A N 1
ATOM 2421 C CA . ARG A 1 309 ? 7.770 -6.206 4.460 1.00 64.81 309 ARG A CA 1
ATOM 2422 C C . ARG A 1 309 ? 8.608 -6.535 3.236 1.00 64.81 309 ARG A C 1
ATOM 2424 O O . ARG A 1 309 ? 9.784 -6.188 3.133 1.00 64.81 309 ARG A O 1
ATOM 2431 N N . VAL A 1 310 ? 7.940 -7.129 2.249 1.00 59.72 310 VAL A N 1
ATOM 2432 C CA . VAL A 1 310 ? 8.520 -7.535 0.965 1.00 59.72 310 VAL A CA 1
ATOM 2433 C C . VAL A 1 310 ? 7.718 -6.908 -0.174 1.00 59.72 310 VAL A C 1
ATOM 2435 O O . VAL A 1 310 ? 6.509 -6.733 -0.075 1.00 59.72 310 VAL A O 1
ATOM 2438 N N . CYS A 1 311 ? 8.384 -6.573 -1.282 1.00 51.72 311 CYS A N 1
ATOM 2439 C CA . CYS A 1 311 ? 7.728 -6.014 -2.465 1.00 51.72 311 CYS A CA 1
ATOM 2440 C C . CYS A 1 311 ? 6.554 -6.889 -2.942 1.00 51.72 311 CYS A C 1
ATOM 2442 O O . CYS A 1 311 ? 6.769 -8.020 -3.375 1.00 51.72 311 CYS A O 1
ATOM 2444 N N . GLY A 1 312 ? 5.344 -6.320 -2.960 1.00 50.38 312 GLY A N 1
ATOM 2445 C CA . GLY A 1 312 ? 4.133 -6.983 -3.457 1.00 50.38 312 GLY A CA 1
ATOM 2446 C C . GLY A 1 312 ? 3.186 -7.503 -2.373 1.00 50.38 312 GLY A C 1
ATOM 2447 O O . GLY A 1 312 ? 2.272 -8.251 -2.711 1.00 50.38 312 GLY A O 1
ATOM 2448 N N . ASP A 1 313 ? 3.386 -7.125 -1.108 1.00 56.88 313 ASP A N 1
ATOM 2449 C CA . ASP A 1 313 ? 2.392 -7.308 -0.051 1.00 56.88 313 ASP A CA 1
ATOM 2450 C C . ASP A 1 313 ? 1.223 -6.298 -0.164 1.00 56.88 313 ASP A C 1
ATOM 2452 O O . ASP A 1 313 ? 1.307 -5.286 -0.863 1.00 56.88 313 ASP A O 1
ATOM 2456 N N . TYR A 1 314 ? 0.093 -6.606 0.486 1.00 59.84 314 TYR A N 1
ATOM 2457 C CA . TYR A 1 314 ? -1.152 -5.811 0.448 1.00 59.84 314 TYR A CA 1
ATOM 2458 C C . TYR A 1 314 ? -1.396 -5.069 1.761 1.00 59.84 314 TYR A C 1
ATOM 2460 O O . TYR A 1 314 ? -2.474 -5.142 2.355 1.00 59.84 314 TYR A O 1
ATOM 2468 N N . TYR A 1 315 ? -0.355 -4.427 2.274 1.00 66.75 315 TYR A N 1
ATOM 2469 C CA . TYR A 1 315 ? -0.493 -3.583 3.447 1.00 66.75 315 TYR A CA 1
ATOM 2470 C C . TYR A 1 315 ? -0.598 -2.146 3.022 1.00 66.75 315 TYR A C 1
ATOM 2472 O O . TYR A 1 315 ? 0.406 -1.476 2.812 1.00 66.75 315 TYR A O 1
ATOM 2480 N N . ASP A 1 316 ? -1.832 -1.717 2.840 1.00 77.25 316 ASP A N 1
ATOM 2481 C CA . ASP A 1 316 ? -2.092 -0.592 1.965 1.00 77.25 316 ASP A CA 1
ATOM 2482 C C . ASP A 1 316 ? -1.872 0.760 2.646 1.00 77.25 316 ASP A C 1
ATOM 2484 O O . ASP A 1 316 ? -1.432 1.708 1.994 1.00 77.25 316 ASP A O 1
ATOM 2488 N N . LEU A 1 317 ? -2.162 0.833 3.949 1.00 78.94 317 LEU A N 1
ATOM 2489 C CA . LEU A 1 317 ? -2.141 2.047 4.758 1.00 78.94 317 LEU A CA 1
ATOM 2490 C C . LEU A 1 317 ? -1.371 1.800 6.064 1.00 78.94 317 LEU A C 1
ATOM 2492 O O . LEU A 1 317 ? -1.584 0.797 6.743 1.00 78.94 317 LEU A O 1
ATOM 2496 N N . LEU A 1 318 ? -0.501 2.735 6.437 1.00 74.19 318 LEU A N 1
ATOM 2497 C CA . LEU A 1 318 ? 0.131 2.826 7.748 1.00 74.19 318 LEU A CA 1
ATOM 2498 C C . LEU A 1 318 ? -0.266 4.170 8.357 1.00 74.19 318 LEU A C 1
ATOM 2500 O O . LEU A 1 318 ? 0.083 5.212 7.815 1.00 74.19 318 LEU A O 1
ATOM 2504 N N . ASN A 1 319 ? -1.015 4.147 9.461 1.00 68.88 319 ASN A N 1
ATOM 2505 C CA . ASN A 1 319 ? -1.523 5.358 10.124 1.00 68.88 319 ASN A CA 1
ATOM 2506 C C . ASN A 1 319 ? -2.308 6.276 9.163 1.00 68.88 319 ASN A C 1
ATOM 2508 O O . ASN A 1 319 ? -2.150 7.490 9.183 1.00 68.88 319 ASN A O 1
ATOM 2512 N N . GLY A 1 320 ? -3.104 5.686 8.262 1.00 72.69 320 GLY A N 1
ATOM 2513 C CA . GLY A 1 320 ? -3.844 6.415 7.223 1.00 72.69 320 GLY A CA 1
ATOM 2514 C C . GLY A 1 320 ? -2.997 6.872 6.026 1.00 72.69 320 GLY A C 1
ATOM 2515 O O . GLY A 1 320 ? -3.557 7.243 4.994 1.00 72.69 320 GLY A O 1
ATOM 2516 N N . GLN A 1 321 ? -1.663 6.791 6.101 1.00 82.44 321 GLN A N 1
ATOM 2517 C CA . GLN A 1 321 ? -0.778 7.115 4.985 1.00 82.44 321 GLN A CA 1
ATOM 2518 C C . GLN A 1 321 ? -0.575 5.893 4.077 1.00 82.44 321 GLN A C 1
ATOM 2520 O O . GLN A 1 321 ? -0.295 4.796 4.564 1.00 82.44 321 GLN A O 1
ATOM 2525 N N . PRO A 1 322 ? -0.678 6.042 2.750 1.00 89.44 322 PRO A N 1
ATOM 2526 C CA . PRO A 1 322 ? -0.483 4.938 1.831 1.00 89.44 322 PRO A CA 1
ATOM 2527 C C . PRO A 1 322 ? 0.975 4.492 1.797 1.00 89.44 322 PRO A C 1
ATOM 2529 O O . PRO A 1 322 ? 1.891 5.306 1.708 1.00 89.44 322 PRO A O 1
ATOM 2532 N N . THR A 1 323 ? 1.193 3.183 1.789 1.00 87.44 323 THR A N 1
ATOM 2533 C CA . THR A 1 323 ? 2.535 2.584 1.658 1.00 87.44 323 THR A CA 1
ATOM 2534 C C . THR A 1 323 ? 2.919 2.308 0.200 1.00 87.44 323 THR A C 1
ATOM 2536 O O . THR A 1 323 ? 4.043 1.904 -0.090 1.00 87.44 323 THR A O 1
ATOM 2539 N N . GLY A 1 324 ? 1.977 2.503 -0.724 1.00 91.50 324 GLY A N 1
ATOM 2540 C CA . GLY A 1 324 ? 2.088 2.206 -2.146 1.00 91.50 324 GLY A CA 1
ATOM 2541 C C . GLY A 1 324 ? 0.997 2.916 -2.944 1.00 91.50 324 GLY A C 1
ATOM 2542 O O . GLY A 1 324 ? 0.233 3.714 -2.396 1.00 91.50 324 GLY A O 1
ATOM 2543 N N . ALA A 1 325 ? 0.927 2.633 -4.245 1.00 95.56 325 ALA A N 1
ATOM 2544 C CA . ALA A 1 325 ? -0.073 3.240 -5.115 1.00 95.56 325 ALA A CA 1
ATOM 2545 C C . ALA A 1 325 ? -0.736 2.259 -6.081 1.00 95.56 325 ALA A C 1
ATOM 2547 O O . ALA A 1 325 ? -0.332 1.100 -6.178 1.00 95.56 325 ALA A O 1
ATOM 2548 N N . VAL A 1 326 ? -1.742 2.733 -6.817 1.00 97.12 326 VAL A N 1
ATOM 2549 C CA . VAL A 1 326 ? -2.331 2.051 -7.975 1.00 97.12 326 VAL A CA 1
ATOM 2550 C C . VAL A 1 326 ? -1.693 2.602 -9.247 1.00 97.12 326 VAL A C 1
ATOM 2552 O O . VAL A 1 326 ? -1.570 3.814 -9.418 1.00 97.12 326 VAL A O 1
ATOM 2555 N N . ARG A 1 327 ? -1.278 1.722 -10.160 1.00 97.06 327 ARG A N 1
ATOM 2556 C CA . ARG A 1 327 ? -0.652 2.099 -11.431 1.00 97.06 327 ARG A CA 1
ATOM 2557 C C . ARG A 1 327 ? -1.321 1.425 -12.613 1.00 97.06 327 ARG A C 1
ATOM 2559 O O . ARG A 1 327 ? -1.384 0.197 -12.701 1.00 97.06 327 ARG A O 1
ATOM 2566 N N . VAL A 1 328 ? -1.677 2.256 -13.582 1.00 97.69 328 VAL A N 1
ATOM 2567 C CA . VAL A 1 328 ? -2.096 1.875 -14.928 1.00 97.69 328 VAL A CA 1
ATOM 2568 C C . VAL A 1 328 ? -0.903 2.048 -15.862 1.00 97.69 328 VAL A C 1
ATOM 2570 O O . VAL A 1 328 ? -0.219 3.070 -15.838 1.00 97.69 328 VAL A O 1
ATOM 2573 N N . SER A 1 329 ? -0.601 1.029 -16.661 1.00 95.44 329 SER A N 1
ATOM 2574 C CA . SER A 1 329 ? 0.498 1.058 -17.632 1.00 95.44 329 SER A CA 1
ATOM 2575 C C . SER A 1 329 ? -0.051 0.695 -19.001 1.00 95.44 329 SER A C 1
ATOM 2577 O O . SER A 1 329 ? -0.415 -0.455 -19.229 1.00 95.44 329 SER A O 1
ATOM 2579 N N . PHE A 1 330 ? -0.126 1.677 -19.893 1.00 96.62 330 PHE A N 1
ATOM 2580 C CA . PHE A 1 330 ? -0.656 1.491 -21.236 1.00 96.62 330 PHE A CA 1
ATOM 2581 C C . PHE A 1 330 ? 0.406 0.903 -22.163 1.00 96.62 330 PHE A C 1
ATOM 2583 O O . PHE A 1 330 ? 1.541 1.381 -22.218 1.00 96.62 330 PHE A O 1
ATOM 2590 N N . GLY A 1 331 ? 0.015 -0.134 -22.901 1.00 94.56 331 GLY A N 1
ATOM 2591 C CA . GLY A 1 331 ? 0.805 -0.729 -23.975 1.00 94.56 331 GLY A CA 1
ATOM 2592 C C . GLY A 1 331 ? 0.215 -0.403 -25.344 1.00 94.56 331 GLY A C 1
ATOM 2593 O O . GLY A 1 331 ? -0.879 0.144 -25.456 1.00 94.56 331 GLY A O 1
ATOM 2594 N N . TYR A 1 332 ? 0.907 -0.797 -26.412 1.00 93.75 332 TYR A N 1
ATOM 2595 C CA . TYR A 1 332 ? 0.423 -0.607 -27.788 1.00 93.75 332 TYR A CA 1
ATOM 2596 C C . TYR A 1 332 ? -0.865 -1.388 -28.110 1.00 93.75 332 TYR A C 1
ATOM 2598 O O . TYR A 1 332 ? -1.502 -1.116 -29.122 1.00 93.75 332 TYR A O 1
ATOM 2606 N N . MET A 1 333 ? -1.250 -2.347 -27.263 1.00 93.94 333 MET A N 1
ATOM 2607 C CA . MET A 1 333 ? -2.507 -3.097 -27.379 1.00 93.94 333 MET A CA 1
ATOM 2608 C C . MET A 1 333 ? -3.667 -2.465 -26.603 1.00 93.94 333 MET A C 1
ATOM 2610 O O . MET A 1 333 ? -4.814 -2.826 -26.857 1.00 93.94 333 MET A O 1
ATOM 2614 N N . SER A 1 334 ? -3.381 -1.555 -25.666 1.00 96.19 334 SER A N 1
ATOM 2615 C CA . SER A 1 334 ? -4.407 -0.871 -24.880 1.00 96.19 334 SER A CA 1
ATOM 2616 C C . SER A 1 334 ? -5.224 0.058 -25.766 1.00 96.19 334 SER A C 1
ATOM 2618 O O . SER A 1 334 ? -4.695 0.651 -26.711 1.00 96.19 334 SER A O 1
ATOM 2620 N N . ARG A 1 335 ? -6.503 0.217 -25.446 1.00 97.12 335 ARG A N 1
ATOM 2621 C CA . ARG A 1 335 ? -7.434 1.061 -26.194 1.00 97.12 335 ARG A CA 1
ATOM 2622 C C . ARG A 1 335 ? -8.116 2.082 -25.293 1.00 97.12 335 ARG A C 1
ATOM 2624 O O . ARG A 1 335 ? -8.002 2.030 -24.070 1.00 97.12 335 ARG A O 1
ATOM 2631 N N . LEU A 1 336 ? -8.838 3.012 -25.912 1.00 98.12 336 LEU A N 1
ATOM 2632 C CA . LEU A 1 336 ? -9.621 4.009 -25.188 1.00 98.12 336 LEU A CA 1
ATOM 2633 C C . LEU A 1 336 ? -10.703 3.341 -24.325 1.00 98.12 336 LEU A C 1
ATOM 2635 O O . LEU A 1 336 ? -10.921 3.753 -23.192 1.00 98.12 336 LEU A O 1
ATOM 2639 N N . GLU A 1 337 ? -11.304 2.250 -24.809 1.00 98.25 337 GLU A N 1
ATOM 2640 C CA . GLU A 1 337 ? -12.337 1.506 -24.080 1.00 98.25 337 GLU A CA 1
ATOM 2641 C C . GLU A 1 337 ? -11.811 0.855 -22.791 1.00 98.25 337 GLU A C 1
ATOM 2643 O O . GLU A 1 337 ? -12.590 0.592 -21.875 1.00 98.25 337 GLU A O 1
ATOM 2648 N N . ASP A 1 338 ? -10.504 0.585 -22.696 1.00 98.06 338 ASP A N 1
ATOM 2649 C CA . ASP A 1 338 ? -9.892 0.093 -21.456 1.00 98.06 338 ASP A CA 1
ATOM 2650 C C . ASP A 1 338 ? -9.840 1.204 -20.397 1.00 98.06 338 ASP A C 1
ATOM 2652 O O . ASP A 1 338 ? -10.055 0.948 -19.212 1.00 98.06 338 ASP A O 1
ATOM 2656 N N . VAL A 1 339 ? -9.592 2.449 -20.829 1.00 98.44 339 VAL A N 1
ATOM 2657 C CA . VAL A 1 339 ? -9.634 3.631 -19.957 1.00 98.44 339 VAL A CA 1
ATOM 2658 C C . VAL A 1 339 ? -11.062 3.886 -19.488 1.00 98.44 339 VAL A C 1
ATOM 2660 O O . VAL A 1 339 ? -11.281 4.069 -18.294 1.00 98.44 339 VAL A O 1
ATOM 2663 N N . GLU A 1 340 ? -12.041 3.828 -20.393 1.00 98.44 340 GLU A N 1
ATOM 2664 C CA . GLU A 1 340 ? -13.451 4.028 -20.039 1.00 98.44 340 GLU A CA 1
ATOM 2665 C C . GLU A 1 340 ? -13.953 3.000 -19.024 1.00 98.44 340 GLU A C 1
ATOM 2667 O O . GLU A 1 340 ? -14.589 3.375 -18.042 1.00 98.44 340 GLU A O 1
ATOM 2672 N N . ARG A 1 341 ? -13.591 1.719 -19.178 1.00 98.31 341 ARG A N 1
ATOM 2673 C CA . ARG A 1 341 ? -13.940 0.681 -18.190 1.00 98.31 341 ARG A CA 1
ATOM 2674 C C . ARG A 1 341 ? -13.349 0.951 -16.810 1.00 98.31 341 ARG A C 1
ATOM 2676 O O . ARG A 1 341 ? -14.006 0.699 -15.801 1.00 98.31 341 ARG A O 1
ATOM 2683 N N . LEU A 1 342 ? -12.117 1.461 -16.746 1.00 98.38 342 LEU A N 1
ATOM 2684 C CA . LEU A 1 342 ? -11.502 1.872 -15.483 1.00 98.38 342 LEU A CA 1
ATOM 2685 C C . LEU A 1 342 ? -12.270 3.038 -14.846 1.00 98.38 342 LEU A C 1
ATOM 2687 O O . LEU A 1 342 ? -12.552 2.998 -13.650 1.00 98.38 342 LEU A O 1
ATOM 2691 N N . LEU A 1 343 ? -12.620 4.057 -15.632 1.00 98.50 34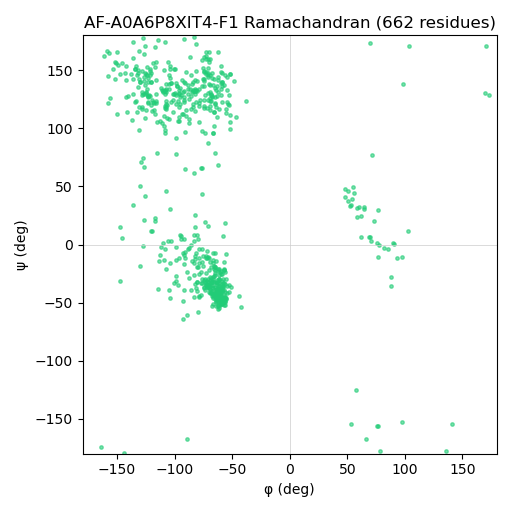3 LEU A N 1
ATOM 2692 C CA . LEU A 1 343 ? -13.362 5.224 -15.150 1.00 98.50 343 LEU A CA 1
ATOM 2693 C C . LEU A 1 343 ? -14.768 4.847 -14.672 1.00 98.50 343 LEU A C 1
ATOM 2695 O O . LEU A 1 343 ? -15.201 5.314 -13.622 1.00 98.50 343 LEU A O 1
ATOM 2699 N N . GLU A 1 344 ? -15.463 3.980 -15.406 1.00 98.25 344 GLU A N 1
ATOM 2700 C CA . GLU A 1 344 ? -16.770 3.447 -15.025 1.00 98.25 344 GLU A CA 1
ATOM 2701 C C . GLU A 1 344 ? -16.695 2.663 -13.710 1.00 98.25 344 GLU A C 1
ATOM 2703 O O . GLU A 1 344 ? -17.478 2.924 -12.795 1.00 98.25 344 GLU A O 1
ATOM 2708 N N . MET A 1 345 ? -15.710 1.768 -13.566 1.00 97.94 345 MET A N 1
ATOM 2709 C CA . MET A 1 345 ? -15.482 1.040 -12.314 1.00 97.94 345 MET A CA 1
ATOM 2710 C C . MET A 1 345 ? -15.260 2.001 -11.138 1.00 97.94 345 MET A C 1
ATOM 2712 O O . MET A 1 345 ? -15.870 1.818 -10.081 1.00 97.94 345 MET A O 1
ATOM 2716 N N . LEU A 1 346 ? -14.440 3.043 -11.325 1.00 98.25 346 LEU A N 1
ATOM 2717 C CA . LEU A 1 346 ? -14.160 4.030 -10.282 1.00 98.25 346 LEU A CA 1
ATOM 2718 C C . LEU A 1 346 ? -15.410 4.831 -9.893 1.00 98.25 346 LEU A C 1
ATOM 2720 O O . LEU A 1 346 ? -15.662 5.003 -8.701 1.00 98.25 346 LEU A O 1
ATOM 2724 N N . ARG A 1 347 ? -16.215 5.274 -10.868 1.00 96.88 347 ARG A N 1
ATOM 2725 C CA . ARG A 1 347 ? -17.480 5.989 -10.621 1.00 96.88 347 ARG A CA 1
ATOM 2726 C C . ARG A 1 347 ? -18.468 5.114 -9.849 1.00 96.88 347 ARG A C 1
ATOM 2728 O O . ARG A 1 347 ? -18.900 5.495 -8.763 1.00 96.88 347 ARG A O 1
ATOM 2735 N N . ASN A 1 348 ? -18.754 3.919 -10.360 1.00 95.38 348 ASN A N 1
ATOM 2736 C CA . ASN A 1 348 ? -19.753 3.023 -9.775 1.00 95.38 348 ASN A CA 1
ATOM 2737 C C . ASN A 1 348 ? -19.362 2.590 -8.357 1.00 95.38 348 ASN A C 1
ATOM 2739 O O . ASN A 1 348 ? -20.201 2.553 -7.455 1.00 95.38 348 ASN A O 1
ATOM 2743 N N . SER A 1 349 ? -18.077 2.306 -8.141 1.00 95.69 349 SER A N 1
ATOM 2744 C CA . SER A 1 349 ? -17.604 1.783 -6.861 1.00 95.69 349 SER A CA 1
ATOM 2745 C C . SER A 1 349 ? -17.370 2.891 -5.838 1.00 95.69 349 SER A C 1
ATOM 2747 O O . SER A 1 349 ? -17.785 2.755 -4.691 1.00 95.69 349 SER A O 1
ATOM 2749 N N . TYR A 1 350 ? -16.719 3.993 -6.213 1.00 95.69 350 TYR A N 1
ATOM 2750 C CA . TYR A 1 350 ? -16.208 4.960 -5.237 1.00 95.69 350 TYR A CA 1
ATOM 2751 C C . TYR A 1 350 ? -16.941 6.298 -5.193 1.00 95.69 350 TYR A C 1
ATOM 2753 O O . TYR A 1 350 ? -16.750 7.023 -4.223 1.00 95.69 350 TYR A O 1
ATOM 2761 N N . VAL A 1 351 ? -17.776 6.608 -6.188 1.00 93.12 351 VAL A N 1
ATOM 2762 C CA . VAL A 1 351 ? -18.614 7.820 -6.189 1.00 93.12 351 VAL A CA 1
ATOM 2763 C C . VAL A 1 351 ? -20.063 7.473 -5.858 1.00 93.12 351 VAL A C 1
ATOM 2765 O O . VAL A 1 351 ? -20.691 8.140 -5.046 1.00 93.12 351 VAL A O 1
ATOM 2768 N N . THR A 1 352 ? -20.608 6.425 -6.480 1.00 89.00 352 THR A N 1
ATOM 2769 C CA . THR A 1 352 ? -22.028 6.068 -6.330 1.00 89.00 352 THR A CA 1
ATOM 2770 C C . THR A 1 352 ? -22.301 5.158 -5.132 1.00 89.00 352 THR A C 1
ATOM 2772 O O . THR A 1 352 ? -23.391 5.211 -4.567 1.00 89.00 352 THR A O 1
ATOM 2775 N N . SER A 1 353 ? -21.333 4.329 -4.733 1.00 84.69 353 SER A N 1
ATOM 2776 C CA . SER A 1 353 ? -21.523 3.335 -3.669 1.00 84.69 353 SER A CA 1
ATOM 2777 C C . SER A 1 353 ? -20.861 3.759 -2.361 1.00 84.69 353 SER A C 1
ATOM 2779 O O . SER A 1 353 ? -19.748 4.292 -2.345 1.00 84.69 353 SER A O 1
ATOM 2781 N N . LYS A 1 354 ? -21.508 3.446 -1.234 1.00 86.00 354 LYS A N 1
ATOM 2782 C CA . LYS A 1 354 ? -20.901 3.604 0.097 1.00 86.00 354 LYS A CA 1
ATOM 2783 C C . LYS A 1 354 ? -19.833 2.534 0.340 1.00 86.00 354 LYS A C 1
ATOM 2785 O O . LYS A 1 354 ? -19.851 1.465 -0.271 1.00 86.00 354 LYS A O 1
ATOM 2790 N N . ARG A 1 355 ? -18.919 2.788 1.286 1.00 85.06 355 ARG A N 1
ATOM 2791 C CA . ARG A 1 355 ? -17.857 1.830 1.647 1.00 85.06 355 ARG A CA 1
ATOM 2792 C C . ARG A 1 355 ? -18.414 0.469 2.068 1.00 85.06 355 ARG A C 1
ATOM 2794 O O . ARG A 1 355 ? -17.919 -0.539 1.584 1.00 85.06 355 ARG A O 1
ATOM 2801 N N . GLN A 1 356 ? -19.453 0.434 2.904 1.00 80.25 356 GLN A N 1
ATOM 2802 C CA . GLN A 1 356 ? -20.064 -0.823 3.363 1.00 80.25 356 GLN A CA 1
ATOM 2803 C C . GLN A 1 356 ? -20.550 -1.678 2.184 1.00 80.25 356 GLN A C 1
ATOM 2805 O O . GLN A 1 356 ? -20.159 -2.835 2.066 1.00 80.25 356 GLN A O 1
ATOM 2810 N N . GLN A 1 357 ? -21.290 -1.072 1.249 1.00 87.06 357 GLN A N 1
ATOM 2811 C CA . GLN A 1 357 ? -21.780 -1.736 0.035 1.00 87.06 357 GLN A CA 1
ATOM 2812 C C . GLN A 1 357 ? -20.633 -2.265 -0.835 1.00 87.06 357 GLN A C 1
ATOM 2814 O O . GLN A 1 357 ? -20.700 -3.385 -1.338 1.00 87.06 357 GLN A O 1
ATOM 2819 N N . ARG A 1 358 ? -19.548 -1.491 -0.989 1.00 90.50 358 ARG A N 1
ATOM 2820 C CA . ARG A 1 358 ? -18.343 -1.949 -1.700 1.00 90.50 358 ARG A CA 1
ATOM 2821 C C . ARG A 1 358 ? -17.688 -3.150 -1.023 1.00 90.50 358 ARG A C 1
ATOM 2823 O O . ARG A 1 358 ? -17.354 -4.122 -1.695 1.00 90.50 358 ARG A O 1
ATOM 2830 N N . VAL A 1 359 ? -17.468 -3.079 0.288 1.00 87.75 359 VAL A N 1
ATOM 2831 C CA . VAL A 1 359 ? -16.834 -4.164 1.051 1.00 87.75 359 VAL A CA 1
ATOM 2832 C C . VAL A 1 359 ? -17.693 -5.423 0.976 1.00 87.75 359 VAL A C 1
ATOM 2834 O O . VAL A 1 359 ? -17.171 -6.515 0.757 1.00 87.75 359 VAL A O 1
ATOM 2837 N N . GLU A 1 360 ? -19.011 -5.282 1.080 1.00 86.62 360 GLU A N 1
ATOM 2838 C CA . GLU A 1 360 ? -19.947 -6.387 0.917 1.00 86.62 360 GLU A CA 1
ATOM 2839 C C . GLU A 1 360 ? -19.901 -6.987 -0.497 1.00 86.62 360 GLU A C 1
ATOM 2841 O O . GLU A 1 360 ? -19.768 -8.204 -0.633 1.00 86.62 360 GLU A O 1
ATOM 2846 N N . PHE A 1 361 ? -19.896 -6.155 -1.545 1.00 90.81 361 PHE A N 1
ATOM 2847 C CA . PHE A 1 361 ? -19.722 -6.593 -2.935 1.00 90.81 361 PHE A CA 1
ATOM 2848 C C . PHE A 1 361 ? -18.444 -7.422 -3.132 1.00 90.81 361 PHE A C 1
ATOM 2850 O O . PHE A 1 361 ? -18.476 -8.445 -3.825 1.00 90.81 361 PHE A O 1
ATOM 2857 N N . ILE A 1 362 ? -17.334 -7.008 -2.507 1.00 92.00 362 ILE A N 1
ATOM 2858 C CA . ILE A 1 362 ? -16.058 -7.730 -2.558 1.00 92.00 362 ILE A CA 1
ATOM 2859 C C . ILE A 1 362 ? -16.169 -9.077 -1.842 1.00 92.00 362 ILE A C 1
ATOM 2861 O O . ILE A 1 362 ? -15.795 -10.111 -2.399 1.00 92.00 362 ILE A O 1
ATOM 2865 N N . VAL A 1 363 ? -16.672 -9.081 -0.607 1.00 87.81 363 VAL A N 1
ATOM 2866 C CA . VAL A 1 363 ? -16.690 -10.290 0.226 1.00 87.81 363 VAL A CA 1
ATOM 2867 C C . VAL A 1 363 ? -17.682 -11.327 -0.300 1.00 87.81 363 VAL A C 1
ATOM 2869 O O . VAL A 1 363 ? -17.359 -12.513 -0.320 1.00 87.81 363 VAL A O 1
ATOM 2872 N N . ASN A 1 364 ? -18.839 -10.909 -0.813 1.00 90.06 364 ASN A N 1
ATOM 2873 C CA . ASN A 1 364 ? -19.826 -11.827 -1.390 1.00 90.06 364 ASN A CA 1
ATOM 2874 C C . ASN A 1 364 ? -19.309 -12.529 -2.657 1.00 90.06 364 ASN A C 1
ATOM 2876 O O . ASN A 1 364 ? -19.816 -13.580 -3.040 1.00 90.06 364 ASN A O 1
ATOM 2880 N N . GLN A 1 365 ? -18.270 -11.984 -3.294 1.00 93.81 365 GLN A N 1
ATOM 2881 C CA . GLN A 1 365 ? -17.663 -12.534 -4.507 1.00 93.81 365 GLN A CA 1
ATOM 2882 C C . GLN A 1 365 ? -16.207 -12.954 -4.307 1.00 93.81 365 GLN A C 1
ATOM 2884 O O . GLN A 1 365 ? -15.474 -13.132 -5.282 1.00 93.81 365 GLN A O 1
ATOM 2889 N N . VAL A 1 366 ? -15.781 -13.175 -3.058 1.00 91.75 366 VAL A N 1
ATOM 2890 C CA . VAL A 1 366 ? -14.381 -13.484 -2.736 1.00 91.75 366 VAL A CA 1
ATOM 2891 C C . VAL A 1 366 ? -13.853 -14.681 -3.528 1.00 91.75 366 VAL A C 1
ATOM 2893 O O . VAL A 1 366 ? -12.711 -14.664 -3.971 1.00 91.75 366 VAL A O 1
ATOM 2896 N N . ALA A 1 367 ? -14.691 -15.688 -3.790 1.00 93.06 367 ALA A N 1
ATOM 2897 C CA . ALA A 1 367 ? -14.308 -16.885 -4.537 1.00 93.06 367 ALA A CA 1
ATOM 2898 C C . ALA A 1 367 ? -13.867 -16.598 -5.988 1.00 93.06 367 ALA A C 1
ATOM 2900 O O . ALA A 1 367 ? -13.124 -17.390 -6.563 1.00 93.06 367 ALA A O 1
ATOM 2901 N N . GLN A 1 368 ? -14.290 -15.469 -6.570 1.00 94.00 368 GLN A N 1
ATOM 2902 C CA . GLN A 1 368 ? -13.907 -15.045 -7.921 1.00 94.00 368 GLN A CA 1
ATOM 2903 C C . GLN A 1 368 ? -12.551 -14.319 -7.954 1.00 94.00 368 GLN A C 1
ATOM 2905 O O . GLN A 1 368 ? -11.959 -14.162 -9.023 1.00 94.00 368 GLN A O 1
ATOM 2910 N N . LEU A 1 369 ? -12.047 -13.866 -6.801 1.00 93.06 369 LEU A N 1
ATOM 2911 C CA . LEU A 1 369 ? -10.768 -13.169 -6.716 1.00 93.06 369 LEU A CA 1
ATOM 2912 C C . LEU A 1 369 ? -9.587 -14.142 -6.878 1.00 93.06 369 LEU A C 1
ATOM 2914 O O . LEU A 1 369 ? -9.649 -15.283 -6.415 1.00 93.06 369 LEU A O 1
ATOM 2918 N N . PRO A 1 370 ? -8.453 -13.692 -7.444 1.00 90.31 370 PRO A N 1
ATOM 2919 C CA . PRO A 1 370 ? -7.184 -14.406 -7.359 1.00 90.31 370 PRO A CA 1
ATOM 2920 C C . PRO A 1 370 ? -6.798 -14.701 -5.902 1.00 90.31 370 PRO A C 1
ATOM 2922 O O . PRO A 1 370 ? -6.989 -13.851 -5.033 1.00 90.31 370 PRO A O 1
ATOM 2925 N N . LYS A 1 371 ? -6.173 -15.859 -5.635 1.00 88.69 371 LYS A N 1
ATOM 2926 C CA . LYS A 1 371 ? -5.776 -16.292 -4.274 1.00 88.69 371 LYS A CA 1
ATOM 2927 C C . LYS A 1 371 ? -5.117 -15.194 -3.413 1.00 88.69 371 LYS A C 1
ATOM 2929 O O . LYS A 1 371 ? -5.521 -15.060 -2.260 1.00 88.69 371 LYS A O 1
ATOM 2934 N N . PRO A 1 372 ? -4.168 -14.378 -3.924 1.00 83.56 372 PRO A N 1
ATOM 2935 C CA . PRO A 1 372 ? -3.570 -13.308 -3.120 1.00 83.56 372 PRO A CA 1
ATOM 2936 C C . PRO A 1 372 ? -4.577 -12.236 -2.666 1.00 83.56 372 PRO A C 1
ATOM 2938 O O . PRO A 1 372 ? -4.449 -11.698 -1.572 1.00 83.56 372 PRO A O 1
ATOM 2941 N N . LEU A 1 373 ? -5.598 -11.947 -3.479 1.00 88.00 373 LEU A N 1
ATOM 2942 C CA . LEU A 1 373 ? -6.644 -10.969 -3.163 1.00 88.00 373 LEU A CA 1
ATOM 2943 C C . LEU A 1 373 ? -7.754 -11.554 -2.279 1.00 88.00 373 LEU A C 1
ATOM 2945 O O . LEU A 1 373 ? -8.349 -10.813 -1.504 1.00 88.00 373 LEU A O 1
ATOM 2949 N N . GLN A 1 374 ? -7.992 -12.870 -2.316 1.00 88.94 374 GLN A N 1
ATOM 2950 C CA . GLN A 1 374 ? -8.941 -13.531 -1.404 1.00 88.94 374 GLN A CA 1
ATOM 2951 C C . GLN A 1 374 ? -8.558 -13.317 0.062 1.00 88.94 374 GLN A C 1
ATOM 2953 O O . GLN A 1 374 ? -9.394 -12.941 0.882 1.00 88.94 374 GLN A O 1
ATOM 2958 N N . GLN A 1 375 ? -7.274 -13.505 0.377 1.00 81.00 375 GLN A N 1
ATOM 2959 C CA . GLN A 1 375 ? -6.745 -13.240 1.714 1.00 81.00 375 GLN A CA 1
ATOM 2960 C C . GLN A 1 375 ? -6.908 -11.765 2.085 1.00 81.00 375 GLN A C 1
ATOM 2962 O O . GLN A 1 375 ? -7.288 -11.454 3.210 1.00 81.00 375 GLN A O 1
ATOM 2967 N N . ARG A 1 376 ? -6.677 -10.838 1.145 1.00 79.12 376 ARG A N 1
ATOM 2968 C CA . ARG A 1 376 ? -6.848 -9.403 1.407 1.00 79.12 376 ARG A CA 1
ATOM 2969 C C . ARG A 1 376 ? -8.302 -9.042 1.704 1.00 79.12 376 ARG A C 1
ATOM 2971 O O . ARG A 1 376 ? -8.548 -8.338 2.675 1.00 79.12 376 ARG A O 1
ATOM 2978 N N . ALA A 1 377 ? -9.253 -9.562 0.935 1.00 83.06 377 ALA A N 1
ATOM 2979 C CA . ALA A 1 377 ? -10.674 -9.292 1.130 1.00 83.06 377 ALA A CA 1
ATOM 2980 C C . ALA A 1 377 ? -11.181 -9.686 2.531 1.00 83.06 377 ALA A C 1
ATOM 2982 O O . ALA A 1 377 ? -12.018 -8.990 3.099 1.00 83.06 377 ALA A O 1
ATOM 2983 N N . GLN A 1 378 ? -10.625 -10.742 3.136 1.00 73.88 378 GLN A N 1
ATOM 2984 C CA . GLN A 1 378 ? -10.947 -11.141 4.515 1.00 73.88 378 GLN A CA 1
ATOM 2985 C C . GLN A 1 378 ? -10.502 -10.127 5.583 1.00 73.88 378 GLN A C 1
ATOM 2987 O O . GLN A 1 378 ? -11.024 -10.163 6.698 1.00 73.88 378 GLN A O 1
ATOM 2992 N N . HIS A 1 379 ? -9.545 -9.256 5.256 1.00 73.94 379 HIS A N 1
ATOM 2993 C CA . HIS A 1 379 ? -9.049 -8.193 6.134 1.00 73.94 379 HIS A CA 1
ATOM 2994 C C . HIS A 1 379 ? -9.784 -6.862 5.931 1.00 73.94 379 HIS A C 1
ATOM 2996 O O . HIS A 1 379 ? -9.559 -5.943 6.706 1.00 73.94 379 HIS A O 1
ATOM 3002 N N . LEU A 1 380 ? -10.655 -6.745 4.917 1.00 77.31 380 LEU A N 1
ATOM 3003 C CA . LEU A 1 380 ? -11.460 -5.534 4.697 1.00 77.31 380 LEU A CA 1
ATOM 3004 C C . LEU A 1 380 ? -12.623 -5.411 5.689 1.00 77.31 380 LEU A C 1
ATOM 3006 O O . LEU A 1 380 ? -13.187 -4.330 5.839 1.00 77.31 380 LEU A O 1
ATOM 3010 N N . ARG A 1 381 ? -13.011 -6.513 6.346 1.00 77.06 381 ARG A N 1
ATOM 3011 C CA . ARG A 1 381 ? -14.020 -6.471 7.406 1.00 77.06 381 ARG A CA 1
ATOM 3012 C C . ARG A 1 381 ? -13.353 -6.204 8.755 1.00 77.06 381 ARG A C 1
ATOM 3014 O O . ARG A 1 381 ? -12.381 -6.897 9.072 1.00 77.06 381 ARG A O 1
ATOM 3021 N N . PRO A 1 382 ? -13.888 -5.276 9.567 1.00 82.38 382 PRO A N 1
ATOM 3022 C CA . PRO A 1 382 ? -13.410 -5.089 10.925 1.00 82.38 382 PRO A CA 1
ATOM 3023 C C . PRO A 1 382 ? -13.550 -6.387 11.716 1.00 82.38 382 PRO A C 1
ATOM 3025 O O . PRO A 1 382 ? -14.465 -7.183 11.486 1.00 82.38 382 PRO A O 1
ATOM 3028 N N . ARG A 1 383 ? -12.632 -6.605 12.653 1.00 87.31 383 ARG A N 1
ATOM 3029 C CA . ARG A 1 383 ? -12.657 -7.771 13.539 1.00 87.31 383 ARG A CA 1
ATOM 3030 C C . ARG A 1 383 ? -12.545 -7.349 14.988 1.00 87.31 383 ARG A C 1
ATOM 3032 O O . ARG A 1 383 ? -11.872 -6.362 15.301 1.00 87.31 383 ARG A O 1
ATOM 3039 N N . LEU A 1 384 ? -13.164 -8.140 15.856 1.00 92.69 384 LEU A N 1
ATOM 3040 C CA . LEU A 1 384 ? -12.954 -8.057 17.293 1.00 92.69 384 LEU A CA 1
ATOM 3041 C C . LEU A 1 384 ? -11.509 -8.463 17.603 1.00 92.69 384 LEU A C 1
ATOM 3043 O O . LEU A 1 384 ? -11.130 -9.605 17.368 1.00 92.69 384 LEU A O 1
ATOM 3047 N N . GLN A 1 385 ? -10.690 -7.532 18.089 1.00 91.94 385 GLN A N 1
ATOM 3048 C CA . GLN A 1 385 ? -9.278 -7.787 18.401 1.00 91.94 385 GLN A CA 1
ATOM 3049 C C . GLN A 1 385 ? -9.081 -8.218 19.847 1.00 91.94 385 GLN A C 1
ATOM 3051 O O . GLN A 1 385 ? -8.240 -9.062 20.135 1.00 91.94 385 GLN A O 1
ATOM 30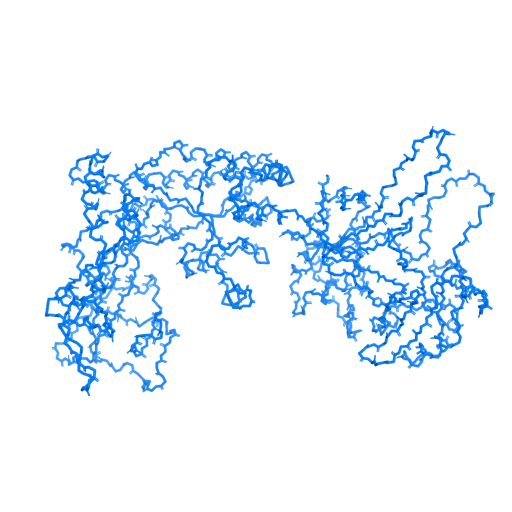56 N N . GLN A 1 386 ? -9.829 -7.598 20.756 1.00 95.12 386 GLN A N 1
ATOM 3057 C CA . GLN A 1 386 ? -9.669 -7.823 22.181 1.00 95.12 386 GLN A CA 1
ATOM 3058 C C . GLN A 1 386 ? -10.994 -7.592 22.902 1.00 95.12 386 GLN A C 1
ATOM 3060 O O . GLN A 1 386 ? -11.728 -6.645 22.605 1.00 95.12 386 GLN A O 1
ATOM 3065 N N . LEU A 1 387 ? -11.247 -8.426 23.906 1.00 96.31 387 LEU A N 1
ATOM 3066 C CA . LEU A 1 387 ? -12.233 -8.163 24.947 1.00 96.31 387 LEU A CA 1
ATOM 3067 C C . LEU A 1 387 ? -11.509 -7.736 26.220 1.00 96.31 387 LEU A C 1
ATOM 3069 O O . LEU A 1 387 ? -10.473 -8.294 26.580 1.00 96.31 387 LEU A O 1
ATOM 3073 N N . ALA A 1 388 ? -12.053 -6.740 26.902 1.00 95.94 388 ALA A N 1
ATOM 3074 C CA . ALA A 1 388 ? -11.567 -6.275 28.189 1.00 95.94 388 ALA A CA 1
ATOM 3075 C C . ALA A 1 388 ? -12.711 -6.314 29.203 1.00 95.94 388 ALA A C 1
ATOM 3077 O O . ALA A 1 388 ? -13.714 -5.605 29.086 1.00 95.94 388 ALA A O 1
ATOM 3078 N N . ILE A 1 389 ? -12.532 -7.167 30.203 1.00 94.81 389 ILE A N 1
ATOM 3079 C CA . ILE A 1 389 ? -13.419 -7.314 31.345 1.00 94.81 389 ILE A CA 1
ATOM 3080 C C . ILE A 1 389 ? -12.821 -6.496 32.487 1.00 94.81 389 ILE A C 1
ATOM 3082 O O . ILE A 1 389 ? -11.622 -6.554 32.746 1.00 94.81 389 ILE A O 1
ATOM 3086 N N . TYR A 1 390 ? -13.643 -5.746 33.204 1.00 93.75 390 TYR A N 1
ATOM 3087 C CA . TYR A 1 390 ? -13.270 -4.978 34.386 1.00 93.75 390 TYR A CA 1
ATOM 3088 C C . TYR A 1 390 ? -13.999 -5.533 35.610 1.00 93.75 390 TYR A C 1
ATOM 3090 O O . TYR A 1 390 ? -14.985 -4.923 36.036 1.00 93.75 390 TYR A O 1
ATOM 3098 N N . PRO A 1 391 ? -13.542 -6.654 36.208 1.00 93.25 391 PRO A N 1
ATOM 3099 C CA . PRO A 1 391 ? -14.262 -7.273 37.316 1.00 93.25 391 PRO A CA 1
ATOM 3100 C C . PRO A 1 391 ? -14.510 -6.318 38.481 1.00 93.25 391 PRO A C 1
ATOM 3102 O O . PRO A 1 391 ? -15.638 -6.164 38.951 1.00 93.25 391 PRO A O 1
ATOM 3105 N N . ILE A 1 392 ? -13.466 -5.593 38.887 1.00 92.62 392 ILE A N 1
ATOM 3106 C CA . ILE A 1 392 ? -13.553 -4.587 39.941 1.00 92.62 392 ILE A CA 1
ATOM 3107 C C . ILE A 1 392 ? -13.642 -3.188 39.329 1.00 92.62 392 ILE A C 1
ATOM 3109 O O . ILE A 1 392 ? -12.809 -2.777 38.511 1.00 92.62 392 ILE A O 1
ATOM 3113 N N . LYS A 1 393 ? -14.630 -2.406 39.776 1.00 89.00 393 LYS A N 1
ATOM 3114 C CA . LYS A 1 393 ? -14.782 -0.995 39.411 1.00 89.00 393 LYS A CA 1
ATOM 3115 C C . LYS A 1 393 ? -13.481 -0.230 39.685 1.00 89.00 393 LYS A C 1
ATOM 3117 O O . LYS A 1 393 ? -12.957 -0.255 40.790 1.00 89.00 393 LYS A O 1
ATOM 3122 N N . SER A 1 394 ? -13.007 0.508 38.678 1.00 89.75 394 SER A N 1
ATOM 3123 C CA . SER A 1 394 ? -11.771 1.308 38.727 1.00 89.75 394 SER A CA 1
ATOM 3124 C C . SER A 1 394 ? -10.446 0.526 38.777 1.00 89.75 394 SER A C 1
ATOM 3126 O O . SER A 1 394 ? -9.405 1.173 38.818 1.00 89.75 394 SER A O 1
ATOM 3128 N N . CYS A 1 395 ? -10.437 -0.803 38.654 1.00 93.88 395 CYS A N 1
ATOM 3129 C CA . CYS A 1 395 ? -9.197 -1.584 38.503 1.00 93.88 395 CYS A CA 1
ATOM 3130 C C . CYS A 1 395 ? -8.798 -1.807 37.033 1.00 93.88 395 CYS A C 1
ATOM 3132 O O . CYS A 1 395 ? -9.512 -1.356 36.123 1.00 93.88 395 CYS A O 1
ATOM 3134 N N . ALA A 1 396 ? -7.649 -2.446 36.786 1.00 93.25 396 ALA A N 1
ATOM 3135 C CA . ALA A 1 396 ? -7.197 -2.815 35.443 1.00 93.25 396 ALA A CA 1
ATOM 3136 C C . ALA A 1 396 ? -8.154 -3.807 34.755 1.00 93.25 396 ALA A C 1
ATOM 3138 O O . ALA A 1 396 ? -9.020 -4.408 35.393 1.00 93.25 396 ALA A O 1
ATOM 3139 N N . ALA A 1 397 ? -7.994 -3.966 33.440 1.00 94.50 397 ALA A N 1
ATOM 3140 C CA . ALA A 1 397 ? -8.743 -4.953 32.668 1.00 94.50 397 ALA A CA 1
ATOM 3141 C C . ALA A 1 397 ? -8.130 -6.355 32.792 1.00 94.50 397 ALA A C 1
ATOM 3143 O O . ALA A 1 397 ? -6.914 -6.510 32.676 1.00 94.50 397 ALA A O 1
ATOM 3144 N N . PHE A 1 398 ? -8.983 -7.369 32.889 1.00 94.56 398 PHE A N 1
ATOM 3145 C CA . PHE A 1 398 ? -8.683 -8.730 32.467 1.00 94.56 398 PHE A CA 1
ATOM 3146 C C . PHE A 1 398 ? -8.952 -8.838 30.960 1.00 94.56 398 PHE A C 1
ATOM 3148 O O . PHE A 1 398 ? -10.071 -8.584 30.512 1.00 94.56 398 PHE A O 1
ATOM 3155 N N . LYS A 1 399 ? -7.922 -9.139 30.163 1.00 94.88 399 LYS A N 1
ATOM 3156 C CA . LYS A 1 399 ? -7.988 -9.071 28.696 1.00 94.88 399 LYS A CA 1
ATOM 3157 C C . LYS A 1 399 ? -8.013 -10.460 28.067 1.00 94.88 399 LYS A C 1
ATOM 3159 O O . LYS A 1 399 ? -7.215 -11.311 28.445 1.00 94.88 399 LYS A O 1
ATOM 3164 N N . ILE A 1 400 ? -8.856 -10.622 27.054 1.00 94.44 400 ILE A N 1
ATOM 3165 C CA . ILE A 1 400 ? -8.856 -11.753 26.122 1.00 94.44 400 ILE A CA 1
ATOM 3166 C C . ILE A 1 400 ? -8.350 -11.220 24.783 1.00 94.44 400 ILE A C 1
ATOM 3168 O O . ILE A 1 400 ? -8.935 -10.278 24.244 1.00 94.44 400 ILE A O 1
ATOM 3172 N N . THR A 1 401 ? -7.240 -11.761 24.284 1.00 91.62 401 THR A N 1
ATOM 3173 C CA . THR A 1 401 ? -6.530 -11.216 23.108 1.00 91.62 401 THR A CA 1
ATOM 3174 C C . THR A 1 401 ? -6.206 -12.255 22.044 1.00 91.62 401 THR A C 1
ATOM 3176 O O . THR A 1 401 ? -5.907 -11.887 20.910 1.00 91.62 401 THR A O 1
ATOM 3179 N N . ASN A 1 402 ? -6.218 -13.548 22.375 1.00 89.19 402 ASN A N 1
ATOM 3180 C CA . ASN A 1 402 ? -5.854 -14.574 21.405 1.00 89.19 402 ASN A CA 1
ATOM 3181 C C . ASN A 1 402 ? -7.029 -14.841 20.461 1.00 89.19 402 ASN A C 1
ATOM 3183 O O . ASN A 1 402 ? -8.169 -15.015 20.892 1.00 89.19 402 ASN A O 1
ATOM 3187 N N . ALA A 1 403 ? -6.751 -14.899 19.158 1.00 84.12 403 ALA A N 1
ATOM 3188 C CA . ALA A 1 403 ? -7.766 -15.238 18.170 1.00 84.12 403 ALA A CA 1
ATOM 3189 C C . ALA A 1 403 ? -8.339 -16.640 18.450 1.00 84.12 403 ALA A C 1
ATOM 3191 O O . ALA A 1 403 ? -7.587 -17.603 18.595 1.00 84.12 403 ALA A O 1
ATOM 3192 N N . GLY A 1 404 ? -9.665 -16.745 18.507 1.00 87.94 404 GLY A N 1
ATOM 3193 C CA . GLY A 1 404 ? -10.392 -17.967 18.853 1.00 87.94 404 GLY A CA 1
ATOM 3194 C C . GLY A 1 404 ? -10.744 -18.112 20.337 1.00 87.94 404 GLY A C 1
ATOM 3195 O O . GLY A 1 404 ? -11.563 -18.968 20.659 1.00 87.94 404 GLY A O 1
ATOM 3196 N N . GLU A 1 405 ? -10.198 -17.289 21.239 1.00 92.56 405 GLU A N 1
ATOM 3197 C CA . GLU A 1 405 ? -10.664 -17.257 22.631 1.00 92.56 405 GLU A CA 1
ATOM 3198 C C . GLU A 1 405 ? -11.997 -16.511 22.745 1.00 92.56 405 GLU A C 1
ATOM 3200 O O . GLU A 1 405 ? -12.187 -15.438 22.160 1.00 92.56 405 GLU A O 1
ATOM 3205 N N . SER A 1 406 ? -12.912 -17.080 23.528 1.00 92.94 406 SER A N 1
ATOM 3206 C CA . SER A 1 406 ? -14.274 -16.583 23.703 1.00 92.94 406 SER A CA 1
ATOM 3207 C C . SER A 1 406 ? -14.581 -16.246 25.157 1.00 92.94 406 SER A C 1
ATOM 3209 O O . SER A 1 406 ? -14.119 -16.947 26.057 1.00 92.94 406 SER A O 1
ATOM 3211 N N . TRP A 1 407 ? -15.423 -15.236 25.389 1.00 94.81 407 TRP A N 1
ATOM 3212 C CA . TRP A 1 407 ? -15.919 -14.900 26.725 1.00 94.81 407 TRP A CA 1
ATOM 3213 C C . TRP A 1 407 ? -17.451 -14.908 26.791 1.00 94.81 407 TRP A C 1
ATOM 3215 O O . TRP A 1 407 ? -18.087 -14.425 25.845 1.00 94.81 407 TRP A O 1
ATOM 3225 N N . PRO A 1 408 ? -18.062 -15.417 27.878 1.00 93.12 408 PRO A N 1
ATOM 3226 C CA . PRO A 1 408 ? -19.513 -15.514 27.973 1.00 93.12 408 PRO A CA 1
ATOM 3227 C C . PRO A 1 408 ? -20.188 -14.150 28.138 1.00 93.12 408 PRO A C 1
ATOM 3229 O O . PRO A 1 408 ? -19.678 -13.242 28.804 1.00 93.12 408 PRO A O 1
ATOM 3232 N N . LEU A 1 409 ? -21.376 -14.028 27.554 1.00 90.75 409 LEU A N 1
ATOM 3233 C CA . LEU A 1 409 ? -22.279 -12.897 27.717 1.00 90.75 409 LEU A CA 1
ATOM 3234 C C . LEU A 1 409 ? -23.377 -13.210 28.734 1.00 90.75 409 LEU A C 1
ATOM 3236 O O . LEU A 1 409 ? -23.812 -14.349 28.913 1.00 90.75 409 LEU A O 1
ATOM 3240 N N . THR A 1 410 ? -23.840 -12.151 29.379 1.00 86.38 410 THR A N 1
ATOM 3241 C CA . THR A 1 410 ? -24.964 -12.111 30.313 1.00 86.38 410 THR A CA 1
ATOM 3242 C C . THR A 1 410 ? -25.890 -10.964 29.915 1.00 86.38 410 THR A C 1
ATOM 3244 O O . THR A 1 410 ? -25.483 -10.063 29.179 1.00 86.38 410 THR A O 1
ATOM 3247 N N . GLU A 1 411 ? -27.102 -10.922 30.468 1.00 79.88 411 GLU A N 1
ATOM 3248 C CA . GLU A 1 411 ? -28.028 -9.799 30.255 1.00 79.88 411 GLU A CA 1
ATOM 3249 C C . GLU A 1 411 ? -27.430 -8.432 30.643 1.00 79.88 411 GLU A C 1
ATOM 3251 O O . GLU A 1 411 ? -27.859 -7.401 30.135 1.00 79.88 411 GLU A O 1
ATOM 3256 N N . GLN A 1 412 ? -26.427 -8.407 31.529 1.00 77.19 412 GLN A N 1
ATOM 3257 C CA . GLN A 1 412 ? -25.796 -7.177 32.021 1.00 77.19 412 GLN A CA 1
ATOM 3258 C C . GLN A 1 412 ? -24.506 -6.799 31.280 1.00 77.19 412 GLN A C 1
ATOM 3260 O O . GLN A 1 412 ? -24.025 -5.681 31.454 1.00 77.19 412 GLN A O 1
ATOM 3265 N N . GLY A 1 413 ? -23.949 -7.690 30.452 1.00 88.50 413 GLY A N 1
ATOM 3266 C CA . GLY A 1 413 ? -22.665 -7.479 29.777 1.00 88.50 413 GLY A CA 1
ATOM 3267 C C . GLY A 1 413 ? -21.797 -8.736 29.694 1.00 88.50 413 GLY A C 1
ATOM 3268 O O . GLY A 1 413 ? -22.306 -9.856 29.729 1.00 88.50 413 GLY A O 1
ATOM 3269 N N . LEU A 1 414 ? -20.476 -8.557 29.590 1.00 91.56 414 LEU A N 1
ATOM 3270 C CA . LEU A 1 414 ? -19.501 -9.652 29.681 1.00 91.56 414 LEU A CA 1
ATOM 3271 C C . LEU A 1 414 ? -19.600 -10.264 31.081 1.00 91.56 414 LEU A C 1
ATOM 3273 O O . LEU A 1 414 ? -19.695 -9.529 32.065 1.00 91.56 414 LEU A O 1
ATOM 3277 N N . GLN A 1 415 ? -19.579 -11.594 31.179 1.00 90.19 415 GLN A N 1
ATOM 3278 C CA . GLN A 1 415 ? -19.653 -12.270 32.472 1.00 90.19 415 GLN A CA 1
ATOM 3279 C C . GLN A 1 415 ? -18.558 -11.739 33.403 1.00 90.19 415 GLN A C 1
ATOM 3281 O O . GLN A 1 415 ? -17.402 -11.614 32.985 1.00 90.19 415 GLN A O 1
ATOM 3286 N N . TYR A 1 416 ? -18.935 -11.428 34.645 1.00 90.62 416 TYR A N 1
ATOM 3287 C CA . TYR A 1 416 ? -18.076 -10.847 35.673 1.00 90.62 416 TYR A CA 1
ATOM 3288 C C . TYR A 1 416 ? -17.651 -9.387 35.457 1.00 90.62 416 TYR A C 1
ATOM 3290 O O . TYR A 1 416 ? -16.913 -8.868 36.290 1.00 90.62 416 TYR A O 1
ATOM 3298 N N . ASP A 1 417 ? -18.100 -8.683 34.410 1.00 90.12 417 ASP A N 1
ATOM 3299 C CA . ASP A 1 417 ? -17.798 -7.254 34.243 1.00 90.12 417 ASP A CA 1
ATOM 3300 C C . ASP A 1 417 ? -18.512 -6.415 35.313 1.00 90.12 417 ASP A C 1
ATOM 3302 O O . ASP A 1 417 ? -19.736 -6.432 35.432 1.00 90.12 417 ASP A O 1
ATOM 3306 N N . ARG A 1 418 ? -17.739 -5.634 36.077 1.00 87.69 418 ARG A N 1
ATOM 3307 C CA . ARG A 1 418 ? -18.218 -4.674 37.088 1.00 87.69 418 ARG A CA 1
ATOM 3308 C C . ARG A 1 418 ? -19.079 -5.274 38.204 1.00 87.69 418 ARG A C 1
ATOM 3310 O O . ARG A 1 418 ? -19.915 -4.563 38.755 1.00 87.69 418 ARG A O 1
ATOM 3317 N N . GLU A 1 419 ? -18.851 -6.524 38.592 1.00 87.19 419 GLU A N 1
ATOM 3318 C CA . GLU A 1 419 ? -19.563 -7.138 39.724 1.00 87.19 419 GLU A CA 1
ATOM 3319 C C . GLU A 1 419 ? -18.998 -6.735 41.098 1.00 87.19 419 GLU A C 1
ATOM 3321 O O . GLU A 1 419 ? -19.699 -6.851 42.105 1.00 87.19 419 GLU A O 1
ATOM 3326 N N . TRP A 1 420 ? -17.758 -6.240 41.159 1.00 90.69 420 TRP A N 1
ATOM 3327 C CA . TRP A 1 420 ? -17.087 -5.879 42.410 1.00 90.69 420 TRP A CA 1
ATOM 3328 C C . TRP A 1 420 ? -16.721 -4.395 42.488 1.00 90.69 420 TRP A C 1
ATOM 3330 O O . TRP A 1 420 ? -16.499 -3.711 41.485 1.00 90.69 420 TRP A O 1
ATOM 3340 N N . MET A 1 421 ? -16.584 -3.889 43.712 1.00 91.38 421 MET A N 1
ATOM 3341 C CA . MET A 1 421 ? -16.068 -2.553 43.997 1.00 91.38 421 MET A CA 1
ATOM 3342 C C . MET A 1 421 ? -15.294 -2.524 45.312 1.00 91.38 421 MET A C 1
ATOM 3344 O O . MET A 1 421 ? -15.649 -3.212 46.265 1.00 91.38 421 MET A O 1
ATOM 3348 N N . ILE A 1 422 ? -14.264 -1.684 45.373 1.00 92.00 422 ILE A N 1
ATOM 3349 C CA . ILE A 1 422 ? -13.518 -1.424 46.607 1.00 92.00 422 ILE A CA 1
ATOM 3350 C C . ILE A 1 422 ? -14.139 -0.205 47.286 1.00 92.00 422 ILE A C 1
ATOM 3352 O O . ILE A 1 422 ? -14.364 0.818 46.632 1.00 92.00 422 ILE A O 1
ATOM 3356 N N . VAL A 1 423 ? -14.420 -0.304 48.581 1.00 90.06 423 VAL A N 1
ATOM 3357 C CA . VAL A 1 423 ? -14.990 0.774 49.396 1.00 90.06 423 VAL A CA 1
ATOM 3358 C C . VAL A 1 423 ? -14.077 1.111 50.570 1.00 90.06 423 VAL A C 1
ATOM 3360 O O . VAL A 1 423 ? -13.337 0.254 51.048 1.00 90.06 423 VAL A O 1
ATOM 3363 N N . ASP A 1 424 ? -14.129 2.362 51.018 1.00 89.12 424 ASP A N 1
ATOM 3364 C CA . ASP A 1 424 ? -13.456 2.813 52.238 1.00 89.12 424 ASP A CA 1
ATOM 3365 C C . ASP A 1 424 ? -14.289 2.524 53.506 1.00 89.12 424 ASP A C 1
ATOM 3367 O O . ASP A 1 424 ? -15.429 2.056 53.431 1.00 89.12 424 ASP A O 1
ATOM 3371 N N . MET A 1 425 ? -13.748 2.878 54.676 1.00 85.69 425 MET A N 1
ATOM 3372 C CA . MET A 1 425 ? -14.408 2.749 55.987 1.00 85.69 425 MET A CA 1
ATOM 3373 C C . MET A 1 425 ? -15.753 3.483 56.098 1.00 85.69 425 MET A C 1
ATOM 3375 O O . MET A 1 425 ? -16.567 3.160 56.962 1.00 85.69 425 MET A O 1
ATOM 3379 N N . SER A 1 426 ? -16.012 4.473 55.237 1.00 83.12 426 SER A N 1
ATOM 3380 C CA . SER A 1 426 ? -17.303 5.170 55.177 1.00 83.12 426 SER A CA 1
ATOM 3381 C C . SER A 1 426 ? -18.328 4.452 54.288 1.00 83.12 426 SER A C 1
ATOM 3383 O O . SER A 1 426 ? -19.462 4.916 54.135 1.00 83.12 426 SER A O 1
ATOM 3385 N N . GLY A 1 427 ? -17.941 3.322 53.687 1.00 78.12 427 GLY A N 1
ATOM 3386 C CA . GLY A 1 427 ? -18.733 2.572 52.721 1.00 78.12 427 GLY A CA 1
ATOM 3387 C C . GLY A 1 427 ? -18.813 3.259 51.359 1.00 78.12 427 GLY A C 1
ATOM 3388 O O . GLY A 1 427 ? -19.740 2.987 50.591 1.00 78.12 427 GLY A O 1
ATOM 3389 N N . MET A 1 428 ? -17.897 4.177 51.044 1.00 83.00 428 MET A N 1
ATOM 3390 C CA . MET A 1 428 ? -17.878 4.906 49.779 1.00 83.00 428 MET A CA 1
ATOM 3391 C C . MET A 1 428 ? -16.930 4.233 48.789 1.00 83.00 428 MET A C 1
ATOM 3393 O O . MET A 1 428 ? -15.781 3.947 49.112 1.00 83.00 428 MET A O 1
ATOM 3397 N N . ALA A 1 429 ? -17.403 4.000 47.562 1.00 86.00 429 ALA A N 1
ATOM 3398 C CA . ALA A 1 429 ? -16.587 3.370 46.528 1.00 86.00 429 ALA A CA 1
ATOM 3399 C C . ALA A 1 429 ? -15.365 4.228 46.169 1.00 86.00 429 ALA A C 1
ATOM 3401 O O . ALA A 1 429 ? -15.497 5.407 45.809 1.00 86.00 429 ALA A O 1
ATOM 3402 N N . LEU A 1 430 ? -14.180 3.619 46.209 1.00 90.06 430 LEU A N 1
ATOM 3403 C CA . LEU A 1 430 ? -12.982 4.236 45.669 1.00 90.06 430 LEU A CA 1
ATOM 3404 C C . LEU A 1 430 ? -13.072 4.301 44.147 1.00 90.06 430 LEU A C 1
ATOM 3406 O O . LEU A 1 430 ? -13.654 3.456 43.468 1.00 90.06 430 LEU A O 1
ATOM 3410 N N . THR A 1 431 ? -12.496 5.363 43.600 1.00 88.38 431 THR A N 1
ATOM 3411 C CA . THR A 1 431 ? -12.442 5.587 42.158 1.00 88.38 431 THR A CA 1
ATOM 3412 C C . THR A 1 431 ? -11.036 5.996 41.770 1.00 88.38 431 THR A C 1
ATOM 3414 O O . THR A 1 431 ? -10.337 6.634 42.559 1.00 88.38 431 THR A O 1
ATOM 3417 N N . GLN A 1 432 ? -10.653 5.730 40.523 1.00 89.75 432 GLN A N 1
ATOM 3418 C CA . GLN A 1 432 ? -9.365 6.163 39.963 1.00 89.75 432 GLN A CA 1
ATOM 3419 C C . GLN A 1 432 ? -9.152 7.693 40.024 1.00 89.75 432 GLN A C 1
ATOM 3421 O O . GLN A 1 432 ? -8.025 8.187 40.064 1.00 89.75 432 GLN A O 1
ATOM 3426 N N . LYS A 1 433 ? -10.239 8.474 40.125 1.00 83.88 433 LYS A N 1
ATOM 3427 C CA . LYS A 1 433 ? -10.179 9.927 40.356 1.00 83.88 433 LYS A CA 1
ATOM 3428 C C . LYS A 1 433 ? -9.702 10.311 41.759 1.00 83.88 433 LYS A C 1
ATOM 3430 O O . LYS A 1 433 ? -9.236 11.433 41.937 1.00 83.88 433 LYS A O 1
ATOM 3435 N N . ARG A 1 434 ? -9.811 9.421 42.742 1.00 86.00 434 ARG A N 1
ATOM 3436 C CA . ARG A 1 434 ? -9.322 9.645 44.111 1.00 86.00 434 ARG A CA 1
ATOM 3437 C C . ARG A 1 434 ? -8.045 8.870 44.404 1.00 86.00 434 ARG A C 1
ATOM 3439 O O . ARG A 1 434 ? -7.156 9.421 45.032 1.00 86.00 434 ARG A O 1
ATOM 3446 N N . CYS A 1 435 ? -7.945 7.641 43.905 1.00 90.06 435 CYS A N 1
ATOM 3447 C CA . CYS A 1 435 ? -6.781 6.775 44.059 1.00 90.06 435 CYS A CA 1
ATOM 3448 C C . CYS A 1 435 ? -6.409 6.209 42.685 1.00 90.06 435 CYS A C 1
ATOM 3450 O O . CYS A 1 435 ? -7.050 5.275 42.203 1.00 90.06 435 CYS A O 1
ATOM 3452 N N . THR A 1 436 ? -5.423 6.805 42.011 1.00 91.38 436 THR A N 1
ATOM 3453 C CA . THR A 1 436 ? -5.021 6.366 40.664 1.00 91.38 436 THR A CA 1
ATOM 3454 C C . THR A 1 436 ? -4.384 4.980 40.677 1.00 91.38 436 THR A C 1
ATOM 3456 O O . THR A 1 436 ? -4.625 4.223 39.744 1.00 91.38 436 THR A O 1
ATOM 3459 N N . HIS A 1 437 ? -3.693 4.606 41.762 1.00 91.50 437 HIS A N 1
ATOM 3460 C CA . HIS A 1 437 ? -3.068 3.288 41.949 1.00 91.50 437 HIS A CA 1
ATOM 3461 C C . HIS A 1 437 ? -4.042 2.106 41.848 1.00 91.50 437 HIS A C 1
ATOM 3463 O O . HIS A 1 437 ? -3.606 0.981 41.633 1.00 91.50 437 HIS A O 1
ATOM 3469 N N . LEU A 1 438 ? -5.360 2.337 41.904 1.00 92.81 438 LEU A N 1
ATOM 3470 C CA . LEU A 1 438 ? -6.340 1.303 41.568 1.00 92.81 438 LEU A CA 1
ATOM 3471 C C . LEU A 1 438 ? -6.119 0.711 40.169 1.00 92.81 438 LEU A C 1
ATOM 3473 O O . LEU A 1 438 ? -6.433 -0.455 39.966 1.00 92.81 438 LEU A O 1
ATOM 3477 N N . CYS A 1 439 ? -5.571 1.466 39.206 1.00 91.62 439 CYS A N 1
ATOM 3478 C CA . CYS A 1 439 ? -5.243 0.925 37.883 1.00 91.62 439 CYS A CA 1
ATOM 3479 C C . CYS A 1 439 ? -4.125 -0.129 37.911 1.00 91.62 439 CYS A C 1
ATOM 3481 O O . CYS A 1 439 ? -4.024 -0.900 36.966 1.00 91.62 439 CYS A O 1
ATOM 3483 N N . LEU A 1 440 ? -3.325 -0.189 38.981 1.00 92.38 440 LEU A N 1
ATOM 3484 C CA . LEU A 1 440 ? -2.248 -1.167 39.164 1.00 92.38 440 LEU A CA 1
ATOM 3485 C C . LEU A 1 440 ? -2.752 -2.492 39.751 1.00 92.38 440 LEU A C 1
ATOM 3487 O O . LEU A 1 440 ? -2.046 -3.497 39.690 1.00 92.38 440 LEU A O 1
ATOM 3491 N N . LEU A 1 441 ? -3.977 -2.508 40.288 1.00 94.12 441 LEU A N 1
ATOM 3492 C CA . LEU A 1 441 ? -4.664 -3.738 40.666 1.00 94.12 441 LEU A CA 1
ATOM 3493 C C . LEU A 1 441 ? -5.147 -4.448 39.404 1.00 94.12 441 LEU A C 1
ATOM 3495 O O . LEU A 1 441 ? -5.990 -3.918 38.675 1.00 94.12 441 LEU A O 1
ATOM 3499 N N . GLN A 1 442 ? -4.626 -5.648 39.170 1.00 93.81 442 GLN A N 1
ATOM 3500 C CA . GLN A 1 442 ? -4.878 -6.483 38.002 1.00 93.81 442 GLN A CA 1
ATOM 3501 C C . GLN A 1 442 ? -5.745 -7.686 38.389 1.00 93.81 442 GLN A C 1
ATOM 3503 O O . GLN A 1 442 ? -5.220 -8.682 38.896 1.00 93.81 442 GLN A O 1
ATOM 3508 N N . PRO A 1 443 ? -7.068 -7.622 38.156 1.00 94.19 443 PRO A N 1
ATOM 3509 C CA . PRO A 1 443 ? -7.955 -8.745 38.394 1.00 94.19 443 PRO A CA 1
ATOM 3510 C C . PRO A 1 443 ? -7.771 -9.795 37.295 1.00 94.19 443 PRO A C 1
ATOM 3512 O O . PRO A 1 443 ? -7.636 -9.452 36.120 1.00 94.19 443 PRO A O 1
ATOM 3515 N N . ARG A 1 444 ? -7.802 -11.075 37.661 1.00 93.56 444 ARG A N 1
ATOM 3516 C CA . ARG A 1 444 ? -7.779 -12.216 36.737 1.00 93.56 444 ARG A CA 1
ATOM 3517 C C . ARG A 1 444 ? -8.802 -13.249 37.169 1.00 93.56 444 ARG A C 1
ATOM 3519 O O . ARG A 1 444 ? -8.986 -13.476 38.360 1.00 93.56 444 ARG A O 1
ATOM 3526 N N . ILE A 1 445 ? -9.455 -13.877 36.201 1.00 91.19 445 ILE A N 1
ATOM 3527 C CA . ILE A 1 445 ? -10.445 -14.923 36.453 1.00 91.19 445 ILE A CA 1
ATOM 3528 C C . ILE A 1 445 ? -9.813 -16.252 36.065 1.00 91.19 445 ILE A C 1
ATOM 3530 O O . ILE A 1 445 ? -9.546 -16.499 34.891 1.00 91.19 445 ILE A O 1
ATOM 3534 N N . VAL A 1 446 ? -9.502 -17.072 37.067 1.00 87.75 446 VAL A N 1
ATOM 3535 C CA . VAL A 1 446 ? -8.699 -18.290 36.919 1.00 87.75 446 VAL A CA 1
ATOM 3536 C C . VAL A 1 446 ? -9.277 -19.372 37.831 1.00 87.75 446 VAL A C 1
ATOM 3538 O O . VAL A 1 446 ? -9.445 -19.134 39.020 1.00 87.75 446 VAL A O 1
ATOM 3541 N N . HIS A 1 447 ? -9.576 -20.559 37.289 1.00 83.56 447 HIS A N 1
ATOM 3542 C CA . HIS A 1 447 ? -10.087 -21.720 38.045 1.00 83.56 447 HIS A CA 1
ATOM 3543 C C . HIS A 1 447 ? -11.256 -21.399 39.008 1.00 83.56 447 HIS A C 1
ATOM 3545 O O . HIS A 1 447 ? -11.223 -21.787 40.171 1.00 83.56 447 HIS A O 1
ATOM 3551 N N . ASP A 1 448 ? -12.278 -20.678 38.535 1.00 85.31 448 ASP A N 1
ATOM 3552 C CA . ASP A 1 448 ? -13.449 -20.263 39.336 1.00 85.31 448 ASP A CA 1
ATOM 3553 C C . ASP A 1 448 ? -13.123 -19.335 40.533 1.00 85.31 448 ASP A C 1
ATOM 3555 O O . ASP A 1 448 ? -13.861 -19.236 41.517 1.00 85.31 448 ASP A O 1
ATOM 3559 N N . GLN A 1 449 ? -11.998 -18.619 40.450 1.00 90.06 449 GLN A N 1
ATOM 3560 C CA . GLN A 1 449 ? -11.553 -17.629 41.431 1.00 90.06 449 GLN A CA 1
ATOM 3561 C C . GLN A 1 449 ? -11.260 -16.286 40.753 1.00 90.06 449 GLN A C 1
ATOM 3563 O O . GLN A 1 449 ? -10.723 -16.229 39.643 1.00 90.06 449 GLN A O 1
ATOM 3568 N N . LEU A 1 450 ? -11.570 -15.195 41.454 1.00 92.94 450 LEU A N 1
ATOM 3569 C CA . LEU A 1 450 ? -11.071 -13.857 41.164 1.00 92.94 450 LEU A CA 1
ATOM 3570 C C . LEU A 1 450 ? -9.732 -13.671 41.884 1.00 92.94 450 LEU A C 1
ATOM 3572 O O . LEU A 1 450 ? -9.700 -13.521 43.103 1.00 92.94 450 LEU A O 1
ATOM 3576 N N . GLN A 1 451 ? -8.635 -13.662 41.135 1.00 94.44 451 GLN A N 1
ATOM 3577 C CA . GLN A 1 451 ? -7.295 -13.381 41.646 1.00 94.44 451 GLN A CA 1
ATOM 3578 C C . GLN A 1 451 ? -6.967 -11.903 41.454 1.00 94.44 451 GLN A C 1
ATOM 3580 O O . GLN A 1 451 ? -7.101 -11.374 40.350 1.00 94.44 451 GLN A O 1
ATOM 3585 N N . LEU A 1 452 ? -6.532 -11.228 42.514 1.00 93.56 452 LEU A N 1
ATOM 3586 C CA . LEU A 1 452 ? -6.087 -9.839 42.470 1.00 93.56 452 LEU A CA 1
ATOM 3587 C C . LEU A 1 452 ? -4.580 -9.789 42.616 1.00 93.56 452 LEU A C 1
ATOM 3589 O O . LEU A 1 452 ? -4.040 -10.192 43.641 1.00 93.56 452 LEU A O 1
ATOM 3593 N N . HIS A 1 453 ? -3.924 -9.267 41.588 1.00 93.25 453 HIS A N 1
ATOM 3594 C CA . HIS A 1 453 ? -2.500 -8.964 41.603 1.00 93.25 453 HIS A CA 1
ATOM 3595 C C . HIS A 1 453 ? -2.309 -7.457 41.750 1.00 93.25 453 HIS A C 1
ATOM 3597 O O . HIS A 1 453 ? -3.153 -6.679 41.300 1.00 93.25 453 HIS A O 1
ATOM 3603 N N . PHE A 1 454 ? -1.207 -7.038 42.359 1.00 89.88 454 PHE A N 1
ATOM 3604 C CA . PHE A 1 454 ? -0.822 -5.632 42.415 1.00 89.88 454 PHE A CA 1
ATOM 3605 C C . PHE A 1 454 ? 0.542 -5.461 41.762 1.00 89.88 454 PHE A C 1
ATOM 3607 O O . PHE A 1 454 ? 1.522 -6.075 42.198 1.00 89.88 454 PHE A O 1
ATOM 3614 N N . ASP A 1 455 ? 0.582 -4.640 40.710 1.00 76.88 455 ASP A N 1
ATOM 3615 C CA . ASP A 1 455 ? 1.783 -4.424 39.900 1.00 76.88 455 ASP A CA 1
ATOM 3616 C C . ASP A 1 455 ? 2.379 -5.768 39.397 1.00 76.88 455 ASP A C 1
ATOM 3618 O O . ASP A 1 455 ? 1.681 -6.770 39.234 1.00 76.88 455 ASP A O 1
ATOM 3622 N N . SER A 1 456 ? 3.676 -5.792 39.118 1.00 68.75 456 SER A N 1
ATOM 3623 C CA . SER A 1 456 ? 4.487 -6.946 38.740 1.00 68.75 456 SER A CA 1
ATOM 3624 C C . SER A 1 456 ? 4.953 -7.780 39.944 1.00 68.75 456 SER A C 1
ATOM 3626 O O . SER A 1 456 ? 5.844 -8.621 39.807 1.00 68.75 456 SER A O 1
ATOM 3628 N N . SER A 1 457 ? 4.353 -7.576 41.123 1.00 72.81 457 SER A N 1
ATOM 3629 C CA . SER A 1 457 ? 4.664 -8.364 42.314 1.00 72.81 457 SER A CA 1
ATOM 3630 C C . SER A 1 457 ? 4.102 -9.788 42.210 1.00 72.81 457 SER A C 1
ATOM 3632 O O . SER A 1 457 ? 3.050 -10.034 41.618 1.00 72.81 457 SER A O 1
ATOM 3634 N N . SER A 1 458 ? 4.792 -10.752 42.823 1.00 74.75 458 SER A N 1
ATOM 3635 C CA . SER A 1 458 ? 4.326 -12.147 42.896 1.00 74.75 458 SER A CA 1
ATOM 3636 C C . SER A 1 458 ? 3.208 -12.365 43.927 1.00 74.75 458 SER A C 1
ATOM 3638 O O . SER A 1 458 ? 2.718 -13.485 44.056 1.00 74.75 458 SER A O 1
ATOM 3640 N N . SER A 1 459 ? 2.828 -11.331 44.688 1.00 83.00 459 SER A N 1
ATOM 3641 C CA . SER A 1 459 ? 1.778 -11.408 45.707 1.00 83.00 459 SER A CA 1
ATOM 3642 C C . SER A 1 459 ? 0.402 -11.271 45.060 1.00 83.00 459 SER A C 1
ATOM 3644 O O . SER A 1 459 ? 0.172 -10.369 44.251 1.00 83.00 459 SER A O 1
ATOM 3646 N N . PHE A 1 460 ? -0.521 -12.160 45.417 1.00 91.25 460 PHE A N 1
ATOM 3647 C CA . PHE A 1 460 ? -1.911 -12.095 44.986 1.00 91.25 460 PHE A CA 1
ATOM 3648 C C . PHE A 1 460 ? -2.839 -12.603 46.083 1.00 91.25 460 PHE A C 1
ATOM 3650 O O . PHE A 1 460 ? -2.436 -13.406 46.922 1.00 91.25 460 PHE A O 1
ATOM 3657 N N . VAL A 1 461 ? -4.092 -12.162 46.039 1.00 92.75 461 VAL A N 1
ATOM 3658 C CA . VAL A 1 461 ? -5.174 -12.674 46.888 1.00 92.75 461 VAL A CA 1
ATOM 3659 C C . VAL A 1 461 ? -6.295 -13.217 46.011 1.00 92.75 461 VAL A C 1
ATOM 3661 O O . VAL A 1 461 ? -6.522 -12.709 44.912 1.00 92.75 461 VAL A O 1
ATOM 3664 N N . SER A 1 462 ? -6.967 -14.275 46.459 1.00 91.44 462 SER A N 1
ATOM 3665 C CA . SER A 1 462 ? -8.028 -14.940 45.693 1.00 91.44 462 SER A CA 1
ATOM 3666 C C . SER A 1 462 ? -9.370 -14.827 46.398 1.00 91.44 462 SER A C 1
ATOM 3668 O O . SER A 1 462 ? -9.450 -14.942 47.616 1.00 91.44 462 SER A O 1
ATOM 3670 N N . VAL A 1 463 ? -10.430 -14.632 45.619 1.00 89.25 463 VAL A N 1
ATOM 3671 C CA . VAL A 1 463 ? -11.812 -14.620 46.100 1.00 89.25 463 VAL A CA 1
ATOM 3672 C C . VAL A 1 463 ? -12.638 -15.603 45.259 1.00 89.25 463 VAL A C 1
ATOM 3674 O O . VAL A 1 463 ? -12.614 -15.494 44.031 1.00 89.25 463 VAL A O 1
ATOM 3677 N N . PRO A 1 464 ? -13.413 -16.522 45.865 1.00 85.75 464 PRO A N 1
ATOM 3678 C CA . PRO A 1 464 ? -14.257 -17.456 45.116 1.00 85.75 464 PRO A CA 1
ATOM 3679 C C . PRO A 1 464 ? -15.285 -16.747 44.239 1.00 85.75 464 PRO A C 1
ATOM 3681 O O . PRO A 1 464 ? -15.904 -15.791 44.694 1.00 85.75 464 PRO A O 1
ATOM 3684 N N . LEU A 1 465 ? -15.528 -17.216 43.010 1.00 82.19 465 LEU A N 1
ATOM 3685 C CA . LEU A 1 465 ? -16.592 -16.663 42.153 1.00 82.19 465 LEU A CA 1
ATOM 3686 C C . LEU A 1 465 ? -17.989 -17.170 42.532 1.00 82.19 465 LEU A C 1
ATOM 3688 O O . LEU A 1 465 ? -18.988 -16.565 42.134 1.00 82.19 465 LEU A O 1
ATOM 3692 N N . SER A 1 466 ? -18.089 -18.248 43.312 1.00 76.25 466 SER A N 1
ATOM 3693 C CA . SER A 1 466 ? -19.369 -18.761 43.801 1.00 76.25 466 SER A CA 1
ATOM 3694 C C . SER A 1 466 ? -19.999 -17.821 44.834 1.00 76.25 466 SER A C 1
ATOM 3696 O O . SER A 1 466 ? -19.415 -17.528 45.879 1.00 76.25 466 SER A O 1
ATOM 3698 N N . LEU A 1 467 ? -21.230 -17.377 44.559 1.00 67.44 467 LEU A N 1
ATOM 3699 C CA . LEU A 1 467 ? -22.011 -16.545 45.480 1.00 67.44 467 LEU A CA 1
ATOM 3700 C C . LEU A 1 467 ? -22.345 -17.278 46.785 1.00 67.44 467 LEU A C 1
ATOM 3702 O O . LEU A 1 467 ? -22.396 -16.631 47.825 1.00 67.44 467 LEU A O 1
ATOM 3706 N N . SER A 1 468 ? -22.550 -18.601 46.760 1.00 60.47 468 SER A N 1
ATOM 3707 C CA . SER A 1 468 ? -22.841 -19.369 47.980 1.00 60.47 468 SER A CA 1
ATOM 3708 C C . SER A 1 468 ? -21.623 -19.437 48.901 1.00 60.47 468 SER A C 1
ATOM 3710 O O . SER A 1 468 ? -21.750 -19.186 50.094 1.00 60.47 468 SER A O 1
ATOM 3712 N N . ALA A 1 469 ? -20.432 -19.652 48.334 1.00 58.94 469 ALA A N 1
ATOM 3713 C CA . ALA A 1 469 ? -19.175 -19.653 49.083 1.00 58.94 469 ALA A CA 1
ATOM 3714 C C . ALA A 1 469 ? -18.832 -18.264 49.662 1.00 58.94 469 ALA A C 1
ATOM 3716 O O . ALA A 1 469 ? -18.248 -18.164 50.737 1.00 58.94 469 ALA A O 1
ATOM 3717 N N . GLN A 1 470 ? -19.217 -17.183 48.974 1.00 58.31 470 GLN A N 1
ATOM 3718 C CA . GLN A 1 470 ? -19.075 -15.813 49.485 1.00 58.31 470 GLN A CA 1
ATOM 3719 C C . GLN A 1 470 ? -20.146 -15.457 50.532 1.00 58.31 470 GLN A C 1
ATOM 3721 O O . GLN A 1 470 ? -19.878 -14.702 51.464 1.00 58.31 470 GLN A O 1
ATOM 3726 N N . ALA A 1 471 ? -21.365 -15.987 50.405 1.00 55.62 471 ALA A N 1
ATOM 3727 C CA . ALA A 1 471 ? -22.463 -15.730 51.337 1.00 55.62 471 ALA A CA 1
ATOM 3728 C C . ALA A 1 471 ? -22.258 -16.402 52.706 1.00 55.62 471 ALA A C 1
ATOM 3730 O O . ALA A 1 471 ? -22.666 -15.832 53.714 1.00 55.62 471 ALA A O 1
ATOM 3731 N N . GLU A 1 472 ? -21.602 -17.566 52.761 1.00 53.12 472 GLU A N 1
ATOM 3732 C CA . GLU A 1 472 ? -21.314 -18.282 54.017 1.00 53.12 472 GLU A CA 1
ATOM 3733 C C . GLU A 1 472 ? -20.355 -17.517 54.953 1.00 53.12 472 GLU A C 1
ATOM 3735 O O . GLU A 1 472 ? -20.406 -17.719 56.164 1.00 53.12 472 GLU A O 1
ATOM 3740 N N . ASN A 1 473 ? -19.548 -16.588 54.420 1.00 49.19 473 ASN A N 1
ATOM 3741 C CA . ASN A 1 473 ? -18.510 -15.852 55.157 1.00 49.19 473 ASN A CA 1
ATOM 3742 C C . ASN A 1 473 ? -18.683 -14.315 55.167 1.00 49.19 473 ASN A C 1
ATOM 3744 O O . ASN A 1 473 ? -17.753 -13.610 55.556 1.00 49.19 473 ASN A O 1
ATOM 3748 N N . SER A 1 474 ? -19.833 -13.761 54.749 1.00 52.31 474 SER A N 1
ATOM 3749 C CA . SER A 1 474 ? -19.983 -12.306 54.543 1.00 52.31 474 SER A CA 1
ATOM 3750 C C . SER A 1 474 ? -21.071 -11.631 55.383 1.00 52.31 474 SER A C 1
ATOM 3752 O O . SER A 1 474 ? -22.190 -12.121 55.537 1.00 52.31 474 SER A O 1
ATOM 3754 N N . ALA A 1 475 ? -20.768 -10.428 55.882 1.00 52.62 475 ALA A N 1
ATOM 3755 C CA . ALA A 1 475 ? -21.772 -9.497 56.389 1.00 52.62 475 ALA A CA 1
ATOM 3756 C C . ALA A 1 475 ? -22.397 -8.720 55.211 1.00 52.62 475 ALA A C 1
ATOM 3758 O O . ALA A 1 475 ? -21.685 -8.227 54.334 1.00 52.62 475 ALA A O 1
ATOM 3759 N N . ARG A 1 476 ? -23.732 -8.587 55.168 1.00 53.94 476 ARG A N 1
ATOM 3760 C CA . ARG A 1 476 ? -24.412 -7.734 54.171 1.00 53.94 476 ARG A CA 1
ATOM 3761 C C . ARG A 1 476 ? -24.116 -6.267 54.483 1.00 53.94 476 ARG A C 1
ATOM 3763 O O . ARG A 1 476 ? -24.563 -5.755 55.508 1.00 53.94 476 ARG A O 1
ATOM 3770 N N . CYS A 1 477 ? -23.422 -5.580 53.579 1.00 51.78 477 CYS A N 1
ATOM 3771 C CA . CYS A 1 477 ? -23.038 -4.180 53.750 1.00 51.78 477 CYS A CA 1
ATOM 3772 C C . CYS A 1 477 ? -23.787 -3.274 52.760 1.00 51.78 477 CYS A C 1
ATOM 3774 O O . CYS A 1 477 ? -23.893 -3.569 51.567 1.00 51.78 477 CYS A O 1
ATOM 3776 N N . ARG A 1 478 ? -24.308 -2.142 53.256 1.00 51.19 478 ARG A N 1
ATOM 3777 C CA . ARG A 1 478 ? -24.906 -1.080 52.429 1.00 51.19 478 ARG A CA 1
ATOM 3778 C C . ARG A 1 478 ? -23.846 -0.036 52.096 1.00 51.19 478 ARG A C 1
ATOM 3780 O O . ARG A 1 478 ? -23.424 0.711 52.972 1.00 51.19 478 ARG A O 1
ATOM 3787 N N . SER A 1 479 ? -23.463 0.048 50.827 1.00 52.78 479 SER A N 1
ATOM 3788 C CA . SER A 1 479 ? -22.547 1.067 50.298 1.00 52.78 479 SER A CA 1
ATOM 3789 C C . SER A 1 479 ? -23.309 2.106 49.470 1.00 52.78 479 SER A C 1
ATOM 3791 O O . SER A 1 479 ? -24.404 1.830 48.987 1.00 52.78 479 SER A O 1
ATOM 3793 N N . LYS A 1 480 ? -22.766 3.319 49.296 1.00 48.66 480 LYS A N 1
ATOM 3794 C CA . LYS A 1 480 ? -23.349 4.352 48.420 1.00 48.66 480 LYS A CA 1
ATOM 3795 C C . LYS A 1 480 ? -22.519 4.518 47.147 1.00 48.66 480 LYS A C 1
ATOM 3797 O O . LYS A 1 480 ? -21.373 4.959 47.204 1.00 48.66 480 LYS A O 1
ATOM 3802 N N . VAL A 1 481 ? -23.141 4.299 45.988 1.00 44.81 481 VAL A N 1
ATOM 3803 C CA . VAL A 1 481 ? -22.578 4.622 44.665 1.00 44.81 481 VAL A CA 1
ATOM 3804 C C . VAL A 1 481 ? -23.522 5.593 43.969 1.00 44.81 481 VAL A C 1
ATOM 3806 O O . VAL A 1 481 ? -24.724 5.362 43.908 1.00 44.81 481 VAL A O 1
ATOM 3809 N N . CYS A 1 482 ? -23.009 6.730 43.486 1.00 38.94 482 CYS A N 1
ATOM 3810 C CA . CYS A 1 482 ? -23.815 7.748 42.790 1.00 38.94 482 CYS A CA 1
ATOM 3811 C C . CYS A 1 482 ? -25.092 8.176 43.553 1.00 38.94 482 CYS A C 1
ATOM 3813 O O . CYS A 1 482 ? -26.126 8.438 42.946 1.00 38.94 482 CYS A O 1
ATOM 3815 N N . ARG A 1 483 ? -25.006 8.277 44.892 1.00 39.28 483 ARG A N 1
ATOM 3816 C CA . ARG A 1 483 ? -26.112 8.601 45.823 1.00 39.28 483 ARG A CA 1
ATOM 3817 C C . ARG A 1 483 ? -27.195 7.519 45.975 1.00 39.28 483 ARG A C 1
ATOM 3819 O O . ARG A 1 483 ? -28.158 7.767 46.696 1.00 39.28 483 ARG A O 1
ATOM 3826 N N . GLN A 1 484 ? -27.030 6.332 45.389 1.00 45.88 484 GLN A N 1
ATOM 3827 C CA . GLN A 1 484 ? -27.922 5.189 45.606 1.00 45.88 484 GLN A CA 1
ATOM 3828 C C . GLN A 1 484 ? -27.276 4.140 46.526 1.00 45.88 484 GLN A C 1
ATOM 3830 O O . GLN A 1 484 ? -26.077 3.878 46.393 1.00 45.88 484 GLN A O 1
ATOM 3835 N N . PRO A 1 485 ? -28.030 3.559 47.478 1.00 54.81 485 PRO A N 1
ATOM 3836 C CA . PRO A 1 485 ? -27.547 2.444 48.277 1.00 54.81 485 PRO A CA 1
ATOM 3837 C C . PRO A 1 485 ? -27.459 1.178 47.410 1.00 54.81 485 PRO A C 1
ATOM 3839 O O . PRO A 1 485 ? -28.451 0.773 46.808 1.00 54.81 485 PRO A O 1
ATOM 3842 N N . ILE A 1 486 ? -26.281 0.562 47.355 1.00 60.88 486 ILE A N 1
ATOM 3843 C CA . ILE A 1 486 ? -26.042 -0.755 46.758 1.00 60.88 486 ILE A CA 1
ATOM 3844 C C . ILE A 1 486 ? -25.786 -1.739 47.902 1.00 60.88 486 ILE A C 1
ATOM 3846 O O . ILE A 1 486 ? -24.969 -1.469 48.786 1.00 60.88 486 ILE A O 1
ATOM 3850 N N . GLU A 1 487 ? -26.502 -2.864 47.893 1.00 66.50 487 GLU A N 1
ATOM 3851 C CA . GLU A 1 487 ? -26.271 -3.986 48.807 1.00 66.50 487 GLU A CA 1
ATOM 3852 C C . GLU A 1 487 ? -25.304 -4.988 48.166 1.00 66.50 487 GLU A C 1
ATOM 3854 O O . GLU A 1 487 ? -25.541 -5.490 47.060 1.00 66.50 487 GLU A O 1
ATOM 3859 N N . GLY A 1 488 ? -24.210 -5.275 48.868 1.00 73.56 488 GLY A N 1
ATOM 3860 C CA . GLY A 1 488 ? -23.193 -6.220 48.425 1.00 73.56 488 GLY A CA 1
ATOM 3861 C C . GLY A 1 488 ? -22.720 -7.148 49.538 1.00 73.56 488 GLY A C 1
ATOM 3862 O O . GLY A 1 488 ? -22.905 -6.864 50.725 1.00 73.56 488 GLY A O 1
ATOM 3863 N N . TYR A 1 489 ? -22.120 -8.258 49.124 1.00 81.25 489 TYR A N 1
ATOM 3864 C CA . TYR A 1 489 ? -21.433 -9.207 49.989 1.00 81.25 489 TYR A CA 1
ATOM 3865 C C . TYR A 1 489 ? -19.993 -8.743 50.208 1.00 81.25 489 TYR A C 1
ATOM 3867 O O . TYR A 1 489 ? -19.282 -8.457 49.241 1.00 81.25 489 TYR A O 1
ATOM 3875 N N . ASP A 1 490 ? -19.576 -8.653 51.469 1.00 85.12 490 ASP A N 1
ATOM 3876 C CA . ASP A 1 490 ? -18.173 -8.441 51.833 1.00 85.12 490 ASP A CA 1
ATOM 3877 C C . ASP A 1 490 ? -17.350 -9.690 51.499 1.00 85.12 490 ASP A C 1
ATOM 3879 O O . ASP A 1 490 ? -17.700 -10.792 51.906 1.00 85.12 490 ASP A O 1
ATOM 3883 N N . CYS A 1 491 ? -16.272 -9.534 50.734 1.00 86.81 491 CYS A N 1
ATOM 3884 C CA . CYS A 1 491 ? -15.439 -10.651 50.290 1.00 86.81 491 CYS A CA 1
ATOM 3885 C C . CYS A 1 491 ? -14.445 -11.148 51.361 1.00 86.81 491 CYS A C 1
ATOM 3887 O O . CYS A 1 491 ? -13.649 -12.037 51.065 1.00 86.81 491 CYS A O 1
ATOM 3889 N N . GLY A 1 492 ? -14.492 -10.607 52.584 1.00 86.69 492 GLY A N 1
ATOM 3890 C CA . GLY A 1 492 ? -13.775 -11.126 53.750 1.00 86.69 492 GLY A CA 1
ATOM 3891 C C . GLY A 1 492 ? -12.522 -10.335 54.136 1.00 86.69 492 GLY A C 1
ATOM 3892 O O . GLY A 1 492 ? -12.070 -9.436 53.424 1.00 86.69 492 GLY A O 1
ATOM 3893 N N . ASP A 1 493 ? -11.962 -10.666 55.302 1.00 87.44 493 ASP A N 1
ATOM 3894 C CA . ASP A 1 493 ? -10.846 -9.923 55.906 1.00 87.44 493 ASP A CA 1
ATOM 3895 C C . ASP A 1 493 ? -9.515 -10.116 55.161 1.00 87.44 493 ASP A C 1
ATOM 3897 O O . ASP A 1 493 ? -8.698 -9.201 55.123 1.00 87.44 493 ASP A O 1
ATOM 3901 N N . GLU A 1 494 ? -9.295 -11.267 54.520 1.00 91.19 494 GLU A N 1
ATOM 3902 C CA . GLU A 1 494 ? -8.048 -11.556 53.797 1.00 91.19 494 GLU A CA 1
ATOM 3903 C C . GLU A 1 494 ? -7.825 -10.580 52.631 1.00 91.19 494 GLU A C 1
ATOM 3905 O O . GLU A 1 494 ? -6.795 -9.907 52.559 1.00 91.19 494 GLU A O 1
ATOM 3910 N N . VAL A 1 495 ? -8.823 -10.441 51.749 1.00 91.50 495 VAL A N 1
ATOM 3911 C CA . VAL A 1 495 ? -8.762 -9.501 50.620 1.00 91.50 495 VAL A CA 1
ATOM 3912 C C . VAL A 1 495 ? -8.794 -8.045 51.085 1.00 91.50 495 VAL A C 1
ATOM 3914 O O . VAL A 1 495 ? -8.151 -7.199 50.470 1.00 91.50 495 VAL A O 1
ATOM 3917 N N . ALA A 1 496 ? -9.492 -7.746 52.185 1.00 91.31 496 ALA A N 1
ATOM 3918 C CA . ALA A 1 496 ? -9.533 -6.412 52.782 1.00 91.31 496 ALA A CA 1
ATOM 3919 C C . ALA A 1 496 ? -8.154 -5.958 53.293 1.00 91.31 496 ALA A C 1
ATOM 3921 O O . ALA A 1 496 ? -7.699 -4.859 52.960 1.00 91.31 496 ALA A O 1
ATOM 3922 N N . ASN A 1 497 ? -7.469 -6.821 54.050 1.00 92.62 497 ASN A N 1
ATOM 3923 C CA . ASN A 1 497 ? -6.128 -6.553 54.567 1.00 92.62 497 ASN A CA 1
ATOM 3924 C C . ASN A 1 497 ? -5.124 -6.430 53.420 1.00 92.62 497 ASN A C 1
ATOM 3926 O O . ASN A 1 497 ? -4.410 -5.436 53.342 1.00 92.62 497 ASN A O 1
ATOM 3930 N N . TRP A 1 498 ? -5.155 -7.364 52.463 1.00 94.69 498 TRP A N 1
ATOM 3931 C CA . TRP A 1 498 ? -4.267 -7.312 51.302 1.00 94.69 498 TRP A CA 1
ATOM 3932 C C . TRP A 1 498 ? -4.455 -6.025 50.483 1.00 94.69 498 TRP A C 1
ATOM 3934 O O . TRP A 1 498 ? -3.477 -5.379 50.120 1.00 94.69 498 TRP A O 1
ATOM 3944 N N . LEU A 1 499 ? -5.699 -5.597 50.227 1.00 94.38 499 LEU A N 1
ATOM 3945 C CA . LEU A 1 499 ? -5.969 -4.334 49.527 1.00 94.38 499 LEU A CA 1
ATOM 3946 C C . LEU A 1 499 ? -5.450 -3.121 50.302 1.00 94.38 499 LEU A C 1
ATOM 3948 O O . LEU A 1 499 ? -4.916 -2.196 49.686 1.00 94.38 499 LEU A O 1
ATOM 3952 N N . SER A 1 500 ? -5.621 -3.125 51.625 1.00 93.75 500 SER A N 1
ATOM 3953 C CA . SER A 1 500 ? -5.160 -2.040 52.493 1.00 93.75 500 SER A CA 1
ATOM 3954 C C . SER A 1 500 ? -3.634 -1.926 52.463 1.00 93.75 500 SER A C 1
ATOM 3956 O O . SER A 1 500 ? -3.111 -0.829 52.261 1.00 93.75 500 SER A O 1
ATOM 3958 N N . ASP A 1 501 ? -2.934 -3.064 52.525 1.00 92.56 501 ASP A N 1
ATOM 3959 C CA . ASP A 1 501 ? -1.474 -3.147 52.446 1.00 92.56 501 ASP A CA 1
ATOM 3960 C C . ASP A 1 501 ? -0.939 -2.667 51.089 1.00 92.56 501 ASP A C 1
ATOM 3962 O O . ASP A 1 501 ? -0.009 -1.863 51.036 1.00 92.56 501 ASP A O 1
ATOM 3966 N N . GLN A 1 502 ? -1.529 -3.127 49.976 1.00 92.62 502 GLN A N 1
ATOM 3967 C CA . GLN A 1 502 ? -1.047 -2.774 48.633 1.00 92.62 502 GLN A CA 1
ATOM 3968 C C . GLN A 1 502 ? -1.309 -1.305 48.272 1.00 92.62 502 GLN A C 1
ATOM 3970 O O . GLN A 1 502 ? -0.499 -0.675 47.593 1.00 92.62 502 GLN A O 1
ATOM 3975 N N . LEU A 1 503 ? -2.444 -0.744 48.700 1.00 91.00 503 LEU A N 1
ATOM 3976 C CA . LEU A 1 503 ? -2.810 0.641 48.384 1.00 91.00 503 LEU A CA 1
ATOM 3977 C C . LEU A 1 503 ? -2.328 1.652 49.433 1.00 91.00 503 LEU A C 1
ATOM 3979 O O . LEU A 1 503 ? -2.388 2.853 49.162 1.00 91.00 503 LEU A O 1
ATOM 3983 N N . GLY A 1 504 ? -1.864 1.192 50.600 1.00 91.38 504 GLY A N 1
ATOM 3984 C CA . GLY A 1 504 ? -1.464 2.044 51.722 1.00 91.38 504 GLY A CA 1
ATOM 3985 C C . GLY A 1 504 ? -2.631 2.841 52.313 1.00 91.38 504 GLY A C 1
ATOM 3986 O O . GLY A 1 504 ? -2.454 3.991 52.715 1.00 91.38 504 GLY A O 1
ATOM 3987 N N . ILE A 1 505 ? -3.840 2.273 52.289 1.00 91.88 505 ILE A N 1
ATOM 3988 C CA . ILE A 1 505 ? -5.066 2.900 52.798 1.00 91.88 505 ILE A CA 1
ATOM 3989 C C . ILE A 1 505 ? -5.728 1.911 53.746 1.00 91.88 505 ILE A C 1
ATOM 3991 O O . ILE A 1 505 ? -6.150 0.846 53.314 1.00 91.88 505 ILE A O 1
ATOM 3995 N N . ASP A 1 506 ? -5.870 2.274 55.015 1.00 91.94 506 ASP A N 1
ATOM 3996 C CA . ASP A 1 506 ? -6.468 1.378 56.001 1.00 91.94 506 ASP A CA 1
ATOM 3997 C C . ASP A 1 506 ? -7.984 1.233 55.822 1.00 91.94 506 ASP A C 1
ATOM 3999 O O . ASP A 1 506 ? -8.703 2.184 55.487 1.00 91.94 506 ASP A O 1
ATOM 4003 N N . GLY A 1 507 ? -8.486 0.034 56.128 1.00 88.75 507 GLY A N 1
ATOM 4004 C CA . GLY A 1 507 ? -9.918 -0.218 56.255 1.00 88.75 507 GLY A CA 1
ATOM 4005 C C . GLY A 1 507 ? -10.660 -0.326 54.924 1.00 88.75 507 GLY A C 1
ATOM 4006 O O . GLY A 1 507 ? -11.841 0.022 54.828 1.00 88.75 507 GLY A O 1
ATOM 4007 N N . LEU A 1 508 ? -9.969 -0.787 53.882 1.00 93.06 508 LEU A N 1
ATOM 4008 C CA . LEU A 1 508 ? -10.593 -1.083 52.601 1.00 93.06 508 LEU A CA 1
ATOM 4009 C C . LEU A 1 508 ? -11.390 -2.382 52.663 1.00 93.06 508 LEU A C 1
ATOM 4011 O O . LEU A 1 508 ? -10.967 -3.362 53.266 1.00 93.06 508 LEU A O 1
ATOM 4015 N N . ARG A 1 509 ? -12.531 -2.413 51.975 1.00 91.06 509 ARG A N 1
ATOM 4016 C CA . ARG A 1 509 ? -13.341 -3.623 51.789 1.00 91.06 509 ARG A CA 1
ATOM 4017 C C . ARG A 1 509 ? -13.605 -3.864 50.312 1.00 91.06 509 ARG A C 1
ATOM 4019 O O . ARG A 1 509 ? -13.882 -2.920 49.570 1.00 91.06 509 ARG A O 1
ATOM 4026 N N . LEU A 1 510 ? -13.570 -5.126 49.891 1.00 91.62 510 LEU A N 1
ATOM 4027 C CA . LEU A 1 510 ? -14.036 -5.538 48.569 1.00 91.62 510 LEU A CA 1
ATOM 4028 C C . LEU A 1 510 ? -15.476 -6.029 48.686 1.00 91.62 510 LEU A C 1
ATOM 4030 O O . LEU A 1 510 ? -15.748 -7.013 49.368 1.00 91.62 510 LEU A O 1
ATOM 4034 N N . LEU A 1 511 ? -16.393 -5.353 48.003 1.00 88.62 511 LEU A N 1
ATOM 4035 C CA . LEU A 1 511 ? -17.798 -5.735 47.966 1.00 88.62 511 LEU A CA 1
ATOM 4036 C C . LEU A 1 511 ? -18.146 -6.294 46.592 1.00 88.62 511 LEU A C 1
ATOM 4038 O O . LEU A 1 511 ? -17.853 -5.657 45.579 1.00 88.62 511 LEU A O 1
ATOM 4042 N N . ARG A 1 512 ? -18.830 -7.438 46.559 1.00 86.88 512 ARG A N 1
ATOM 4043 C CA . ARG A 1 512 ? -19.495 -7.944 45.354 1.00 86.88 512 ARG A CA 1
ATOM 4044 C C . ARG A 1 512 ? -20.968 -7.585 45.381 1.00 86.88 512 ARG A C 1
ATOM 4046 O O . ARG A 1 512 ? -21.625 -7.744 46.407 1.00 86.88 512 ARG A O 1
ATOM 4053 N N . GLN A 1 513 ? -21.516 -7.135 44.264 1.00 78.50 513 GLN A N 1
ATOM 4054 C CA . GLN A 1 513 ? -22.940 -6.854 44.161 1.00 78.50 513 GLN A CA 1
ATOM 4055 C C . GLN A 1 513 ? -23.769 -8.132 44.380 1.00 78.50 513 GLN A C 1
ATOM 4057 O O . GLN A 1 513 ? -23.516 -9.162 43.758 1.00 78.50 513 GLN A O 1
ATOM 4062 N N . SER A 1 514 ? -24.785 -8.065 45.247 1.00 66.75 514 SER A N 1
ATOM 4063 C CA . SER A 1 514 ? -25.743 -9.165 45.403 1.00 66.75 514 SER A CA 1
ATOM 4064 C C . SER A 1 514 ? -26.764 -9.129 44.260 1.00 66.75 514 SER A C 1
ATOM 4066 O O . SER A 1 514 ? -27.438 -8.123 44.026 1.00 66.75 514 SER A O 1
ATOM 4068 N N . GLY A 1 515 ? -26.851 -10.211 43.490 1.00 60.00 515 GLY A N 1
ATOM 4069 C CA . GLY A 1 515 ? -27.764 -10.324 42.355 1.00 60.00 515 GLY A CA 1
ATOM 4070 C C . GLY A 1 515 ? -29.207 -10.598 42.778 1.00 60.00 515 GLY A C 1
ATOM 4071 O O . GLY A 1 515 ? -29.706 -11.671 42.484 1.00 60.00 515 GLY A O 1
ATOM 4072 N N . GLN A 1 516 ? -29.886 -9.670 43.461 1.00 41.16 516 GLN A N 1
ATOM 4073 C CA . GLN A 1 516 ? -31.353 -9.679 43.587 1.00 41.16 516 GLN A CA 1
ATOM 4074 C C . GLN A 1 516 ? -31.907 -8.253 43.728 1.00 41.16 516 GLN A C 1
ATOM 4076 O O . GLN A 1 516 ? -31.751 -7.609 44.763 1.00 41.16 516 GLN A O 1
ATOM 4081 N N . ARG A 1 517 ? -32.636 -7.772 42.713 1.00 39.31 517 ARG A N 1
ATOM 4082 C CA . ARG A 1 517 ? -33.742 -6.833 42.949 1.00 39.31 517 ARG A CA 1
ATOM 4083 C C . ARG A 1 517 ? -35.016 -7.663 42.992 1.00 39.31 517 ARG A C 1
ATOM 4085 O O . ARG A 1 517 ? -35.440 -8.196 41.973 1.00 39.31 517 ARG A O 1
ATOM 4092 N N . SER A 1 518 ? -35.590 -7.786 44.182 1.00 30.12 518 SER A N 1
ATOM 4093 C CA . SER A 1 518 ? -36.881 -8.417 44.420 1.00 30.12 518 SER A CA 1
ATOM 4094 C C . SER A 1 518 ? -37.943 -7.777 43.528 1.00 30.12 518 SER A C 1
ATOM 4096 O O . SER A 1 518 ? -38.200 -6.574 43.603 1.00 30.12 518 SER A O 1
ATOM 4098 N N . SER A 1 519 ? -38.575 -8.588 42.690 1.00 32.72 519 SER A N 1
ATOM 4099 C CA . SER A 1 519 ? -39.849 -8.272 42.067 1.00 32.72 519 SER A CA 1
ATOM 4100 C C . SER A 1 519 ? -40.925 -8.202 43.154 1.00 32.72 519 SER A C 1
ATOM 4102 O O . SER A 1 519 ? -41.407 -9.225 43.626 1.00 32.72 519 SER A O 1
ATOM 4104 N N . ALA A 1 520 ? -41.321 -6.997 43.568 1.00 29.20 520 ALA A N 1
ATOM 4105 C CA . ALA A 1 520 ? -42.631 -6.792 44.184 1.00 29.20 520 ALA A CA 1
ATOM 4106 C C . ALA A 1 520 ? -43.114 -5.334 44.083 1.00 29.20 520 ALA A C 1
ATOM 4108 O O . ALA A 1 520 ? -42.499 -4.416 44.618 1.00 29.20 520 ALA A O 1
ATOM 4109 N N . ALA A 1 521 ? -44.286 -5.193 43.453 1.00 30.55 521 ALA A N 1
ATOM 4110 C CA . ALA A 1 521 ? -45.283 -4.134 43.627 1.00 30.55 521 ALA A CA 1
ATOM 4111 C C . ALA A 1 521 ? -44.962 -2.716 43.108 1.00 30.55 521 ALA A C 1
ATOM 4113 O O . ALA A 1 521 ? -44.734 -1.786 43.876 1.00 30.55 521 ALA A O 1
ATOM 4114 N N . ASN A 1 522 ? -45.065 -2.518 41.788 1.00 29.52 522 ASN A N 1
ATOM 4115 C CA . ASN A 1 522 ? -46.086 -1.640 41.178 1.00 29.52 522 ASN A CA 1
ATOM 4116 C C . ASN A 1 522 ? -45.837 -1.485 39.669 1.00 29.52 522 ASN A C 1
ATOM 4118 O O . ASN A 1 522 ? -44.736 -1.155 39.239 1.00 29.52 522 ASN A O 1
ATOM 4122 N N . GLY A 1 523 ? -46.879 -1.727 38.868 1.00 30.50 523 GLY A N 1
ATOM 4123 C CA . GLY A 1 523 ? -46.838 -1.847 37.408 1.00 30.50 523 GLY A CA 1
ATOM 4124 C C . GLY A 1 523 ? -46.449 -0.580 36.642 1.00 30.50 523 GLY A C 1
ATOM 4125 O O . GLY A 1 523 ? -47.292 0.070 36.030 1.00 30.50 523 GLY A O 1
ATOM 4126 N N . LYS A 1 524 ? -45.152 -0.269 36.602 1.00 27.72 524 LYS A N 1
ATOM 4127 C CA . LYS A 1 524 ? -44.528 0.553 35.560 1.00 27.72 524 LYS A CA 1
ATOM 4128 C C . LYS A 1 524 ? -43.237 -0.131 35.126 1.00 27.72 524 LYS A C 1
ATOM 4130 O O . LYS A 1 524 ? -42.371 -0.362 35.964 1.00 27.72 524 LYS A O 1
ATOM 4135 N N . GLN A 1 525 ? -43.118 -0.438 33.832 1.00 29.83 525 GLN A N 1
ATOM 4136 C CA . GLN A 1 525 ? -41.881 -0.909 33.201 1.00 29.83 525 GLN A CA 1
ATOM 4137 C C . GLN A 1 525 ? -40.736 0.059 33.546 1.00 29.83 525 GLN A C 1
ATOM 4139 O O . GLN A 1 525 ? -40.619 1.144 32.975 1.00 29.83 525 GLN A O 1
ATOM 4144 N N . GLN A 1 526 ? -39.916 -0.298 34.533 1.00 29.98 526 GLN A N 1
ATOM 4145 C CA . GLN A 1 526 ? -38.683 0.414 34.838 1.00 29.98 526 GLN A CA 1
ATOM 4146 C C . GLN A 1 526 ? -37.583 -0.150 33.943 1.00 29.98 526 GLN A C 1
ATOM 4148 O O . GLN A 1 526 ? -37.231 -1.321 34.052 1.00 29.98 526 GLN A O 1
ATOM 4153 N N . LYS A 1 527 ? -37.044 0.711 33.071 1.00 36.53 527 LYS A N 1
ATOM 4154 C CA . LYS A 1 527 ? -35.792 0.510 32.326 1.00 36.53 527 LYS A CA 1
ATOM 4155 C C . LYS A 1 527 ? -34.758 -0.191 33.222 1.00 36.53 527 LYS A C 1
ATOM 4157 O O . LYS A 1 527 ? -34.463 0.323 34.303 1.00 36.53 527 LYS A O 1
ATOM 4162 N N . GLN A 1 528 ? -34.235 -1.334 32.770 1.00 42.00 528 GLN A N 1
ATOM 4163 C CA . GLN A 1 528 ? -33.188 -2.114 33.440 1.00 42.00 528 GLN A CA 1
ATOM 4164 C C . GLN A 1 528 ? -32.046 -1.185 33.896 1.00 42.00 528 GLN A C 1
ATOM 4166 O O . GLN A 1 528 ? -31.327 -0.607 33.085 1.00 42.00 528 GLN A O 1
ATOM 4171 N N . GLN A 1 529 ? -31.913 -0.974 35.208 1.00 44.28 529 GLN A N 1
ATOM 4172 C CA . GLN A 1 529 ? -30.860 -0.134 35.781 1.00 44.28 529 GLN A CA 1
ATOM 4173 C C . GLN A 1 529 ? -29.607 -0.979 36.028 1.00 44.28 529 GLN A C 1
ATOM 4175 O O . GLN A 1 529 ? -29.546 -1.740 36.994 1.00 44.28 529 GLN A O 1
ATOM 4180 N N . LEU A 1 530 ? -28.601 -0.808 35.170 1.00 52.41 530 LEU A N 1
ATOM 4181 C CA . LEU A 1 530 ? -27.257 -1.373 35.306 1.00 52.41 530 LEU A CA 1
ATOM 4182 C C . LEU A 1 530 ? -26.547 -0.746 36.528 1.00 52.41 530 LEU A C 1
ATOM 4184 O O . LEU A 1 530 ? -25.999 0.349 36.457 1.00 52.41 530 LEU A O 1
ATOM 4188 N N . SER A 1 531 ? -26.586 -1.413 37.681 1.00 50.50 531 SER A N 1
ATOM 4189 C CA . SER A 1 531 ? -26.267 -0.825 38.998 1.00 50.50 531 SER A CA 1
ATOM 4190 C C . SER A 1 531 ? -24.805 -0.371 39.203 1.00 50.50 531 SER A C 1
ATOM 4192 O O . SER A 1 531 ? -24.546 0.449 40.085 1.00 50.50 531 SER A O 1
ATOM 4194 N N . LEU A 1 532 ? -23.839 -0.859 38.414 1.00 53.81 532 LEU A N 1
ATOM 4195 C CA . LEU A 1 532 ? -22.414 -0.470 38.501 1.00 53.81 532 LEU A CA 1
ATOM 4196 C C . LEU A 1 532 ? -21.810 -0.008 37.162 1.00 53.81 532 LEU A C 1
ATOM 4198 O O . LEU A 1 532 ? -20.646 0.435 37.099 1.00 53.81 532 LEU A O 1
ATOM 4202 N N . VAL A 1 533 ? -22.617 -0.037 36.102 1.00 51.75 533 VAL A N 1
ATOM 4203 C CA . VAL A 1 533 ? -22.259 0.411 34.757 1.00 51.75 533 VAL A CA 1
ATOM 4204 C C . VAL A 1 533 ? -22.755 1.841 34.579 1.00 51.75 533 VAL A C 1
ATOM 4206 O O . VAL A 1 533 ? -23.886 2.168 34.913 1.00 51.75 533 VAL A O 1
ATOM 4209 N N . ASN A 1 534 ? -21.881 2.741 34.126 1.00 54.16 534 ASN A N 1
ATOM 4210 C CA . ASN A 1 534 ? -22.175 4.171 34.230 1.00 54.16 534 ASN A CA 1
ATOM 4211 C C . ASN A 1 534 ? -23.231 4.648 33.213 1.00 54.16 534 ASN A C 1
ATOM 4213 O O . ASN A 1 534 ? -23.978 5.563 33.547 1.00 54.16 534 ASN A O 1
ATOM 4217 N N . GLN A 1 535 ? -23.254 4.110 31.982 1.00 56.00 535 GLN A N 1
ATOM 4218 C CA . GLN A 1 535 ? -24.078 4.662 30.887 1.00 56.00 535 GLN A CA 1
ATOM 4219 C C . GLN A 1 535 ? -24.619 3.630 29.874 1.00 56.00 535 GLN A C 1
ATOM 4221 O O . GLN A 1 535 ? -25.717 3.856 29.380 1.00 56.00 535 GLN A O 1
ATOM 4226 N N . ALA A 1 536 ? -23.921 2.521 29.586 1.00 65.50 536 ALA A N 1
ATOM 4227 C CA . ALA A 1 536 ? -24.386 1.474 28.658 1.00 65.50 536 ALA A CA 1
ATOM 4228 C C . ALA A 1 536 ? -23.682 0.132 28.898 1.00 65.50 536 ALA A C 1
ATOM 4230 O O . ALA A 1 536 ? -22.666 0.116 29.590 1.00 65.50 536 ALA A O 1
ATOM 4231 N N . GLN A 1 537 ? -24.198 -0.954 28.311 1.00 79.00 537 GLN A N 1
ATOM 4232 C CA . GLN A 1 537 ? -23.729 -2.330 28.528 1.00 79.00 537 GLN A CA 1
ATOM 4233 C C . GLN A 1 537 ? -22.265 -2.539 28.112 1.00 79.00 537 GLN A C 1
ATOM 4235 O O . GLN A 1 537 ? -21.490 -3.126 28.864 1.00 79.00 537 GLN A O 1
ATOM 4240 N N . PHE A 1 538 ? -21.863 -2.008 26.954 1.00 91.75 538 PHE A N 1
ATOM 4241 C CA . PHE A 1 538 ? -20.483 -2.073 26.479 1.00 91.75 538 PHE A CA 1
ATOM 4242 C C . PHE A 1 538 ? -20.003 -0.728 25.958 1.00 91.75 538 PHE A C 1
ATOM 4244 O O . PHE A 1 538 ? -20.759 0.069 25.401 1.00 91.75 538 PHE A O 1
ATOM 4251 N N . LEU A 1 539 ? -18.698 -0.513 26.075 1.00 94.50 539 LEU A N 1
ATOM 4252 C CA . LEU A 1 539 ? -17.992 0.537 25.361 1.00 94.50 539 LEU A CA 1
ATOM 4253 C C . LEU A 1 539 ? -17.129 -0.084 24.260 1.00 94.50 539 LEU A C 1
ATOM 4255 O O . LEU A 1 539 ? -16.178 -0.810 24.559 1.00 94.50 539 LEU A O 1
ATOM 4259 N N . LEU A 1 540 ? -17.432 0.235 23.005 1.00 96.19 540 LEU A N 1
ATOM 4260 C CA . LEU A 1 540 ? -16.623 -0.157 21.857 1.00 96.19 540 LEU A CA 1
ATOM 4261 C C . LEU A 1 540 ? -15.591 0.928 21.543 1.00 96.19 540 LEU A C 1
ATOM 4263 O O . LEU A 1 540 ? -15.908 2.121 21.472 1.00 96.19 540 LEU A O 1
ATOM 4267 N N . VAL A 1 541 ? -14.343 0.503 21.357 1.00 95.88 541 VAL A N 1
ATOM 4268 C CA . VAL A 1 541 ? -13.212 1.362 21.000 1.00 95.88 541 VAL A CA 1
ATOM 4269 C C . VAL A 1 541 ? -12.533 0.821 19.750 1.00 95.88 541 VAL A C 1
ATOM 4271 O O . VAL A 1 541 ? -12.169 -0.350 19.679 1.00 95.88 541 VAL A O 1
ATOM 4274 N N . ASN A 1 542 ? -12.323 1.698 18.775 1.00 92.56 542 ASN A N 1
ATOM 4275 C CA . ASN A 1 542 ? -11.563 1.399 17.574 1.00 92.56 542 ASN A CA 1
ATOM 4276 C C . ASN A 1 542 ? -10.088 1.766 17.780 1.00 92.56 542 ASN A C 1
ATOM 4278 O O . ASN A 1 542 ? -9.746 2.912 18.084 1.00 92.56 542 ASN A O 1
ATOM 4282 N N . ARG A 1 543 ? -9.199 0.790 17.604 1.00 90.38 543 ARG A N 1
ATOM 4283 C CA . ARG A 1 543 ? -7.746 0.964 17.728 1.00 90.38 543 ARG A CA 1
ATOM 4284 C C . ARG A 1 543 ? -7.194 1.969 16.721 1.00 90.38 543 ARG A C 1
ATOM 4286 O O . ARG A 1 543 ? -6.276 2.709 17.070 1.00 90.38 543 ARG A O 1
ATOM 4293 N N . ALA A 1 544 ? -7.777 2.058 15.524 1.00 83.12 544 ALA A N 1
ATOM 4294 C CA . ALA A 1 544 ? -7.389 3.061 14.535 1.00 83.12 544 ALA A CA 1
ATOM 4295 C C . ALA A 1 544 ? -7.671 4.490 15.030 1.00 83.12 544 ALA A C 1
ATOM 4297 O O . ALA A 1 544 ? -6.818 5.366 14.878 1.00 83.12 544 ALA A O 1
ATOM 4298 N N . SER A 1 545 ? -8.802 4.714 15.714 1.00 88.50 545 SER A N 1
ATOM 4299 C CA . SER A 1 545 ? -9.117 5.990 16.375 1.00 88.50 545 SER A CA 1
ATOM 4300 C C . SER A 1 545 ? -8.087 6.342 17.440 1.00 88.50 545 SER A C 1
ATOM 4302 O O . SER A 1 545 ? -7.653 7.486 17.509 1.00 88.50 545 SER A O 1
ATOM 4304 N N . VAL A 1 546 ? -7.658 5.366 18.250 1.00 89.19 546 VAL A N 1
ATOM 4305 C CA . VAL A 1 546 ? -6.664 5.600 19.312 1.00 89.19 546 VAL A CA 1
ATOM 4306 C C . VAL A 1 546 ? -5.311 5.954 18.703 1.00 89.19 546 VAL A C 1
ATOM 4308 O O . VAL A 1 546 ? -4.688 6.927 19.115 1.00 89.19 546 VAL A O 1
ATOM 4311 N N . ARG A 1 547 ? -4.896 5.218 17.668 1.00 85.25 547 ARG A N 1
ATOM 4312 C CA . ARG A 1 547 ? -3.646 5.462 16.941 1.00 85.25 547 ARG A CA 1
ATOM 4313 C C . ARG A 1 547 ? -3.590 6.861 16.329 1.00 85.25 547 ARG A C 1
ATOM 4315 O O . ARG A 1 547 ? -2.534 7.475 16.331 1.00 85.25 547 ARG A O 1
ATOM 4322 N N . SER A 1 548 ? -4.724 7.377 15.852 1.00 80.19 548 SER A N 1
ATOM 4323 C CA . SER A 1 548 ? -4.807 8.723 15.263 1.00 80.19 548 SER A CA 1
ATOM 4324 C C . SER A 1 548 ? -4.576 9.867 16.257 1.00 80.19 548 SER A C 1
ATOM 4326 O O . SER A 1 548 ? -4.373 11.001 15.833 1.00 80.19 548 SER A O 1
ATOM 4328 N N . LEU A 1 549 ? -4.603 9.585 17.565 1.00 82.75 549 LEU A N 1
ATOM 4329 C CA . LEU A 1 549 ? -4.297 10.576 18.597 1.00 82.75 549 LEU A CA 1
ATOM 4330 C C . LEU A 1 549 ? -2.787 10.847 18.720 1.00 82.75 549 LEU A C 1
ATOM 4332 O O . LEU A 1 549 ? -2.427 11.861 19.311 1.00 82.75 549 LEU A O 1
ATOM 4336 N N . ASP A 1 550 ? -1.949 9.972 18.144 1.00 77.69 550 ASP A N 1
ATOM 4337 C CA . ASP A 1 550 ? -0.495 10.132 17.990 1.00 77.69 550 ASP A CA 1
ATOM 4338 C C . ASP A 1 550 ? 0.258 10.405 19.306 1.00 77.69 550 ASP A C 1
ATOM 4340 O O . ASP A 1 550 ? 1.034 11.350 19.422 1.00 77.69 550 ASP A O 1
ATOM 4344 N N . PHE A 1 551 ? 0.002 9.587 20.333 1.00 80.75 551 PHE A N 1
ATOM 4345 C CA . PHE A 1 551 ? 0.782 9.630 21.575 1.00 80.75 551 PHE A CA 1
ATOM 4346 C C . PHE A 1 551 ? 2.102 8.861 21.428 1.00 80.75 551 PHE A C 1
ATOM 4348 O O . PHE A 1 551 ? 2.163 7.853 20.728 1.00 80.75 551 PHE A O 1
ATOM 4355 N N . GLU A 1 552 ? 3.145 9.298 22.142 1.00 76.19 552 GLU A N 1
ATOM 4356 C CA . GLU A 1 552 ? 4.478 8.665 22.110 1.00 76.19 552 GLU A CA 1
ATOM 4357 C C . GLU A 1 552 ? 4.517 7.260 22.742 1.00 76.19 552 GLU A C 1
ATOM 4359 O O . GLU A 1 552 ? 5.438 6.479 22.495 1.00 76.19 552 GLU A O 1
ATOM 4364 N N . GLU A 1 553 ? 3.531 6.928 23.574 1.00 80.38 553 GLU A N 1
ATOM 4365 C CA . GLU A 1 553 ? 3.448 5.645 24.270 1.00 80.38 553 GLU A CA 1
ATOM 4366 C C . GLU A 1 553 ? 2.994 4.496 23.336 1.00 80.38 553 GLU A C 1
ATOM 4368 O O . GLU A 1 553 ? 2.360 4.730 22.302 1.00 80.38 553 GLU A O 1
ATOM 4373 N N . PRO A 1 554 ? 3.279 3.223 23.676 1.00 86.31 554 PRO A N 1
ATOM 4374 C CA . PRO A 1 554 ? 2.818 2.089 22.883 1.00 86.31 554 PRO A CA 1
ATOM 4375 C C . PRO A 1 554 ? 1.290 2.068 22.735 1.00 86.31 554 PRO A C 1
ATOM 4377 O O . PRO A 1 554 ? 0.557 2.227 23.710 1.00 86.31 554 PRO A O 1
ATOM 4380 N N . LEU A 1 555 ? 0.800 1.770 21.526 1.00 85.00 555 LEU A N 1
ATOM 4381 C CA . LEU A 1 555 ? -0.632 1.832 21.201 1.00 85.00 555 LEU A CA 1
ATOM 4382 C C . LEU A 1 555 ? -1.523 1.035 22.166 1.00 85.00 555 LEU A C 1
ATOM 4384 O O . LEU A 1 555 ? -2.601 1.501 22.524 1.00 85.00 555 LEU A O 1
ATOM 4388 N N . ASP A 1 556 ? -1.096 -0.158 22.581 1.00 86.50 556 ASP A N 1
ATOM 4389 C CA . ASP A 1 556 ? -1.879 -0.990 23.501 1.00 86.50 556 ASP A CA 1
ATOM 4390 C C . ASP A 1 556 ? -2.050 -0.329 24.878 1.00 86.50 556 ASP A C 1
ATOM 4392 O O . ASP A 1 556 ? -3.105 -0.464 25.497 1.00 86.50 556 ASP A O 1
ATOM 4396 N N . GLU A 1 557 ? -1.057 0.443 25.324 1.00 88.06 557 GLU A N 1
ATOM 4397 C CA . GLU A 1 557 ? -1.111 1.196 26.580 1.00 88.06 557 GLU A CA 1
ATOM 4398 C C . GLU A 1 557 ? -2.041 2.407 26.453 1.00 88.06 557 GLU A C 1
ATOM 4400 O O . GLU A 1 557 ? -2.849 2.674 27.347 1.00 88.06 557 GLU A O 1
ATOM 4405 N N . THR A 1 558 ? -2.022 3.089 25.305 1.00 89.50 558 THR A N 1
ATOM 4406 C CA . THR A 1 558 ? -2.983 4.160 25.020 1.00 89.50 558 THR A CA 1
ATOM 4407 C C . THR A 1 558 ? -4.416 3.636 24.959 1.00 89.50 558 THR A C 1
ATOM 4409 O O . THR A 1 558 ? -5.326 4.266 25.499 1.00 89.50 558 THR A O 1
ATOM 4412 N N . VAL A 1 559 ? -4.649 2.484 24.316 1.00 92.69 559 VAL A N 1
ATOM 4413 C CA . VAL A 1 559 ? -5.986 1.872 24.201 1.00 92.69 559 VAL A CA 1
ATOM 4414 C C . VAL A 1 559 ? -6.586 1.631 25.589 1.00 92.69 559 VAL A C 1
ATOM 4416 O O . VAL A 1 559 ? -7.769 1.914 25.805 1.00 92.69 559 VAL A O 1
ATOM 4419 N N . ASP A 1 560 ? -5.773 1.204 26.556 1.00 92.00 560 ASP A N 1
ATOM 4420 C CA . ASP A 1 560 ? -6.224 0.936 27.923 1.00 92.00 560 ASP A CA 1
ATOM 4421 C C . ASP A 1 560 ? -6.759 2.179 28.644 1.00 92.00 560 ASP A C 1
ATOM 4423 O O . ASP A 1 560 ? -7.697 2.065 29.442 1.00 92.00 560 ASP A O 1
ATOM 4427 N N . ARG A 1 561 ? -6.249 3.379 28.326 1.00 91.75 561 ARG A N 1
ATOM 4428 C CA . ARG A 1 561 ? -6.749 4.653 28.885 1.00 91.75 561 ARG A CA 1
ATOM 4429 C C . ARG A 1 561 ? -8.239 4.848 28.623 1.00 91.75 561 ARG A C 1
ATOM 4431 O O . ARG A 1 561 ? -8.957 5.413 29.449 1.00 91.75 561 ARG A O 1
ATOM 4438 N N . PHE A 1 562 ? -8.726 4.358 27.484 1.00 92.25 562 PHE A N 1
ATOM 4439 C CA . PHE A 1 562 ? -10.123 4.492 27.078 1.00 92.25 562 PHE A CA 1
ATOM 4440 C C . PHE A 1 562 ? -11.053 3.512 27.774 1.00 92.25 562 PHE A C 1
ATOM 4442 O O . PHE A 1 562 ? -12.270 3.686 27.694 1.00 92.25 562 PHE A O 1
ATOM 4449 N N . ARG A 1 563 ? -10.512 2.511 28.467 1.00 92.38 563 ARG A N 1
ATOM 4450 C CA . ARG A 1 563 ? -11.273 1.529 29.238 1.00 92.38 563 ARG A CA 1
ATOM 4451 C C . ARG A 1 563 ? -12.465 0.922 28.477 1.00 92.38 563 ARG A C 1
ATOM 4453 O O . ARG A 1 563 ? -13.568 0.839 29.020 1.00 92.38 563 ARG A O 1
ATOM 4460 N N . GLY A 1 564 ? -12.266 0.612 27.194 1.00 94.31 564 GLY A N 1
ATOM 4461 C CA . GLY A 1 564 ? -13.276 -0.027 26.347 1.00 94.31 564 GLY A CA 1
ATOM 4462 C C . GLY A 1 564 ? -13.436 -1.503 26.694 1.00 94.31 564 GLY A C 1
ATOM 4463 O O . GLY A 1 564 ? -12.464 -2.127 27.095 1.00 94.31 564 GLY A O 1
ATOM 4464 N N . ASN A 1 565 ? -14.638 -2.053 26.533 1.00 95.50 565 ASN A N 1
ATOM 4465 C CA . ASN A 1 565 ? -14.903 -3.483 26.710 1.00 95.50 565 ASN A CA 1
ATOM 4466 C C . ASN A 1 565 ? -14.629 -4.273 25.427 1.00 95.50 565 ASN A C 1
ATOM 4468 O O . ASN A 1 565 ? -14.106 -5.381 25.479 1.00 95.50 565 ASN A O 1
ATOM 4472 N N . ILE A 1 566 ? -14.994 -3.702 24.278 1.00 96.50 566 ILE A N 1
ATOM 4473 C CA . ILE A 1 566 ? -14.893 -4.338 22.963 1.00 96.50 566 ILE A CA 1
ATOM 4474 C C . ILE A 1 566 ? -13.922 -3.508 22.131 1.00 96.50 566 ILE A C 1
ATOM 4476 O O . ILE A 1 566 ? -14.193 -2.351 21.810 1.00 96.50 566 ILE A O 1
ATOM 4480 N N . ILE A 1 567 ? -12.764 -4.080 21.817 1.00 96.38 567 ILE A N 1
ATOM 4481 C CA . ILE A 1 567 ? -11.704 -3.396 21.086 1.00 96.38 567 ILE A CA 1
ATOM 4482 C C . ILE A 1 567 ? -11.667 -3.964 19.673 1.00 96.38 567 ILE A C 1
ATOM 4484 O O . ILE A 1 567 ? -11.431 -5.155 19.468 1.00 96.38 567 ILE A O 1
ATOM 4488 N N . VAL A 1 568 ? -11.879 -3.095 18.694 1.00 93.06 568 VAL A N 1
ATOM 4489 C CA . VAL A 1 568 ? -11.930 -3.453 17.275 1.00 93.06 568 VAL A CA 1
ATOM 4490 C C . VAL A 1 568 ? -10.793 -2.772 16.529 1.00 93.06 568 VAL A C 1
ATOM 4492 O O . VAL A 1 568 ? -10.276 -1.747 16.970 1.00 93.06 568 VAL A O 1
ATOM 4495 N N . GLU A 1 569 ? -10.404 -3.321 15.386 1.00 85.00 569 GLU A N 1
ATOM 4496 C CA . GLU A 1 569 ? -9.510 -2.639 14.448 1.00 85.00 569 GLU A CA 1
ATOM 4497 C C . GLU A 1 569 ? -10.242 -2.482 13.119 1.00 85.00 569 GLU A C 1
ATOM 4499 O O . GLU A 1 569 ? -10.742 -3.453 12.546 1.00 85.00 569 GLU A O 1
ATOM 4504 N N . THR A 1 570 ? -10.315 -1.236 12.670 1.00 78.88 570 THR A N 1
ATOM 4505 C CA . THR A 1 570 ? -10.793 -0.835 11.345 1.00 78.88 570 THR A CA 1
ATOM 4506 C C . THR A 1 570 ? -9.637 -0.157 10.604 1.00 78.88 570 THR A C 1
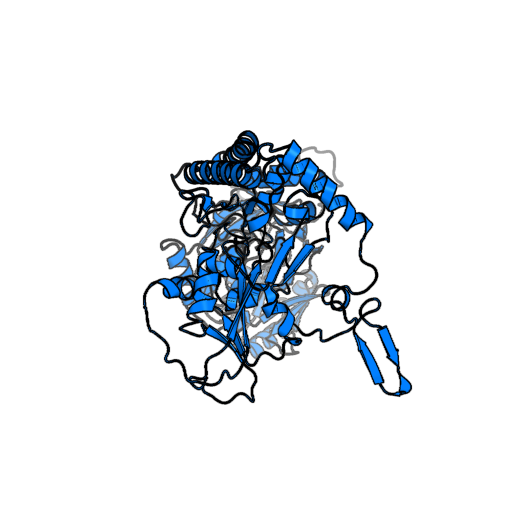ATOM 4508 O O . THR A 1 570 ? -8.615 0.162 11.209 1.00 78.88 570 THR A O 1
ATOM 4511 N N . ASP A 1 571 ? -9.794 0.111 9.310 1.00 69.94 571 ASP A N 1
ATOM 4512 C CA . ASP A 1 571 ? -8.799 0.894 8.565 1.00 69.94 571 ASP A CA 1
ATOM 4513 C C . ASP A 1 571 ? -8.946 2.413 8.787 1.00 69.94 571 ASP A C 1
ATOM 4515 O O . ASP A 1 571 ? -8.009 3.163 8.509 1.00 69.94 571 ASP A O 1
ATOM 4519 N N . VAL A 1 572 ? -10.112 2.880 9.261 1.00 72.44 572 VAL A N 1
ATOM 4520 C CA . VAL A 1 572 ? -10.476 4.304 9.302 1.00 72.44 572 VAL A CA 1
ATOM 4521 C C . VAL A 1 572 ? -10.684 4.772 10.752 1.00 72.44 572 VAL A C 1
ATOM 4523 O O . VAL A 1 572 ? -11.545 4.245 11.460 1.00 72.44 572 VAL A O 1
ATOM 4526 N N . PRO A 1 573 ? -9.932 5.783 11.223 1.00 79.62 573 PRO A N 1
ATOM 4527 C CA . PRO A 1 573 ? -10.171 6.404 12.522 1.00 79.62 573 PRO A CA 1
ATOM 4528 C C . PRO A 1 573 ? -11.578 7.007 12.632 1.00 79.62 573 PRO A C 1
ATOM 4530 O O . PRO A 1 573 ? -12.067 7.647 11.707 1.00 79.62 573 PRO A O 1
ATOM 4533 N N . PHE A 1 574 ? -12.204 6.852 13.796 1.00 84.38 574 PHE A N 1
ATOM 4534 C CA . PHE A 1 574 ? -13.520 7.385 14.175 1.00 84.38 574 PHE A CA 1
ATOM 4535 C C . PHE A 1 574 ? -14.713 6.899 13.343 1.00 84.38 574 PHE A C 1
ATOM 4537 O O . PHE A 1 574 ? -15.832 7.368 13.564 1.00 84.38 574 PHE A O 1
ATOM 4544 N N . GLU A 1 575 ? -14.507 5.940 12.439 1.00 83.38 575 GLU A N 1
ATOM 4545 C CA . GLU A 1 575 ? -15.565 5.299 11.657 1.00 83.38 575 GLU A CA 1
ATOM 4546 C C . GLU A 1 575 ? -16.704 4.785 12.558 1.00 83.38 575 GLU A C 1
ATOM 4548 O O . GLU A 1 575 ? -17.881 4.936 12.221 1.00 83.38 575 GLU A O 1
ATOM 4553 N N . GLU A 1 576 ? -16.371 4.280 13.750 1.00 89.88 576 GLU A N 1
ATOM 4554 C CA . GLU A 1 576 ? -17.332 3.747 14.712 1.00 89.88 576 GLU A CA 1
ATOM 4555 C C . GLU A 1 576 ? -18.389 4.759 15.161 1.00 89.88 576 GLU A C 1
ATOM 4557 O O . GLU A 1 576 ? -19.491 4.370 15.530 1.00 89.88 576 GLU A O 1
ATOM 4562 N N . LEU A 1 577 ? -18.104 6.063 15.095 1.00 89.75 577 LEU A N 1
ATOM 4563 C CA . LEU A 1 577 ? -19.058 7.101 15.496 1.00 89.75 577 LEU A CA 1
ATOM 4564 C C . LEU A 1 577 ? -20.263 7.212 14.548 1.00 89.75 577 LEU A C 1
ATOM 4566 O O . LEU A 1 577 ? -21.245 7.864 14.901 1.00 89.75 577 LEU A O 1
ATOM 4570 N N . SER A 1 578 ? -20.177 6.615 13.356 1.00 86.81 578 SER A N 1
ATOM 4571 C CA . SER A 1 578 ? -21.246 6.602 12.352 1.00 86.81 578 SER A CA 1
ATOM 4572 C C . SER A 1 578 ? -22.176 5.390 12.451 1.00 86.81 578 SER A C 1
ATOM 4574 O O . SER A 1 578 ? -23.196 5.351 11.764 1.00 86.81 578 SER A O 1
ATOM 4576 N N . TYR A 1 579 ? -21.836 4.404 13.285 1.00 90.00 579 TYR A N 1
ATOM 4577 C CA . TYR A 1 579 ? -22.577 3.150 13.370 1.00 90.00 579 TYR A CA 1
ATOM 4578 C C . TYR A 1 579 ? -23.942 3.352 14.024 1.00 90.00 579 TYR A C 1
ATOM 4580 O O . TYR A 1 579 ? -24.082 4.121 14.977 1.00 90.00 579 TYR A O 1
ATOM 4588 N N . THR A 1 580 ? -24.939 2.614 13.538 1.00 89.94 580 THR A N 1
ATOM 4589 C CA . THR A 1 580 ? -26.288 2.593 14.128 1.00 89.94 580 THR A CA 1
ATOM 4590 C C . THR A 1 580 ? -26.628 1.227 14.714 1.00 89.94 580 THR A C 1
ATOM 4592 O O . THR A 1 580 ? -27.210 1.132 15.799 1.00 89.94 580 THR A O 1
ATOM 4595 N N . GLN A 1 581 ? -26.201 0.166 14.034 1.00 92.19 581 GLN A N 1
ATOM 4596 C CA . GLN A 1 581 ? -26.268 -1.215 14.483 1.00 92.19 581 GLN A CA 1
ATOM 4597 C C . GLN A 1 581 ? -25.002 -1.943 14.032 1.00 92.19 581 GLN A C 1
ATOM 4599 O O . GLN A 1 581 ? -24.340 -1.549 13.068 1.00 92.19 581 GLN A O 1
ATOM 4604 N N . LEU A 1 582 ? -24.631 -2.987 14.763 1.00 93.12 582 LEU A N 1
ATOM 4605 C CA . LEU A 1 582 ? -23.544 -3.867 14.358 1.00 93.12 582 LEU A CA 1
ATOM 4606 C C . LEU A 1 582 ? -23.754 -5.275 14.904 1.00 93.12 582 LEU A C 1
ATOM 4608 O O . LEU A 1 582 ? -24.422 -5.481 15.916 1.00 93.12 582 LEU A O 1
ATOM 4612 N N . ARG A 1 583 ? -23.132 -6.248 14.254 1.00 92.62 583 ARG A N 1
ATOM 4613 C CA . ARG A 1 583 ? -23.135 -7.650 14.653 1.00 92.62 583 ARG A CA 1
ATOM 4614 C C . A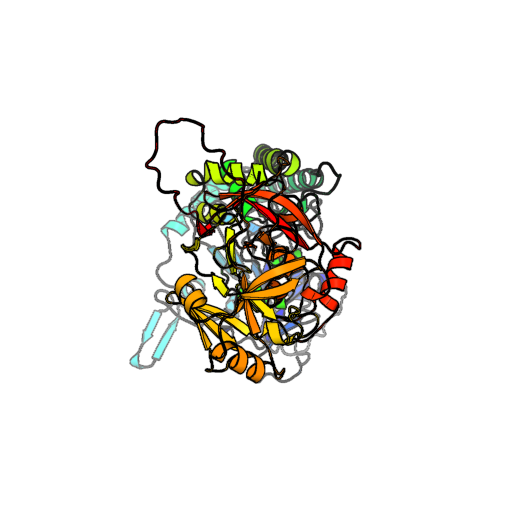RG A 1 583 ? -21.704 -8.146 14.795 1.00 92.62 583 ARG A C 1
ATOM 4616 O O . ARG A 1 583 ? -20.896 -7.942 13.891 1.00 92.62 583 ARG A O 1
ATOM 4623 N N . ILE A 1 584 ? -21.401 -8.802 15.912 1.00 92.88 584 ILE A N 1
ATOM 4624 C CA . ILE A 1 584 ? -20.106 -9.446 16.176 1.00 92.88 584 ILE A CA 1
ATOM 4625 C C . ILE A 1 584 ? -20.366 -10.938 16.346 1.00 92.88 584 ILE A C 1
ATOM 4627 O O . ILE A 1 584 ? -21.083 -11.330 17.268 1.00 92.88 584 ILE A O 1
ATOM 4631 N N . GLY A 1 585 ? -19.828 -11.763 15.445 1.00 88.81 585 GLY A N 1
ATOM 4632 C CA . GLY A 1 585 ? -20.197 -13.180 15.406 1.00 88.81 585 GLY A CA 1
ATOM 4633 C C . GLY A 1 585 ? -21.711 -13.317 15.211 1.00 88.81 585 GLY A C 1
ATOM 4634 O O . GLY A 1 585 ? -22.267 -12.711 14.296 1.00 88.81 585 GLY A O 1
ATOM 4635 N N . ASP A 1 586 ? -22.393 -14.038 16.094 1.00 87.25 586 ASP A N 1
ATOM 4636 C CA . ASP A 1 586 ? -23.854 -14.213 16.046 1.00 87.25 586 ASP A CA 1
ATOM 4637 C C . ASP A 1 586 ? -24.628 -13.211 16.927 1.00 87.25 586 ASP A C 1
ATOM 4639 O O . ASP A 1 586 ? -25.848 -13.296 17.050 1.00 87.25 586 ASP A O 1
ATOM 4643 N N . VAL A 1 587 ? -23.941 -12.248 17.553 1.00 91.19 587 VAL A N 1
ATOM 4644 C CA . VAL A 1 587 ? -24.546 -11.327 18.525 1.00 91.19 587 VAL A CA 1
ATOM 4645 C C . VAL A 1 587 ? -24.823 -9.967 17.890 1.00 91.19 587 VAL A C 1
ATOM 4647 O O . VAL A 1 587 ? -23.912 -9.315 17.375 1.00 91.19 587 VAL A O 1
ATOM 4650 N N . HIS A 1 588 ? -26.080 -9.526 17.956 1.00 92.94 588 HIS A N 1
ATOM 4651 C CA . HIS A 1 588 ? -26.533 -8.229 17.454 1.00 92.94 588 HIS A CA 1
ATOM 4652 C C . HIS A 1 588 ? -26.468 -7.147 18.536 1.00 92.94 588 HIS A C 1
ATOM 4654 O O . HIS A 1 588 ? -26.871 -7.366 19.680 1.00 92.94 588 HIS A O 1
ATOM 4660 N N . PHE A 1 589 ? -26.019 -5.956 18.150 1.00 93.81 589 PHE A N 1
ATOM 4661 C CA . PHE A 1 589 ? -25.913 -4.790 19.016 1.00 93.81 589 PHE A CA 1
ATOM 4662 C C . PHE A 1 589 ? -26.561 -3.564 18.376 1.00 93.81 589 PHE A C 1
ATOM 4664 O O . PHE A 1 589 ? -26.396 -3.287 17.185 1.00 93.81 589 PHE A O 1
ATOM 4671 N N . HIS A 1 590 ? -27.249 -2.789 19.205 1.00 93.88 590 HIS A N 1
ATOM 4672 C CA . HIS A 1 590 ? -27.686 -1.439 18.893 1.00 93.88 590 HIS A CA 1
ATOM 4673 C C . HIS A 1 590 ? -26.655 -0.429 19.406 1.00 93.88 590 HIS A C 1
ATOM 4675 O O . HIS A 1 590 ? -26.085 -0.613 20.485 1.00 93.88 590 HIS A O 1
ATOM 4681 N N . VAL A 1 591 ? -26.410 0.636 18.640 1.00 93.81 591 VAL A N 1
ATOM 4682 C CA . VAL A 1 591 ? -25.527 1.729 19.054 1.00 93.81 591 VAL A CA 1
ATOM 4683 C C . VAL A 1 591 ? -26.336 2.792 19.789 1.00 93.81 591 VAL A C 1
ATOM 4685 O O . VAL A 1 591 ? -27.106 3.532 19.183 1.00 93.81 591 VAL A O 1
ATOM 4688 N N . ASP A 1 592 ? -26.107 2.911 21.096 1.00 91.62 592 ASP A N 1
ATOM 4689 C CA . ASP A 1 592 ? -26.781 3.890 21.958 1.00 91.62 592 ASP A CA 1
ATOM 4690 C C . ASP A 1 592 ? -26.284 5.325 21.702 1.00 91.62 592 ASP A C 1
ATOM 4692 O O . ASP A 1 592 ? -26.977 6.307 21.980 1.00 91.62 592 ASP A O 1
ATOM 4696 N N . GLY A 1 593 ? -25.059 5.458 21.179 1.00 91.00 593 GLY A N 1
ATOM 4697 C CA . GLY A 1 593 ? -24.466 6.724 20.755 1.00 91.00 593 GLY A CA 1
ATOM 4698 C C . GLY A 1 593 ? -23.009 6.916 21.195 1.00 91.00 593 GLY A C 1
ATOM 4699 O O . GLY A 1 593 ? -22.400 6.035 21.805 1.00 91.00 593 GLY A O 1
ATOM 4700 N N . PRO A 1 594 ? -22.409 8.081 20.892 1.00 91.75 594 PRO A N 1
ATOM 4701 C CA . PRO A 1 594 ? -21.009 8.357 21.199 1.00 91.75 594 PRO A CA 1
ATOM 4702 C C . PRO A 1 594 ? -20.761 8.528 22.703 1.00 91.75 594 PRO A C 1
ATOM 4704 O O . PRO A 1 594 ? -21.489 9.243 23.397 1.00 91.75 594 PRO A O 1
ATOM 4707 N N . CYS A 1 595 ? -19.662 7.957 23.198 1.00 90.81 595 CYS A N 1
ATOM 4708 C CA . CYS A 1 595 ? -19.267 8.064 24.599 1.00 90.81 595 CYS A CA 1
ATOM 4709 C C . CYS A 1 595 ? -18.595 9.416 24.890 1.00 90.81 595 CYS A C 1
ATOM 4711 O O . CYS A 1 595 ? -17.525 9.722 24.356 1.00 90.81 595 CYS A O 1
ATOM 4713 N N . GLN A 1 596 ? -19.180 10.210 25.796 1.00 89.06 596 GLN A N 1
ATOM 4714 C CA . GLN A 1 596 ? -18.524 11.404 26.337 1.00 89.06 596 GLN A CA 1
ATOM 4715 C C . GLN A 1 596 ? -17.428 11.012 27.329 1.00 89.06 596 GLN A C 1
ATOM 4717 O O . GLN A 1 596 ? -17.670 10.309 28.311 1.00 89.06 596 GLN A O 1
ATOM 4722 N N . ARG A 1 597 ? -16.207 11.475 27.078 1.00 89.25 597 ARG A N 1
ATOM 4723 C CA . ARG A 1 597 ? -15.045 11.190 27.912 1.00 89.25 597 ARG A CA 1
ATOM 4724 C C . ARG A 1 597 ? -14.866 12.235 29.001 1.00 89.25 597 ARG A C 1
ATOM 4726 O O . ARG A 1 597 ? -15.192 13.404 28.838 1.00 89.25 597 ARG A O 1
ATOM 4733 N N . CYS A 1 598 ? -14.337 11.770 30.125 1.00 83.94 598 CYS A N 1
ATOM 4734 C CA . CYS A 1 598 ? -13.993 12.581 31.287 1.00 83.94 598 CYS A CA 1
ATOM 4735 C C . CYS A 1 598 ? -12.537 12.320 31.681 1.00 83.94 598 CYS A C 1
ATOM 4737 O O . CYS A 1 598 ? -11.906 11.431 31.110 1.00 83.94 598 CYS A O 1
ATOM 4739 N N . ASP A 1 599 ? -12.041 13.016 32.710 1.00 85.00 599 ASP A N 1
ATOM 4740 C CA . ASP A 1 599 ? -10.634 12.973 33.165 1.00 85.00 599 ASP A CA 1
ATOM 4741 C C . ASP A 1 599 ? -10.096 11.578 33.507 1.00 85.00 599 ASP A C 1
ATOM 4743 O O . ASP A 1 599 ? -8.909 11.412 33.752 1.00 85.00 599 ASP A O 1
ATOM 4747 N N . MET A 1 600 ? -10.951 10.556 33.541 1.00 85.56 600 MET A N 1
ATOM 4748 C CA . MET A 1 600 ? -10.522 9.174 33.727 1.00 85.56 600 MET A CA 1
ATOM 4749 C C . MET A 1 600 ? -9.522 8.719 32.655 1.00 85.56 600 MET A C 1
ATOM 4751 O O . MET A 1 600 ? -8.585 8.000 32.976 1.00 85.56 600 MET A O 1
ATOM 4755 N N . ILE A 1 601 ? -9.688 9.162 31.404 1.00 88.62 601 ILE A N 1
ATOM 4756 C CA . ILE A 1 601 ? -8.783 8.775 30.307 1.00 88.62 601 ILE A CA 1
ATOM 4757 C C . ILE A 1 601 ? -7.396 9.435 30.413 1.00 88.62 601 ILE A C 1
ATOM 4759 O O . ILE A 1 601 ? -6.471 9.062 29.701 1.00 88.62 601 ILE A O 1
ATOM 4763 N N . CYS A 1 602 ? -7.250 10.424 31.298 1.00 89.00 602 CYS A N 1
ATOM 4764 C CA . CYS A 1 602 ? -5.993 11.124 31.548 1.00 89.00 602 CYS A CA 1
ATOM 4765 C C . CYS A 1 602 ? -5.047 10.319 32.452 1.00 89.00 602 CYS A C 1
ATOM 4767 O O . CYS A 1 602 ? -3.935 10.762 32.715 1.00 89.00 602 CYS A O 1
ATOM 4769 N N . ILE A 1 603 ? -5.476 9.161 32.963 1.00 89.94 603 ILE A N 1
ATOM 4770 C CA . ILE A 1 603 ? -4.676 8.305 33.843 1.00 89.94 603 ILE A CA 1
ATOM 4771 C C . ILE A 1 603 ? -3.998 7.225 33.001 1.00 89.94 603 ILE A C 1
ATOM 4773 O O . ILE A 1 603 ? -4.685 6.415 32.369 1.00 89.94 603 ILE A O 1
ATOM 4777 N N . ASN A 1 604 ? -2.666 7.180 33.028 1.00 89.19 604 ASN A N 1
ATOM 4778 C CA . ASN A 1 604 ? -1.907 6.065 32.473 1.00 89.19 604 ASN A CA 1
ATOM 4779 C C . ASN A 1 604 ? -2.238 4.803 33.285 1.00 89.19 604 ASN A C 1
ATOM 4781 O O . ASN A 1 604 ? -2.007 4.760 34.492 1.00 89.19 604 ASN A O 1
ATOM 4785 N N . GLN A 1 605 ? -2.811 3.781 32.644 1.00 90.94 605 GLN A N 1
ATOM 4786 C CA . GLN A 1 605 ? -3.298 2.596 33.360 1.00 90.94 605 GLN A CA 1
ATOM 4787 C C . GLN A 1 605 ? -2.171 1.685 33.875 1.00 90.94 605 GLN A C 1
ATOM 4789 O O . GLN A 1 605 ? -2.443 0.804 34.684 1.00 90.94 605 GLN A O 1
ATOM 4794 N N . ARG A 1 606 ? -0.923 1.904 33.444 1.00 87.81 606 ARG A N 1
ATOM 4795 C CA . ARG A 1 606 ? 0.252 1.129 33.853 1.00 87.81 606 ARG A CA 1
ATOM 4796 C C . ARG A 1 606 ? 1.072 1.796 34.951 1.00 87.81 606 ARG A C 1
ATOM 4798 O O . ARG A 1 606 ? 1.658 1.086 35.755 1.00 87.81 606 ARG A O 1
ATOM 4805 N N . THR A 1 607 ? 1.115 3.128 34.990 1.00 88.19 607 THR A N 1
ATOM 4806 C CA . THR A 1 607 ? 1.884 3.880 36.002 1.00 88.19 607 THR A CA 1
ATOM 4807 C C . THR A 1 607 ? 1.003 4.566 37.046 1.00 88.19 607 THR A C 1
ATOM 4809 O O . THR A 1 607 ? 1.470 4.896 38.130 1.00 88.19 607 THR A O 1
ATOM 4812 N N . GLY A 1 608 ? -0.277 4.804 36.747 1.00 87.69 608 GLY A N 1
ATOM 4813 C CA . GLY A 1 608 ? -1.176 5.600 37.587 1.00 87.69 608 GLY A CA 1
ATOM 4814 C C . GLY A 1 608 ? -0.946 7.114 37.494 1.00 87.69 608 GLY A C 1
ATOM 4815 O O . GLY A 1 608 ? -1.648 7.881 38.160 1.00 87.69 608 GLY A O 1
ATOM 4816 N N . GLU A 1 609 ? -0.004 7.565 36.664 1.00 89.31 609 GLU A N 1
ATOM 4817 C CA . GLU A 1 609 ? 0.285 8.984 36.462 1.00 89.31 609 GLU A CA 1
ATOM 4818 C C . GLU A 1 609 ? -0.833 9.686 35.686 1.00 89.31 609 GLU A C 1
ATOM 4820 O O . GLU A 1 609 ? -1.487 9.108 34.811 1.00 89.31 609 GLU A O 1
ATOM 4825 N N . ARG A 1 610 ? -1.055 10.965 36.000 1.00 88.62 610 ARG A N 1
ATOM 4826 C CA . ARG A 1 610 ? -2.059 11.801 35.333 1.00 88.62 610 ARG A CA 1
ATOM 4827 C C . ARG A 1 610 ? -1.417 12.727 34.318 1.00 88.62 610 ARG A C 1
ATOM 4829 O O . ARG A 1 610 ? -0.548 13.512 34.675 1.00 88.62 610 ARG A O 1
ATOM 4836 N N . SER A 1 611 ? -1.953 12.726 33.104 1.00 83.81 611 SER A N 1
ATOM 4837 C CA . SER A 1 611 ? -1.647 13.706 32.065 1.00 83.81 611 SER A CA 1
ATOM 4838 C C . SER A 1 611 ? -2.940 14.206 31.405 1.00 83.81 611 SER A C 1
ATOM 4840 O O . SER A 1 611 ? -3.703 13.393 30.882 1.00 83.81 611 SER A O 1
ATOM 4842 N N . PRO A 1 612 ? -3.216 15.526 31.393 1.00 82.88 612 PRO A N 1
ATOM 4843 C CA . PRO A 1 612 ? -4.421 16.094 30.775 1.00 82.88 612 PRO A CA 1
ATOM 4844 C C . PRO A 1 612 ? -4.397 16.063 29.235 1.00 82.88 612 PRO A C 1
ATOM 4846 O O . PRO A 1 612 ? -5.383 16.427 28.585 1.00 82.88 612 PRO A O 1
ATOM 4849 N N . GLU A 1 613 ? -3.276 15.655 28.642 1.00 83.06 613 GLU A N 1
ATOM 4850 C CA . GLU A 1 613 ? -3.034 15.668 27.203 1.00 83.06 613 GLU A CA 1
ATOM 4851 C C . GLU A 1 613 ? -4.098 14.888 26.423 1.00 83.06 613 GLU A C 1
ATOM 4853 O O . GLU A 1 613 ? -4.609 15.380 25.418 1.00 83.06 613 GLU A O 1
ATOM 4858 N N . THR A 1 614 ? -4.531 13.729 26.935 1.00 84.25 614 THR A N 1
ATOM 4859 C CA . THR A 1 614 ? -5.472 12.853 26.226 1.00 84.25 614 THR A CA 1
ATOM 4860 C C . THR A 1 614 ? -6.801 13.543 25.912 1.00 84.25 614 THR A C 1
ATOM 4862 O O . THR A 1 614 ? -7.265 13.517 24.771 1.00 84.25 614 THR A O 1
ATOM 4865 N N . LEU A 1 615 ? -7.411 14.210 26.897 1.00 85.50 615 LEU A N 1
ATOM 4866 C CA . LEU A 1 615 ? -8.661 14.947 26.682 1.00 85.50 615 LEU A CA 1
ATOM 4867 C C . LEU A 1 615 ? -8.472 16.163 25.778 1.00 85.50 615 LEU A C 1
ATOM 4869 O O . LEU A 1 615 ? -9.345 16.457 24.961 1.00 85.50 615 LEU A O 1
ATOM 4873 N N . THR A 1 616 ? -7.340 16.851 25.918 1.00 84.56 616 THR A N 1
ATOM 4874 C CA . THR A 1 616 ? -7.032 18.057 25.143 1.00 84.56 616 THR A CA 1
ATOM 4875 C C . THR A 1 616 ? -6.885 17.712 23.659 1.00 84.56 616 THR A C 1
ATOM 4877 O O . THR A 1 616 ? -7.472 18.376 22.802 1.00 84.56 616 THR A O 1
ATOM 4880 N N . THR A 1 617 ? -6.195 16.610 23.353 1.00 84.62 617 THR A N 1
ATOM 4881 C CA . THR A 1 617 ? -6.037 16.086 21.993 1.00 84.62 617 THR A CA 1
ATOM 4882 C C . THR A 1 617 ? -7.374 15.668 21.385 1.00 84.62 617 THR A C 1
ATOM 4884 O O . THR A 1 617 ? -7.680 16.078 20.265 1.00 84.62 617 THR A O 1
ATOM 4887 N N . ILE A 1 618 ? -8.223 14.948 22.129 1.00 85.81 618 ILE A N 1
ATOM 4888 C CA . ILE A 1 618 ? -9.560 14.562 21.644 1.00 85.81 618 ILE A CA 1
ATOM 4889 C C . ILE A 1 618 ? -10.421 15.795 21.376 1.00 85.81 618 ILE A C 1
ATOM 4891 O O . ILE A 1 618 ? -11.028 15.888 20.313 1.00 85.81 618 ILE A O 1
ATOM 4895 N N . ALA A 1 619 ? -10.462 16.758 22.301 1.00 84.88 619 ALA A N 1
ATOM 4896 C CA . ALA A 1 619 ? -11.245 17.978 22.126 1.00 84.88 619 ALA A CA 1
ATOM 4897 C C . ALA A 1 619 ? -10.803 18.757 20.877 1.00 84.88 619 ALA A C 1
ATOM 4899 O O . ALA A 1 619 ? -11.651 19.239 20.129 1.00 84.88 619 ALA A O 1
ATOM 4900 N N . ARG A 1 620 ? -9.494 18.826 20.604 1.00 82.94 620 ARG A N 1
ATOM 4901 C CA . ARG A 1 620 ? -8.951 19.435 19.382 1.00 82.94 620 ARG A CA 1
ATOM 4902 C C . ARG A 1 620 ? -9.417 18.706 18.116 1.00 82.94 620 ARG A C 1
ATOM 4904 O O . ARG A 1 620 ? -9.850 19.363 17.175 1.00 82.94 620 ARG A O 1
ATOM 4911 N N . MET A 1 621 ? -9.367 17.373 18.097 1.00 77.25 621 MET A N 1
ATOM 4912 C CA . MET A 1 621 ? -9.734 16.571 16.918 1.00 77.25 621 MET A CA 1
ATOM 4913 C C . MET A 1 621 ? -11.246 16.508 16.665 1.00 77.25 621 MET A C 1
ATOM 4915 O O . MET A 1 621 ? -11.678 16.408 15.525 1.00 77.25 621 MET A O 1
ATOM 4919 N N . GLN A 1 622 ? -12.061 16.595 17.715 1.00 78.94 622 GLN A N 1
ATOM 4920 C CA . GLN A 1 622 ? -13.520 16.441 17.654 1.00 78.94 622 GLN A CA 1
ATOM 4921 C C . GLN A 1 622 ? -14.256 17.791 17.757 1.00 78.94 622 GLN A C 1
ATOM 4923 O O . GLN A 1 622 ? -15.365 17.877 18.295 1.00 78.94 622 GLN A O 1
ATOM 4928 N N . SER A 1 623 ? -13.632 18.870 17.268 1.00 78.38 623 SER A N 1
ATOM 4929 C CA . SER A 1 623 ? -14.210 20.225 17.206 1.00 78.38 623 SER A CA 1
ATOM 4930 C C . SER A 1 623 ? -14.799 20.705 18.546 1.00 78.38 623 SER A C 1
ATOM 4932 O O . SER A 1 623 ? -15.925 21.197 18.617 1.00 78.38 623 SER A O 1
ATOM 4934 N N . GLY A 1 624 ? -14.054 20.506 19.633 1.00 76.88 624 GLY A N 1
ATOM 4935 C CA . GLY A 1 624 ? -14.422 20.886 21.000 1.00 76.88 624 GLY A CA 1
ATOM 4936 C C . GLY A 1 624 ? -15.287 19.867 21.749 1.00 76.88 624 GLY A C 1
ATOM 4937 O O . GLY A 1 624 ? -15.567 20.059 22.931 1.00 76.88 624 GLY A O 1
ATOM 4938 N N . LYS A 1 625 ? -15.711 18.769 21.111 1.00 81.31 625 LYS A N 1
ATOM 4939 C CA . LYS A 1 625 ? -16.511 17.719 21.761 1.00 81.31 625 LYS A CA 1
ATOM 4940 C C . LYS A 1 625 ? -15.599 16.630 22.324 1.00 81.31 625 LYS A C 1
ATOM 4942 O O . LYS A 1 625 ? -14.831 16.021 21.600 1.00 81.31 625 LYS A O 1
ATOM 4947 N N . MET A 1 626 ? -15.735 16.296 23.603 1.00 86.25 626 MET A N 1
ATOM 4948 C CA . MET A 1 626 ? -14.958 15.215 24.231 1.00 86.25 626 MET A CA 1
ATOM 4949 C C . MET A 1 626 ? -15.596 13.839 23.967 1.00 86.25 626 MET A C 1
ATOM 4951 O O . MET A 1 626 ? -16.055 13.185 24.899 1.00 86.25 626 MET A O 1
ATOM 4955 N N . ARG A 1 627 ? -15.716 13.415 22.703 1.00 90.38 627 ARG A N 1
ATOM 4956 C CA . ARG A 1 627 ? -16.360 12.142 22.316 1.00 90.38 627 ARG A CA 1
ATOM 4957 C C . ARG A 1 627 ? -15.324 11.146 21.808 1.00 90.38 627 ARG A C 1
ATOM 4959 O O . ARG A 1 627 ? -14.510 11.507 20.967 1.00 90.38 627 ARG A O 1
ATOM 4966 N N . PHE A 1 628 ? -15.355 9.909 22.302 1.00 92.62 628 PHE A N 1
ATOM 4967 C CA . PHE A 1 628 ? -14.447 8.861 21.827 1.00 92.62 628 PHE A CA 1
ATOM 4968 C C . PHE A 1 628 ? -15.011 7.458 22.064 1.00 92.62 628 PHE A C 1
ATOM 4970 O O . PHE A 1 628 ? -15.305 7.105 23.208 1.00 92.62 628 PHE A O 1
ATOM 4977 N N . GLY A 1 629 ? -15.090 6.633 21.021 1.00 93.69 629 GLY A N 1
ATOM 4978 C CA . GLY A 1 629 ? -15.780 5.342 21.066 1.00 93.69 629 GLY A CA 1
ATOM 4979 C C . GLY A 1 629 ? -17.302 5.480 21.181 1.00 93.69 629 GLY A C 1
ATOM 4980 O O . GLY A 1 629 ? -17.841 6.579 21.360 1.00 93.69 629 GLY A O 1
ATOM 4981 N N . ILE A 1 630 ? -17.992 4.347 21.093 1.00 94.94 630 ILE A N 1
ATOM 4982 C CA . ILE A 1 630 ? -19.457 4.272 21.111 1.00 94.94 630 ILE A CA 1
ATOM 4983 C C . ILE A 1 630 ? -19.948 3.345 22.216 1.00 94.94 630 ILE A C 1
ATOM 4985 O O . ILE A 1 630 ? -19.309 2.345 22.546 1.00 94.94 630 ILE A O 1
ATOM 4989 N N . TYR A 1 631 ? -21.092 3.692 22.785 1.00 95.00 631 TYR A N 1
ATOM 4990 C CA . TYR A 1 631 ? -21.841 2.809 23.657 1.00 95.00 631 TYR A CA 1
ATOM 4991 C C . TYR A 1 631 ? -22.723 1.892 22.828 1.00 95.00 631 TYR A C 1
ATOM 4993 O O . TYR A 1 631 ? -23.401 2.359 21.910 1.00 95.00 631 TYR A O 1
ATOM 5001 N N . ILE A 1 632 ? -22.688 0.602 23.149 1.00 93.62 632 ILE A N 1
ATOM 5002 C CA . ILE A 1 632 ? -23.498 -0.403 22.471 1.00 93.62 632 ILE A CA 1
ATOM 5003 C C . ILE A 1 632 ? -24.186 -1.305 23.490 1.00 93.62 632 ILE A C 1
ATOM 5005 O O . ILE A 1 632 ? -23.618 -1.614 24.544 1.00 93.62 632 ILE A O 1
ATOM 5009 N N . SER A 1 633 ? -25.391 -1.738 23.140 1.00 91.38 633 SER A N 1
ATOM 5010 C CA . SER A 1 633 ? -26.223 -2.630 23.944 1.00 91.38 633 SER A CA 1
ATOM 5011 C C . SER A 1 633 ? -26.713 -3.788 23.083 1.00 91.38 633 SER A C 1
ATOM 5013 O O . SER A 1 633 ? -27.040 -3.616 21.908 1.00 91.38 633 SER A O 1
ATOM 5015 N N . GLN A 1 634 ? -26.721 -4.988 23.651 1.00 90.06 634 GLN A N 1
ATOM 5016 C CA . GLN A 1 634 ? -27.162 -6.199 22.976 1.00 90.06 634 GLN A CA 1
ATOM 5017 C C . GLN A 1 634 ? -28.656 -6.109 22.646 1.00 90.06 634 GLN A C 1
ATOM 5019 O O . GLN A 1 634 ? -29.470 -5.740 23.492 1.00 90.06 634 GLN A O 1
ATOM 5024 N N . VAL A 1 635 ? -29.020 -6.490 21.423 1.00 87.06 635 VAL A N 1
ATOM 5025 C CA . VAL A 1 635 ? -30.421 -6.665 21.031 1.00 87.06 635 VAL A CA 1
ATOM 5026 C C . VAL A 1 635 ? -30.860 -8.051 21.498 1.00 87.06 635 VAL A C 1
ATOM 5028 O O . VAL A 1 635 ? -30.316 -9.059 21.043 1.00 87.06 635 VAL A O 1
ATOM 5031 N N . GLN A 1 636 ? -31.805 -8.117 22.436 1.00 76.12 636 GLN A N 1
ATOM 5032 C CA . GLN A 1 636 ? -32.425 -9.384 22.826 1.00 76.12 636 GLN A CA 1
ATOM 5033 C C . GLN A 1 636 ? -33.371 -9.828 21.704 1.00 76.12 636 GLN A C 1
ATOM 5035 O O . GLN A 1 636 ? -34.184 -9.036 21.233 1.00 76.12 636 GLN A O 1
ATOM 5040 N N . SER A 1 637 ? -33.245 -11.073 21.239 1.00 56.25 637 SER A N 1
ATOM 5041 C CA . SER A 1 637 ? -34.246 -11.664 20.352 1.00 56.25 637 SER A CA 1
ATOM 5042 C C . SER A 1 637 ? -35.493 -11.953 21.181 1.00 56.25 637 SER A C 1
ATOM 5044 O O . SER A 1 637 ? -35.410 -12.762 22.108 1.00 56.25 637 SER A O 1
ATOM 5046 N N . ASP A 1 638 ? -36.618 -11.313 20.865 1.00 43.66 638 ASP A N 1
ATOM 5047 C CA . ASP A 1 638 ? -37.907 -11.683 21.449 1.00 43.66 638 ASP A CA 1
ATOM 5048 C C . ASP A 1 638 ? -38.139 -13.172 21.167 1.00 43.66 638 ASP A C 1
ATOM 5050 O O . ASP A 1 638 ? -38.235 -13.595 20.011 1.00 43.66 638 ASP A O 1
ATOM 5054 N N . ALA A 1 639 ? -38.145 -13.984 22.225 1.00 42.69 639 ALA A N 1
ATOM 5055 C CA . ALA A 1 639 ? -38.558 -15.370 22.124 1.00 42.69 639 ALA A CA 1
ATOM 5056 C C . ALA A 1 639 ? -39.996 -15.368 21.599 1.00 42.69 639 ALA A C 1
ATOM 5058 O O . ALA A 1 639 ? -40.873 -14.723 22.170 1.00 42.69 639 ALA A O 1
ATOM 5059 N N . THR A 1 640 ? -40.225 -16.041 20.478 1.00 35.69 640 THR A N 1
ATOM 5060 C CA . THR A 1 640 ? -41.569 -16.291 19.969 1.00 35.69 640 THR A CA 1
ATOM 5061 C C . THR A 1 640 ? -42.389 -16.963 21.069 1.00 35.69 640 THR A C 1
ATOM 5063 O O . THR A 1 640 ? -41.983 -18.019 21.552 1.00 35.69 640 THR A O 1
ATOM 5066 N N . ASP A 1 641 ? -43.512 -16.347 21.448 1.00 36.41 641 ASP A N 1
ATOM 5067 C CA . ASP A 1 641 ? -44.550 -16.889 22.337 1.00 36.41 641 ASP A CA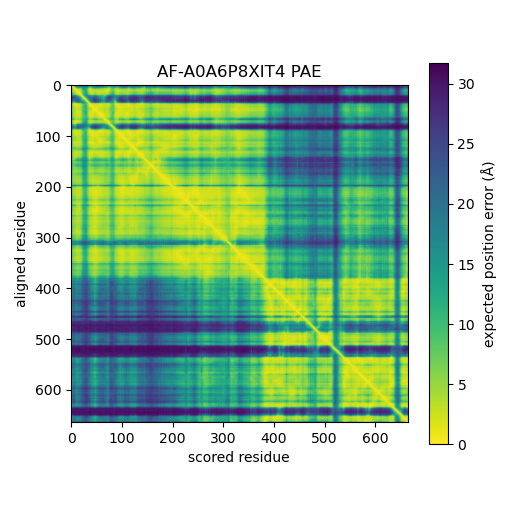 1
ATOM 5068 C C . ASP A 1 641 ? -45.189 -18.152 21.717 1.00 36.41 641 ASP A C 1
ATOM 5070 O O . ASP A 1 641 ? -46.344 -18.140 21.290 1.00 36.41 641 ASP A O 1
ATOM 5074 N N . ASP A 1 642 ? -44.436 -19.249 21.617 1.00 40.09 642 ASP A N 1
ATOM 5075 C CA . ASP A 1 642 ? -44.979 -20.575 21.327 1.00 40.09 642 ASP A CA 1
ATOM 5076 C C . ASP A 1 642 ? -44.980 -21.397 22.632 1.00 40.09 642 ASP A C 1
ATOM 5078 O O . ASP A 1 642 ? -43.908 -21.768 23.121 1.00 40.09 642 ASP A O 1
ATOM 5082 N N . PRO A 1 643 ? -46.145 -21.663 23.258 1.00 40.81 643 PRO A N 1
ATOM 5083 C CA . PRO A 1 643 ? -46.232 -22.238 24.607 1.00 40.81 643 PRO A CA 1
ATOM 5084 C C . PRO A 1 643 ? -45.830 -23.720 24.731 1.00 40.81 643 PRO A C 1
ATOM 5086 O O . PRO A 1 643 ? -46.195 -24.359 25.717 1.00 40.81 643 PRO A O 1
ATOM 5089 N N . HIS A 1 644 ? -45.137 -24.303 23.748 1.00 39.25 644 HIS A N 1
ATOM 5090 C CA . HIS A 1 644 ? -44.948 -25.755 23.658 1.00 39.25 644 HIS A CA 1
ATOM 5091 C C . HIS A 1 644 ? -43.506 -26.280 23.699 1.00 39.25 644 HIS A C 1
ATOM 5093 O O . HIS A 1 644 ? -43.322 -27.479 23.504 1.00 39.25 644 HIS A O 1
ATOM 5099 N N . ASP A 1 645 ? -42.502 -25.468 24.047 1.00 38.16 645 ASP A N 1
ATOM 5100 C CA . ASP A 1 645 ? -41.100 -25.927 24.075 1.00 38.16 645 ASP A CA 1
ATOM 5101 C C . ASP A 1 645 ? -40.392 -25.650 25.425 1.00 38.16 645 ASP A C 1
ATOM 5103 O O . ASP A 1 645 ? -39.457 -24.861 25.535 1.00 38.16 645 ASP A O 1
ATOM 5107 N N . GLU A 1 646 ? -40.838 -26.314 26.501 1.00 36.22 646 GLU A N 1
ATOM 5108 C CA . GLU A 1 646 ? -40.299 -26.173 27.874 1.00 36.22 646 GLU A CA 1
ATOM 5109 C C . GLU A 1 646 ? -38.911 -26.828 28.116 1.00 36.22 646 GLU A C 1
ATOM 5111 O O . GLU A 1 646 ? -38.516 -27.047 29.261 1.00 36.22 646 GLU A O 1
ATOM 5116 N N . GLN A 1 647 ? -38.110 -27.127 27.084 1.00 35.38 647 GLN A N 1
ATOM 5117 C CA . GLN A 1 647 ? -36.757 -27.698 27.266 1.00 35.38 647 GLN A CA 1
ATOM 5118 C C . GLN A 1 647 ? -35.653 -27.085 26.387 1.00 35.38 647 GLN A C 1
ATOM 5120 O O . GLN A 1 647 ? -34.681 -27.760 26.051 1.00 35.38 647 GLN A O 1
ATOM 5125 N N . GLN A 1 648 ? -35.711 -25.788 26.074 1.00 39.59 648 GLN A N 1
ATOM 5126 C CA . GLN A 1 648 ? -34.529 -25.085 25.557 1.00 39.59 648 GLN A CA 1
ATOM 5127 C C . GLN A 1 648 ? -33.72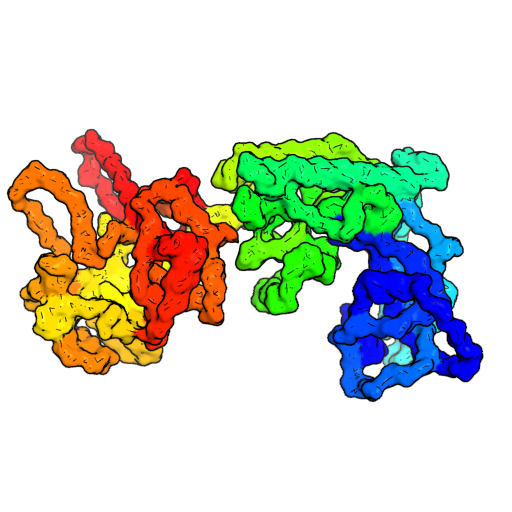3 -24.459 26.700 1.00 39.59 648 GLN A C 1
ATOM 5129 O O . GLN A 1 648 ? -33.997 -23.365 27.185 1.00 39.59 648 GLN A O 1
ATOM 5134 N N . GLN A 1 649 ? -32.686 -25.181 27.126 1.00 40.81 649 GLN A N 1
ATOM 5135 C CA . GLN A 1 649 ? -31.591 -24.656 27.938 1.00 40.81 649 GLN A CA 1
ATOM 5136 C C . GLN A 1 649 ? -31.049 -23.394 27.238 1.00 40.81 649 GLN A C 1
ATOM 5138 O O . GLN A 1 649 ? -30.516 -23.495 26.133 1.00 40.81 649 GLN A O 1
ATOM 5143 N N . GLN A 1 650 ? -31.245 -22.207 27.828 1.00 50.59 650 GLN A N 1
ATOM 5144 C CA . GLN A 1 650 ? -30.809 -20.924 27.260 1.00 50.59 650 GLN A CA 1
ATOM 5145 C C . GLN A 1 650 ? -29.324 -21.007 26.883 1.00 50.59 650 GLN A C 1
ATOM 5147 O O . GLN A 1 650 ? -28.445 -21.035 27.745 1.00 50.59 650 GLN A O 1
ATOM 5152 N N . LYS A 1 651 ? -29.039 -21.107 25.581 1.00 62.47 651 LYS A N 1
ATOM 5153 C CA . LYS A 1 651 ? -27.677 -21.223 25.061 1.00 62.47 651 LYS A CA 1
ATOM 5154 C C . LYS A 1 651 ? -26.922 -19.943 25.420 1.00 62.47 651 LYS A C 1
ATOM 5156 O O . LYS A 1 651 ? -27.216 -18.882 24.874 1.00 62.47 651 LYS A O 1
ATOM 5161 N N . GLN A 1 652 ? -25.965 -20.034 26.344 1.00 78.88 652 GLN A N 1
ATOM 5162 C CA . GLN A 1 652 ? -25.157 -18.889 26.757 1.00 78.88 652 GLN A CA 1
ATOM 5163 C C . GLN A 1 652 ? -24.363 -18.365 25.551 1.00 78.88 652 GLN A C 1
ATOM 5165 O O . GLN A 1 652 ? -23.538 -19.076 24.970 1.00 78.88 652 GLN A O 1
ATOM 5170 N N . LEU A 1 653 ? -24.645 -17.128 25.143 1.00 89.62 653 LEU A N 1
ATOM 5171 C CA . LEU A 1 653 ? -23.947 -16.472 24.040 1.00 89.62 653 LEU A CA 1
ATOM 5172 C C . LEU A 1 653 ? -22.518 -16.114 24.456 1.00 89.62 653 LEU A C 1
ATOM 5174 O O . LEU A 1 653 ? -22.244 -15.876 25.630 1.00 89.62 653 LEU A O 1
ATOM 5178 N N . HIS A 1 654 ? -21.614 -16.070 23.483 1.00 92.50 654 HIS A N 1
ATOM 5179 C CA . HIS A 1 654 ? -20.210 -15.732 23.687 1.00 92.50 654 HIS A CA 1
ATOM 5180 C C . HIS A 1 654 ? -19.756 -14.731 22.623 1.00 92.50 654 HIS A C 1
ATOM 5182 O O . HIS A 1 654 ? -20.268 -14.743 21.505 1.00 92.50 654 HIS A O 1
ATOM 5188 N N . LEU A 1 655 ? -18.777 -13.892 22.963 1.00 94.06 655 LEU A N 1
ATOM 5189 C CA . LEU A 1 655 ? -18.014 -13.111 21.985 1.00 94.06 655 LEU A CA 1
ATOM 5190 C C . LEU A 1 655 ? -16.635 -13.729 21.809 1.00 94.06 655 LEU A C 1
ATOM 5192 O O . LEU A 1 655 ? -15.980 -14.013 22.812 1.00 94.06 655 LEU A O 1
ATOM 5196 N N . THR A 1 656 ? -16.184 -13.890 20.564 1.00 94.75 656 THR A N 1
ATOM 5197 C CA . THR A 1 656 ? -14.900 -14.533 20.255 1.00 94.75 656 THR A CA 1
ATOM 5198 C C . THR A 1 656 ? -13.941 -13.552 19.594 1.00 94.75 656 THR A C 1
ATOM 5200 O O . THR A 1 656 ? -14.271 -12.878 18.616 1.00 94.75 656 THR A O 1
ATOM 5203 N N . CYS A 1 657 ? -12.714 -13.463 20.106 1.00 92.56 657 CYS A N 1
ATOM 5204 C CA . CYS A 1 657 ? -11.683 -12.650 19.467 1.00 92.56 657 CYS A CA 1
ATOM 5205 C C . CYS A 1 657 ? -11.356 -13.217 18.077 1.00 92.56 657 CYS A C 1
ATOM 5207 O O . CYS A 1 657 ? -11.151 -14.417 17.903 1.00 92.56 657 CYS A O 1
ATOM 5209 N N . GLY A 1 658 ? -11.302 -12.349 17.071 1.00 87.00 658 GLY A N 1
ATOM 5210 C CA . GLY A 1 658 ? -11.165 -12.706 15.659 1.00 87.00 658 GLY A CA 1
ATOM 5211 C C . GLY A 1 658 ? -12.485 -12.743 14.884 1.00 87.00 658 GLY A C 1
ATOM 5212 O O . GLY A 1 658 ? -12.427 -12.780 13.645 1.00 87.00 658 GLY A O 1
ATOM 5213 N N . ASP A 1 659 ? -13.631 -12.674 15.573 1.00 89.62 659 ASP A N 1
ATOM 5214 C CA . ASP A 1 659 ? -14.947 -12.602 14.941 1.00 89.62 659 ASP A CA 1
ATOM 5215 C C . ASP A 1 659 ? -15.061 -11.380 14.036 1.00 89.62 659 ASP A C 1
ATOM 5217 O O . ASP A 1 659 ? -14.588 -10.277 14.334 1.00 89.62 659 ASP A O 1
ATOM 5221 N N . VAL A 1 660 ? -15.705 -11.608 12.896 1.00 86.56 660 VAL A N 1
ATOM 5222 C CA . VAL A 1 660 ? -15.986 -10.583 11.901 1.00 86.56 660 VAL A CA 1
ATOM 5223 C C . VAL A 1 660 ? -17.113 -9.692 12.399 1.00 86.56 660 VAL A C 1
ATOM 5225 O O . VAL A 1 660 ? -18.134 -10.178 12.885 1.00 86.56 660 VAL A O 1
ATOM 5228 N N . ILE A 1 661 ? -16.931 -8.390 12.219 1.00 88.00 661 ILE A N 1
ATOM 5229 C CA . ILE A 1 661 ? -17.928 -7.380 12.539 1.00 88.00 661 ILE A CA 1
ATOM 5230 C C . ILE A 1 661 ? -18.649 -6.991 11.255 1.00 88.00 661 ILE A C 1
ATOM 5232 O O . ILE A 1 661 ? -18.022 -6.664 10.243 1.00 88.00 661 ILE A O 1
ATOM 5236 N N . VAL A 1 662 ? -19.974 -7.039 11.303 1.00 85.12 662 VAL A N 1
ATOM 5237 C CA . VAL A 1 662 ? -20.863 -6.526 10.258 1.00 85.12 662 VAL A CA 1
ATOM 5238 C C . VAL A 1 662 ? -21.522 -5.264 10.797 1.00 85.12 662 VAL A C 1
ATOM 5240 O O . VAL A 1 662 ? -21.949 -5.248 11.946 1.00 85.12 662 VAL A O 1
ATOM 5243 N N . ILE A 1 663 ? -21.536 -4.199 10.004 1.00 82.81 663 ILE A N 1
ATOM 5244 C CA . ILE A 1 663 ? -22.090 -2.893 10.376 1.00 82.81 663 ILE A CA 1
ATOM 5245 C C . ILE A 1 663 ? -23.263 -2.646 9.438 1.00 82.81 663 ILE A C 1
ATOM 5247 O O . ILE A 1 663 ? -23.050 -2.675 8.222 1.00 82.81 663 ILE A O 1
ATOM 5251 N N . ASP A 1 664 ? -24.442 -2.409 10.007 1.00 65.31 664 ASP A N 1
ATOM 5252 C CA . ASP A 1 664 ? -25.677 -2.139 9.262 1.00 65.31 664 ASP A CA 1
ATOM 5253 C C . ASP A 1 664 ? -25.929 -0.628 9.093 1.00 65.31 664 ASP A C 1
ATOM 5255 O O . ASP A 1 664 ? -25.667 0.158 10.047 1.00 65.31 664 ASP A O 1
#

Organism: Drosophila albomicans (NCBI:txid7291)

pLDDT: mean 83.66, std 16.38, range [27.72, 98.69]

Mean predicted aligned error: 12.77 Å

InterPro domains:
  IPR000192 Aminotransferase class V domain [PF00266] (87-342)
  IPR005302 Molybdenum cofactor sulfurase, C-terminal [PF03473] (529-636)
  IPR005302 Molybdenum cofactor sulfurase, C-terminal [PS51340] (511-664)
  IPR005303 Molybdenum cofactor sulfurase, middle domain [PF03476] (383-504)
  IPR011037 Pyruvate kinase-like, insert domain superfamily [SSF50800] (527-632)
  IPR015421 Pyridoxal phosphate-dependent transferase, major domain [G3DSA:3.40.640.10] (4-190)
  IPR015422 Pyridoxal phosphate-dependent transferase, small domain [G3DSA:3.90.1150.10] (191-358)
  IPR015424 Pyridoxal phosphate-dependent transferase [SSF53383] (34-348)

Radius of gyration: 34.41 Å; Cα contacts (8 Å, |Δi|>4): 1178; chains: 1; bounding box: 94×55×97 Å